Protein 6NSM (pdb70)

Sequence (385 aa):
RGRPRAFDRDTALQRAMDVFWVRGYEGASLAALTEAMEIRPPSLYAAFGSKEGLFREALAHYLGQHGRYRRDVLDGAPSARREGVAELLRETVARFTSDEFPRRGSLVVLAALTGTPESEAVRDALSAERGESIRLFRERMRRGIADGDLAADTDMEELATFYATVLFGLSVQAKDRVPRERLLAVVERALRAWPGRPRAFDRDTALQRAMDVFWVRGYEGASLAALTEAMEIRPPSLYAAFGSKEGLFREALAHYLGQHGRYRRDVLDGAPSAREGVAELLRETVARFTSDEFPRGSLVVLAALTGTPESEAVRDALSAERGESIRLFRERMRRGIADGDLAADTDMEELATFYATVLFGLSVQAKDRVPRERLLAVVERALRAWP

Nearest PDB structures (foldseek):
  6nsm-assembly1_B  TM=9.995E-01  e=8.859E-25  Pseudomonas aeruginosa UCBPP-PA14
  6nsr-assembly1_B  TM=1.001E+00  e=1.421E-24  Pseudomonas aeruginosa
  3qbm-assembly1_B  TM=8.547E-01  e=3.837E-04  Chloroflexus aurantiacus J-10-fl
  3eup-assembly1_B  TM=7.740E-01  e=1.070E-04  Cytophaga hutchinsonii ATCC 33406
  5gpa-assembly1_B  TM=7.477E-01  e=4.422E-04  Halalkalibacterium halodurans C-125

Structure (mmCIF, N/CA/C/O backbone):
data_6NSM
#
_entry.id   6NSM
#
_cell.length_a   64.329
_cell.length_b   167.897
_cell.length_c   82.538
_cell.angle_alpha   90.000
_cell.angle_beta   90.000
_cell.angle_gamma   90.000
#
_symmetry.space_group_name_H-M   'P 21 21 2'
#
loop_
_entity.id
_entity.type
_entity.pdbx_description
1 polymer 'TetR family transcriptional regulator CifR'
2 polymer 'DNA (26-MER)'
3 polymer 'DNA (26-MER)'
4 water water
#
loop_
_atom_site.group_PDB
_atom_site.id
_atom_site.type_symbol
_atom_site.label_atom_id
_atom_site.label_alt_id
_atom_site.label_comp_id
_atom_site.label_asym_id
_atom_site.label_entity_id
_atom_site.label_seq_id
_atom_site.pdbx_PDB_ins_code
_atom_site.Cartn_x
_atom_site.Cartn_y
_atom_site.Cartn_z
_atom_site.occupancy
_atom_site.B_iso_or_equiv
_atom_site.auth_seq_id
_atom_site.auth_comp_id
_atom_site.auth_asym_id
_atom_site.auth_atom_id
_atom_site.pdbx_PDB_model_num
ATOM 1 N N . ARG A 1 6 ? 27.66000 78.37000 45.34400 1.000 109.36310 4 ARG A N 1
ATOM 2 C CA . ARG A 1 6 ? 26.75100 78.32000 44.20500 1.000 119.96606 4 ARG A CA 1
ATOM 3 C C . ARG A 1 6 ? 25.90200 77.05300 44.23500 1.000 117.89387 4 ARG A C 1
ATOM 4 O O . ARG A 1 6 ? 26.42700 75.94200 44.19000 1.000 116.25790 4 ARG A O 1
ATOM 12 N N . GLY A 1 7 ? 24.59000 77.23000 44.31300 1.000 118.01775 5 GLY A N 1
ATOM 13 C CA . GLY A 1 7 ? 23.64900 76.12800 44.34100 1.000 116.84321 5 GLY A CA 1
ATOM 14 C C . GLY A 1 7 ? 22.95300 76.01600 45.68700 1.000 110.80742 5 GLY A C 1
ATOM 15 O O . GLY A 1 7 ? 23.19000 76.79100 46.61500 1.000 113.30223 5 GLY A O 1
ATOM 16 N N . ARG A 1 8 ? 22.07500 75.02000 45.76700 1.000 100.47313 6 ARG A N 1
ATOM 17 C CA . ARG A 1 8 ? 21.39800 74.71800 47.01900 1.000 102.10302 6 ARG A CA 1
ATOM 18 C C . ARG A 1 8 ? 22.43100 74.42700 48.10500 1.000 102.27065 6 ARG A C 1
ATOM 19 O O . ARG A 1 8 ? 23.45400 73.78500 47.83300 1.000 104.13895 6 ARG A O 1
ATOM 27 N N . PRO A 1 9 ? 22.20500 74.87600 49.33900 1.000 100.63462 7 PRO A N 1
ATOM 28 C CA . PRO A 1 9 ? 23.17400 74.60400 50.40500 1.000 95.86155 7 PRO A CA 1
ATOM 29 C C . PRO A 1 9 ? 22.94700 73.24500 51.04700 1.000 98.26397 7 PRO A C 1
ATOM 30 O O . PRO A 1 9 ? 21.81300 72.79100 51.22100 1.000 102.86172 7 PRO A O 1
ATOM 34 N N . ARG A 1 10 ? 24.05500 72.59500 51.39400 1.000 91.27123 8 ARG A N 1
ATOM 35 C CA . ARG A 1 10 ? 24.00200 71.31700 52.08900 1.000 92.54145 8 ARG A CA 1
ATOM 36 C C . ARG A 1 10 ? 23.36700 71.50000 53.46200 1.000 91.29400 8 ARG A C 1
ATOM 37 O O . ARG A 1 10 ? 23.70100 72.43500 54.19500 1.000 95.23139 8 ARG A O 1
ATOM 45 N N . ALA A 1 11 ? 22.44400 70.60100 53.80900 1.000 92.63108 9 ALA A N 1
ATOM 46 C CA . ALA A 1 11 ? 21.64500 70.72200 55.02100 1.000 86.18347 9 ALA A CA 1
ATOM 47 C C . ALA A 1 11 ? 22.14800 69.84400 56.16200 1.000 87.50403 9 ALA A C 1
ATOM 48 O O . ALA A 1 11 ? 21.37600 69.52000 57.07100 1.000 92.93451 9 ALA A O 1
ATOM 50 N N . PHE A 1 12 ? 23.42100 69.45400 56.13800 1.000 81.16915 10 PHE A N 1
ATOM 51 C CA . PHE A 1 12 ? 24.00300 68.66700 57.21500 1.000 81.15137 10 PHE A CA 1
ATOM 52 C C . PHE A 1 12 ? 25.44500 69.10100 57.42800 1.000 84.05222 10 PHE A C 1
ATOM 53 O O . PHE A 1 12 ? 26.14000 69.48300 56.48300 1.000 79.66793 10 PHE A O 1
ATOM 61 N N . ASP A 1 13 ? 25.89000 69.04600 58.68000 1.000 85.63403 11 ASP A N 1
ATOM 62 C CA . ASP A 1 13 ? 27.30300 69.23500 58.97600 1.000 78.96659 11 ASP A CA 1
ATOM 63 C C . ASP A 1 13 ? 28.07500 68.01000 58.50100 1.000 82.11490 11 ASP A C 1
ATOM 64 O O . ASP A 1 13 ? 27.86900 66.90200 59.00800 1.000 88.19510 11 ASP A O 1
ATOM 69 N N . ARG A 1 14 ? 28.95600 68.20700 57.51700 1.000 78.45002 12 ARG A N 1
ATOM 70 C CA . ARG A 1 14 ? 29.72900 67.09100 56.98300 1.000 74.62680 12 ARG A CA 1
ATOM 71 C C . ARG A 1 14 ? 30.70000 66.53100 58.01600 1.000 82.12712 12 ARG A C 1
ATOM 72 O O . ARG A 1 14 ? 31.00200 65.33200 57.99500 1.000 85.69352 12 ARG A O 1
ATOM 80 N N . ASP A 1 15 ? 31.18900 67.37500 58.92800 1.000 88.85358 13 ASP A N 1
ATOM 81 C CA . ASP A 1 15 ? 32.03700 66.88600 60.01000 1.000 87.16229 13 ASP A CA 1
ATOM 82 C C . ASP A 1 15 ? 31.26000 65.98400 60.96200 1.000 82.68860 13 ASP A C 1
ATOM 83 O O . ASP A 1 15 ? 31.79000 64.97200 61.43800 1.000 71.15819 13 ASP A O 1
ATOM 88 N N . THR A 1 16 ? 30.00300 66.33000 61.25100 1.000 83.49380 14 THR A N 1
ATOM 89 C CA . THR A 1 16 ? 29.21400 65.52600 62.18000 1.000 76.30098 14 THR A CA 1
ATOM 90 C C . THR A 1 16 ? 28.76300 64.22100 61.53900 1.000 87.49333 14 THR A C 1
ATOM 91 O O . THR A 1 16 ? 28.75800 63.17200 62.19500 1.000 84.55963 14 THR A O 1
ATOM 95 N N . ALA A 1 17 ? 28.36200 64.26700 60.26500 1.000 87.06388 15 ALA A N 1
ATOM 96 C CA . ALA A 1 17 ? 28.02300 63.03800 59.55600 1.000 77.52232 15 ALA A CA 1
ATOM 97 C C . ALA A 1 17 ? 29.19700 62.06800 59.55200 1.000 76.69158 15 ALA A C 1
ATOM 98 O O . ALA A 1 17 ? 29.02200 60.86900 59.80100 1.000 81.93235 15 ALA A O 1
ATOM 100 N N . LEU A 1 18 ? 30.40400 62.57300 59.28200 1.000 77.60746 16 LEU A N 1
ATOM 101 C CA . LEU A 1 18 ? 31.58300 61.71400 59.24900 1.000 79.96417 16 LEU A CA 1
ATOM 102 C C . LEU A 1 18 ? 31.79700 61.02500 60.59100 1.000 74.66228 16 LEU A C 1
ATOM 103 O O . LEU A 1 18 ? 32.17500 59.84800 60.64000 1.000 68.53762 16 LEU A O 1
ATOM 108 N N . GLN A 1 19 ? 31.56600 61.74600 61.69200 1.000 75.08598 17 GLN A N 1
ATOM 109 C CA . GLN A 1 19 ? 31.71500 61.15100 63.01700 1.000 74.68612 17 GLN A CA 1
ATOM 110 C C . GLN A 1 19 ? 30.75500 59.98500 63.20600 1.000 74.70143 17 GLN A C 1
ATOM 111 O O . GLN A 1 19 ? 31.11800 58.95900 63.79400 1.000 76.54734 17 GLN A O 1
ATOM 117 N N . ARG A 1 20 ? 29.52400 60.12300 62.71000 1.000 73.47153 18 ARG A N 1
ATOM 118 C CA . ARG A 1 20 ? 28.50300 59.11400 62.96300 1.000 70.11484 18 ARG A CA 1
ATOM 119 C C . ARG A 1 20 ? 28.75500 57.84500 62.16000 1.000 66.27161 18 ARG A C 1
ATOM 120 O O . ARG A 1 20 ? 28.45900 56.74300 62.63600 1.000 65.69486 18 ARG A O 1
ATOM 128 N N . ALA A 1 21 ? 29.29400 57.97700 60.94500 1.000 64.33590 19 ALA A N 1
ATOM 129 C CA . ALA A 1 21 ? 29.72700 56.80100 60.19800 1.000 60.53605 19 ALA A CA 1
ATOM 130 C C . ALA A 1 21 ? 30.86100 56.08500 60.91800 1.000 64.71597 19 ALA A C 1
ATOM 131 O O . ALA A 1 21 ? 30.89300 54.85000 60.97300 1.000 64.23071 19 ALA A O 1
ATOM 133 N N . MET A 1 22 ? 31.80400 56.85000 61.47700 1.000 62.20070 20 MET A N 1
ATOM 134 C CA . MET A 1 22 ? 32.92500 56.25100 62.19200 1.000 60.47761 20 MET A CA 1
ATOM 135 C C . MET A 1 22 ? 32.44600 55.46000 63.40200 1.000 64.66744 20 MET A C 1
ATOM 136 O O . MET A 1 22 ? 33.00700 54.40600 63.72600 1.000 59.42547 20 MET A O 1
ATOM 141 N N . ASP A 1 23 ? 31.40300 55.94700 64.07900 1.000 60.31541 21 ASP A N 1
ATOM 142 C CA . ASP A 1 23 ? 30.88300 55.23200 65.23900 1.000 61.38356 21 ASP A CA 1
ATOM 143 C C . ASP A 1 23 ? 30.17300 53.94600 64.83300 1.000 66.00700 21 ASP A C 1
ATOM 144 O O . ASP A 1 23 ? 30.16700 52.97600 65.60000 1.000 65.32147 21 ASP A O 1
ATOM 149 N N . VAL A 1 24 ? 29.57400 53.91600 63.64100 1.000 66.70679 22 VAL A N 1
ATOM 150 C CA . VAL A 1 24 ? 28.96300 52.68400 63.15100 1.000 63.40867 22 VAL A CA 1
ATOM 151 C C . VAL A 1 24 ? 30.03800 51.69100 62.72600 1.000 58.66181 22 VAL A C 1
ATOM 152 O O . VAL A 1 24 ? 29.97400 50.50200 63.05800 1.000 58.71762 22 VAL A O 1
ATOM 156 N N . PHE A 1 25 ? 31.03600 52.16500 61.97400 1.000 59.84490 23 PHE A N 1
ATOM 157 C CA . PHE A 1 25 ? 32.18700 51.32800 61.65200 1.000 60.04402 23 PHE A CA 1
ATOM 158 C C . PHE A 1 25 ? 32.87400 50.81600 62.91000 1.000 62.87739 23 PHE A C 1
ATOM 159 O O . PHE A 1 25 ? 33.41400 49.70400 62.91600 1.000 62.16977 23 PHE A O 1
ATOM 167 N N . TRP A 1 26 ? 32.87200 51.61500 63.98000 1.000 62.27677 24 TRP A N 1
ATOM 168 C CA . TRP A 1 26 ? 33.57900 51.23800 65.19900 1.000 62.32810 24 TRP A CA 1
ATOM 169 C C . TRP A 1 26 ? 32.95600 50.00300 65.83800 1.000 62.13403 24 TRP A C 1
ATOM 170 O O . TRP A 1 26 ? 33.67100 49.12800 66.34000 1.000 67.47703 24 TRP A O 1
ATOM 181 N N . VAL A 1 27 ? 31.62900 49.91000 65.82200 1.000 63.67670 25 VAL A N 1
ATOM 182 C CA . VAL A 1 27 ? 30.93300 48.79800 66.46300 1.000 61.36793 25 VAL A CA 1
ATOM 183 C C . VAL A 1 27 ? 30.71900 47.63400 65.50100 1.000 63.75402 25 VAL A C 1
ATOM 184 O O . VAL A 1 27 ? 30.88400 46.47200 65.87900 1.000 71.64607 25 VAL A O 1
ATOM 188 N N . ARG A 1 28 ? 30.36200 47.92200 64.25000 1.000 59.35851 26 ARG A N 1
ATOM 189 C CA . ARG A 1 28 ? 29.96600 46.89300 63.29900 1.000 57.07056 26 ARG A CA 1
ATOM 190 C C . ARG A 1 28 ? 31.08400 46.47400 62.35400 1.000 64.64297 26 ARG A C 1
ATOM 191 O O . ARG A 1 28 ? 30.93000 45.47200 61.64700 1.000 65.16797 26 ARG A O 1
ATOM 199 N N . GLY A 1 29 ? 32.19600 47.20200 62.32300 1.000 62.36841 27 GLY A N 1
ATOM 200 C CA . GLY A 1 29 ? 33.23100 46.94300 61.34600 1.000 59.78371 27 GLY A CA 1
ATOM 201 C C . GLY A 1 29 ? 32.88700 47.54400 59.99700 1.000 56.68731 27 GLY A C 1
ATOM 202 O O . GLY A 1 29 ? 31.85400 48.18700 59.80500 1.000 61.26014 27 GLY A O 1
ATOM 203 N N . TYR A 1 30 ? 33.78700 47.32400 59.03700 1.000 54.92400 28 TYR A N 1
ATOM 204 C CA . TYR A 1 30 ? 33.58800 47.87800 57.70100 1.000 54.86710 28 TYR A CA 1
ATOM 205 C C . TYR A 1 30 ? 32.44600 47.22700 56.92900 1.000 61.51262 28 TYR A C 1
ATOM 206 O O . TYR A 1 30 ? 31.54000 47.91200 56.43800 1.000 65.29301 28 TYR A O 1
ATOM 215 N N . GLU A 1 31 ? 32.47300 45.89800 56.80600 1.000 67.21341 29 GLU A N 1
ATOM 216 C CA . GLU A 1 31 ? 31.45900 45.21400 56.00900 1.000 62.67850 29 GLU A CA 1
ATOM 217 C C . GLU A 1 31 ? 30.17400 45.09700 56.81800 1.000 56.07600 29 GLU A C 1
ATOM 218 O O . GLU A 1 31 ? 29.07900 45.11600 56.24400 1.000 66.34662 29 GLU A O 1
ATOM 224 N N . GLY A 1 32 ? 30.28200 44.97200 58.14300 1.000 64.64892 30 GLY A N 1
ATOM 225 C CA . GLY A 1 32 ? 29.09000 44.88500 58.96900 1.000 67.21350 30 GLY A CA 1
ATOM 226 C C . GLY A 1 32 ? 28.24500 46.14300 58.94600 1.000 63.29790 30 GLY A C 1
ATOM 227 O O . GLY A 1 32 ? 27.03600 46.08600 59.18500 1.000 68.21156 30 GLY A O 1
ATOM 228 N N . ALA A 1 33 ? 28.85800 47.28900 58.66000 1.000 65.68529 31 ALA A N 1
ATOM 229 C CA . ALA A 1 33 ? 28.13500 48.55700 58.59600 1.000 65.03278 31 ALA A CA 1
ATOM 230 C C . ALA A 1 33 ? 27.38100 48.62200 57.27500 1.000 68.92176 31 ALA A C 1
ATOM 231 O O . ALA A 1 33 ? 27.95700 48.92900 56.23000 1.000 68.38657 31 ALA A O 1
ATOM 233 N N . SER A 1 34 ? 26.08400 48.33100 57.32100 1.000 71.89820 32 SER A N 1
ATOM 234 C CA . SER A 1 34 ? 25.25100 48.42000 56.13200 1.000 66.80223 32 SER A CA 1
ATOM 235 C C . SER A 1 34 ? 24.98900 49.87800 55.77400 1.000 70.55079 32 SER A C 1
ATOM 236 O O . SER A 1 34 ? 25.02300 50.76800 56.62900 1.000 70.74206 32 SER A O 1
ATOM 239 N N . LEU A 1 35 ? 24.72900 50.12100 54.48600 1.000 74.98350 33 LEU A N 1
ATOM 240 C CA . LEU A 1 35 ? 24.40000 51.47400 54.05200 1.000 68.51190 33 LEU A CA 1
ATOM 241 C C . LEU A 1 35 ? 23.09500 51.95600 54.66700 1.000 65.24276 33 LEU A C 1
ATOM 242 O O . LEU A 1 35 ? 22.92700 53.15600 54.90400 1.000 68.76897 33 LEU A O 1
ATOM 247 N N . ALA A 1 36 ? 22.16200 51.04100 54.93600 1.000 65.58968 34 ALA A N 1
ATOM 248 C CA . ALA A 1 36 ? 20.95800 51.41500 55.66900 1.000 58.45097 34 ALA A CA 1
ATOM 249 C C . ALA A 1 36 ? 21.30200 51.91300 57.06600 1.000 66.64235 34 ALA A C 1
ATOM 250 O O . ALA A 1 36 ? 20.69600 52.87100 57.56000 1.000 69.00798 34 ALA A O 1
ATOM 252 N N . ALA A 1 37 ? 22.27900 51.27600 57.71700 1.000 68.20175 35 ALA A N 1
ATOM 253 C CA . ALA A 1 37 ? 22.65400 51.67700 59.06800 1.000 63.25507 35 ALA A CA 1
ATOM 254 C C . ALA A 1 37 ? 23.45200 52.97500 59.06700 1.000 66.17443 35 ALA A C 1
ATOM 255 O O . ALA A 1 37 ? 23.27400 53.81700 59.95500 1.000 65.94739 35 ALA A O 1
ATOM 257 N N . LEU A 1 38 ? 24.34300 53.15000 58.08800 1.000 64.25912 36 LEU A N 1
ATOM 258 C CA . LEU A 1 38 ? 25.12500 54.38000 58.00300 1.000 62.67959 36 LEU A CA 1
ATOM 259 C C . LEU A 1 38 ? 24.22700 55.59700 57.80800 1.000 69.75832 36 LEU A C 1
ATOM 260 O O . LEU A 1 38 ? 24.20600 56.50800 58.64300 1.000 72.36601 36 LEU A O 1
ATOM 265 N N . THR A 1 39 ? 23.46500 55.62300 56.70800 1.000 69.46601 37 THR A N 1
ATOM 266 C CA . THR A 1 39 ? 22.55800 56.74200 56.45200 1.000 72.09124 37 THR A CA 1
ATOM 267 C C . THR A 1 39 ? 21.58800 56.98000 57.60400 1.000 69.85262 37 THR A C 1
ATOM 268 O O . THR A 1 39 ? 21.09500 58.10100 57.77500 1.000 70.72960 37 THR A O 1
ATOM 272 N N . GLU A 1 40 ? 21.29800 55.94800 58.40000 1.000 67.78487 38 GLU A N 1
ATOM 273 C CA . GLU A 1 40 ? 20.39500 56.13200 59.53100 1.000 65.09616 38 GLU A CA 1
ATOM 274 C C . GLU A 1 40 ? 21.08100 56.87400 60.67100 1.000 70.20725 38 GLU A C 1
ATOM 275 O O . GLU A 1 40 ? 20.46500 57.72600 61.32300 1.000 70.61819 38 GLU A O 1
ATOM 281 N N . ALA A 1 41 ? 22.35600 56.57100 60.92600 1.000 71.93945 39 ALA A N 1
ATOM 282 C CA . ALA A 1 41 ? 23.08800 57.28200 61.96900 1.000 71.16493 39 ALA A CA 1
ATOM 283 C C . ALA A 1 41 ? 23.52300 58.66600 61.50200 1.000 71.98723 39 ALA A C 1
ATOM 284 O O . ALA A 1 41 ? 23.36300 59.65200 62.22900 1.000 69.01134 39 ALA A O 1
ATOM 286 N N . MET A 1 42 ? 24.07200 58.75700 60.28600 1.000 71.78453 40 MET A N 1
ATOM 287 C CA . MET A 1 42 ? 24.44100 60.04900 59.71400 1.000 69.67277 40 MET A CA 1
ATOM 288 C C . MET A 1 42 ? 23.24700 60.97400 59.52000 1.000 75.62305 40 MET A C 1
ATOM 289 O O . MET A 1 42 ? 23.44200 62.17600 59.30700 1.000 75.52350 40 MET A O 1
ATOM 294 N N . GLU A 1 43 ? 22.02300 60.44400 59.57600 1.000 72.81423 41 GLU A N 1
ATOM 295 C CA . GLU A 1 43 ? 20.80400 61.24200 59.43600 1.000 74.72632 41 GLU A CA 1
ATOM 296 C C . GLU A 1 43 ? 20.72700 61.91800 58.06900 1.000 75.60306 41 GLU A C 1
ATOM 297 O O . GLU A 1 43 ? 20.22100 63.03500 57.94100 1.000 81.51909 41 GLU A O 1
ATOM 303 N N . ILE A 1 44 ? 21.23300 61.24000 57.04100 1.000 76.87575 42 ILE A N 1
ATOM 304 C CA . ILE A 1 44 ? 21.16900 61.69600 55.66300 1.000 78.85213 42 ILE A CA 1
ATOM 305 C C . ILE A 1 44 ? 20.61300 60.57000 54.79600 1.000 82.30353 42 ILE A C 1
ATOM 306 O O . ILE A 1 44 ? 20.28200 59.48900 55.28100 1.000 84.22763 42 ILE A O 1
ATOM 311 N N . ARG A 1 45 ? 20.55300 60.83000 53.50400 1.000 84.88176 43 ARG A N 1
ATOM 312 C CA . ARG A 1 45 ? 19.99400 59.90700 52.54800 1.000 81.70707 43 ARG A CA 1
ATOM 313 C C . ARG A 1 45 ? 21.05200 59.48800 51.55900 1.000 79.84540 43 ARG A C 1
ATOM 314 O O . ARG A 1 45 ? 22.02700 60.18200 51.36600 1.000 81.16028 43 ARG A O 1
ATOM 322 N N . PRO A 1 46 ? 20.93000 58.30400 50.92600 1.000 80.72196 44 PRO A N 1
ATOM 323 C CA . PRO A 1 46 ? 22.05500 57.70200 50.16800 1.000 84.07002 44 PRO A CA 1
ATOM 324 C C . PRO A 1 46 ? 22.68500 58.64600 49.15400 1.000 83.38934 44 PRO A C 1
ATOM 325 O O . PRO A 1 46 ? 23.91900 58.77800 49.14000 1.000 79.39169 44 PRO A O 1
ATOM 329 N N . PRO A 1 47 ? 21.91300 59.31100 48.27700 1.000 83.32928 45 PRO A N 1
ATOM 330 C CA . PRO A 1 47 ? 22.58000 60.11600 47.23500 1.000 83.90985 45 PRO A CA 1
ATOM 331 C C . PRO A 1 47 ? 23.40600 61.26600 47.78700 1.000 84.31287 45 PRO A C 1
ATOM 332 O O . PRO A 1 47 ? 24.35900 61.70400 47.12900 1.000 86.63888 45 PRO A O 1
ATOM 336 N N . SER A 1 48 ? 23.07200 61.76900 48.97700 1.000 81.49052 46 SER A N 1
ATOM 337 C CA . SER A 1 48 ? 23.93000 62.75200 49.63100 1.000 83.32993 46 SER A CA 1
ATOM 338 C C . SER A 1 48 ? 25.25000 62.11900 50.05600 1.000 81.70355 46 SER A C 1
ATOM 339 O O . SER A 1 48 ? 26.32700 62.66600 49.79100 1.000 83.55429 46 SER A O 1
ATOM 342 N N . LEU A 1 49 ? 25.17500 60.97700 50.74800 1.000 76.81126 47 LEU A N 1
ATOM 343 C CA . LEU A 1 49 ? 26.36500 60.23400 51.15800 1.000 72.51498 47 LEU A CA 1
ATOM 344 C C . LEU A 1 49 ? 27.35000 60.06600 50.00700 1.000 75.17660 47 LEU A C 1
ATOM 345 O O . LEU A 1 49 ? 28.55600 60.28900 50.16400 1.000 74.28153 47 LEU A O 1
ATOM 350 N N . TYR A 1 50 ? 26.84900 59.66400 48.83800 1.000 79.41814 48 TYR A N 1
ATOM 351 C CA . TYR A 1 50 ? 27.73100 59.40600 47.70600 1.000 75.61869 48 TYR A CA 1
ATOM 352 C C . TYR A 1 50 ? 28.26400 60.69300 47.09100 1.000 77.80444 48 TYR A C 1
ATOM 353 O O . TYR A 1 50 ? 29.39200 60.71300 46.58600 1.000 77.06207 48 TYR A O 1
ATOM 362 N N . ALA A 1 51 ? 27.47100 61.76600 47.10300 1.000 79.47751 49 ALA A N 1
ATOM 363 C CA . ALA A 1 51 ? 27.98500 63.05300 46.64800 1.000 72.87575 49 ALA A CA 1
ATOM 364 C C . ALA A 1 51 ? 29.14200 63.51700 47.52400 1.000 78.79958 49 ALA A C 1
ATOM 365 O O . ALA A 1 51 ? 30.13300 64.06200 47.02400 1.000 79.29839 49 ALA A O 1
ATOM 367 N N . ALA A 1 52 ? 29.03600 63.29900 48.83500 1.000 72.85902 50 ALA A N 1
ATOM 368 C CA . ALA A 1 52 ? 30.06600 63.74600 49.76500 1.000 72.67879 50 ALA A CA 1
ATOM 369 C C . ALA A 1 52 ? 31.28400 62.82700 49.75200 1.000 76.26520 50 ALA A C 1
ATOM 370 O O . ALA A 1 52 ? 32.42100 63.29500 49.62700 1.000 75.02054 50 ALA A O 1
ATOM 372 N N . PHE A 1 53 ? 31.06800 61.51800 49.88200 1.000 78.42094 51 PHE A N 1
ATOM 373 C CA . PHE A 1 53 ? 32.15100 60.57900 50.14200 1.000 75.11811 51 PHE A CA 1
ATOM 374 C C . PHE A 1 53 ? 32.46500 59.65600 48.97200 1.000 72.96234 51 PHE A C 1
ATOM 375 O O . PHE A 1 53 ? 33.38600 58.84000 49.07700 1.000 76.09932 51 PHE A O 1
ATOM 383 N N . GLY A 1 54 ? 31.73200 59.75600 47.86800 1.000 74.19179 52 GLY A N 1
ATOM 384 C CA . GLY A 1 54 ? 32.00000 58.93800 46.70000 1.000 71.83861 52 GLY A CA 1
ATOM 385 C C . GLY A 1 54 ? 31.58700 57.48100 46.77200 1.000 71.26923 52 GLY A C 1
ATOM 386 O O . GLY A 1 54 ? 30.99800 56.96400 45.81800 1.000 77.04518 52 GLY A O 1
ATOM 387 N N . SER A 1 55 ? 31.88700 56.80300 47.87700 1.000 70.11640 53 SER A N 1
ATOM 388 C CA . SER A 1 55 ? 31.57500 55.38300 48.00300 1.000 73.62431 53 SER A CA 1
ATOM 389 C C . SER A 1 55 ? 31.69300 54.97500 49.46500 1.000 75.19366 53 SER A C 1
ATOM 390 O O . SER A 1 55 ? 32.23400 55.71100 50.29500 1.000 73.03149 53 SER A O 1
ATOM 393 N N . LYS A 1 56 ? 31.15400 53.79000 49.76900 1.000 73.25529 54 LYS A N 1
ATOM 394 C CA . LYS A 1 56 ? 31.35900 53.17600 51.07900 1.000 66.21690 54 LYS A CA 1
ATOM 395 C C . LYS A 1 56 ? 32.83900 53.11100 51.43500 1.000 70.37515 54 LYS A C 1
ATOM 396 O O . LYS A 1 56 ? 33.24400 53.51100 52.53300 1.000 70.79827 54 LYS A O 1
ATOM 402 N N . GLU A 1 57 ? 33.65800 52.58700 50.52000 1.000 74.42962 55 GLU A N 1
ATOM 403 C CA . GLU A 1 57 ? 35.09600 52.50500 50.75800 1.000 71.23980 55 GLU A CA 1
ATOM 404 C C . GLU A 1 57 ? 35.67800 53.87700 51.07400 1.000 75.64782 55 GLU A C 1
ATOM 405 O O . GLU A 1 57 ? 36.41700 54.04100 52.05200 1.000 71.18644 55 GLU A O 1
ATOM 411 N N . GLY A 1 58 ? 35.34700 54.87800 50.25700 1.000 75.07870 56 GLY A N 1
ATOM 412 C CA . GLY A 1 58 ? 35.84400 56.22200 50.50600 1.000 74.30753 56 GLY A CA 1
ATOM 413 C C . GLY A 1 58 ? 35.35300 56.79300 51.82300 1.000 71.44587 56 GLY A C 1
ATOM 414 O O . GLY A 1 58 ? 36.08900 57.49700 52.51800 1.000 71.82460 56 GLY A O 1
ATOM 415 N N . LEU A 1 59 ? 34.10000 56.50200 52.18000 1.000 70.38720 57 LEU A N 1
ATOM 416 C CA . LEU A 1 59 ? 33.56100 56.97900 53.45000 1.000 65.47442 57 LEU A CA 1
ATOM 417 C C . LEU A 1 59 ? 34.30900 56.37500 54.63200 1.000 68.20284 57 LEU A C 1
ATOM 418 O O . LEU A 1 59 ? 34.59800 57.07000 55.61300 1.000 70.81479 57 LEU A O 1
ATOM 423 N N . PHE A 1 60 ? 34.63000 55.08100 54.56000 1.000 71.06004 58 PHE A N 1
ATOM 424 C CA . PHE A 1 60 ? 35.41800 54.46400 55.62300 1.000 67.40268 58 PHE A CA 1
ATOM 425 C C . PHE A 1 60 ? 36.82500 55.04300 55.67700 1.000 66.60325 58 PHE A C 1
ATOM 426 O O . PHE A 1 60 ? 37.36500 55.27300 56.76600 1.000 66.45031 58 PHE A O 1
ATOM 434 N N . ARG A 1 61 ? 37.44100 55.27100 54.51400 1.000 66.61739 59 ARG A N 1
ATOM 435 C CA . ARG A 1 61 ? 38.79200 55.82400 54.48900 1.000 61.60732 59 ARG A CA 1
ATOM 436 C C . ARG A 1 61 ? 38.83000 57.21200 55.11700 1.000 65.85820 59 ARG A C 1
ATOM 437 O O . ARG A 1 61 ? 39.80700 57.57300 55.78500 1.000 71.08269 59 ARG A O 1
ATOM 445 N N . GLU A 1 62 ? 37.77300 58.00300 54.92000 1.000 65.71872 60 GLU A N 1
ATOM 446 C CA . GLU A 1 62 ? 37.69300 59.29600 55.59000 1.000 66.56906 60 GLU A CA 1
ATOM 447 C C . GLU A 1 62 ? 37.37200 59.12600 57.06900 1.000 66.07952 60 GLU A C 1
ATOM 448 O O . GLU A 1 62 ? 37.89400 59.86400 57.91200 1.000 69.43684 60 GLU A O 1
ATOM 454 N N . ALA A 1 63 ? 36.50800 58.16200 57.40000 1.000 67.37950 61 ALA A N 1
ATOM 455 C CA . ALA A 1 63 ? 36.23100 57.86800 58.80200 1.000 62.80915 61 ALA A CA 1
ATOM 456 C C . ALA A 1 63 ? 37.48800 57.39500 59.52100 1.000 64.49854 61 ALA A C 1
ATOM 457 O O . ALA A 1 63 ? 37.70800 57.73100 60.69100 1.000 62.31991 61 ALA A O 1
ATOM 459 N N . LEU A 1 64 ? 38.32100 56.60600 58.83700 1.000 64.59661 62 LEU A N 1
ATOM 460 C CA . LEU A 1 64 ? 39.56200 56.12800 59.43800 1.000 59.73796 62 LEU A CA 1
ATOM 461 C C . LEU A 1 64 ? 40.48200 57.28800 59.79400 1.000 68.02899 62 LEU A C 1
ATOM 462 O O . LEU A 1 64 ? 40.96800 57.38600 60.92600 1.000 69.18901 62 LEU A O 1
ATOM 467 N N . ALA A 1 65 ? 40.74400 58.17400 58.82700 1.000 68.56343 63 ALA A N 1
ATOM 468 C CA . ALA A 1 65 ? 41.58500 59.33600 59.09400 1.000 61.98589 63 ALA A CA 1
ATOM 469 C C . ALA A 1 65 ? 40.99400 60.20800 60.19500 1.000 60.85892 63 ALA A C 1
ATOM 470 O O . ALA A 1 65 ? 41.73100 60.79000 60.99900 1.000 65.95818 63 ALA A O 1
ATOM 472 N N . HIS A 1 66 ? 39.66400 60.31400 60.24500 1.000 62.58551 64 HIS A N 1
ATOM 473 C CA . HIS A 1 66 ? 39.02400 61.05800 61.32500 1.000 68.18329 64 HIS A CA 1
ATOM 474 C C . HIS A 1 66 ? 39.26700 60.38100 62.66800 1.000 72.62553 64 HIS A C 1
ATOM 475 O O . HIS A 1 66 ? 39.66900 61.03000 63.64100 1.000 73.09164 64 HIS A O 1
ATOM 482 N N . TYR A 1 67 ? 39.00400 59.07200 62.74000 1.000 67.58391 65 TYR A N 1
ATOM 483 C CA . TYR A 1 67 ? 39.25200 58.32000 63.96600 1.000 63.43868 65 TYR A CA 1
ATOM 484 C C . TYR A 1 67 ? 40.70100 58.46400 64.41000 1.000 65.37418 65 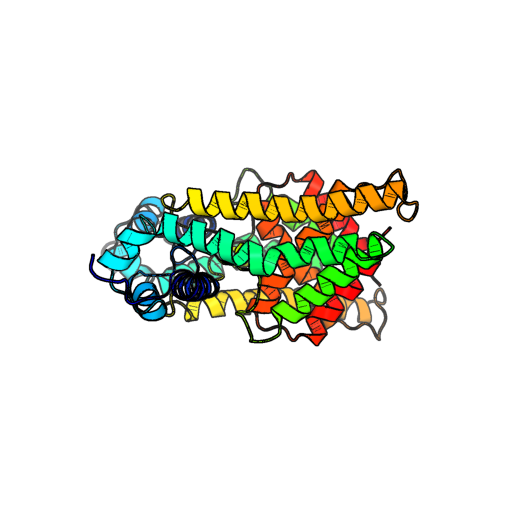TYR A C 1
ATOM 485 O O . TYR A 1 67 ? 40.98100 58.64500 65.60100 1.000 60.22714 65 TYR A O 1
ATOM 494 N N . LEU A 1 68 ? 41.63600 58.39000 63.46000 1.000 65.96276 66 LEU A N 1
ATOM 495 C CA . LEU A 1 68 ? 43.05500 58.41000 63.79700 1.000 61.11111 66 LEU A CA 1
ATOM 496 C C . LEU A 1 68 ? 43.46200 59.75100 64.39400 1.000 65.56424 66 LEU A C 1
ATOM 497 O O . LEU A 1 68 ? 44.25200 59.79900 65.34400 1.000 70.25567 66 LEU A O 1
ATOM 502 N N . GLY A 1 69 ? 42.94200 60.85100 63.84600 1.000 69.31741 67 GLY A N 1
ATOM 503 C CA . GLY A 1 69 ? 43.32900 62.16500 64.32700 1.000 66.01263 67 GLY A CA 1
ATOM 504 C C . GLY A 1 69 ? 42.59400 62.62300 65.56700 1.000 75.06769 67 GLY A C 1
ATOM 505 O O . GLY A 1 69 ? 43.07300 63.53000 66.25500 1.000 86.87944 67 GLY A O 1
ATOM 506 N N . GLN A 1 70 ? 41.44200 62.02400 65.86600 1.000 73.35823 68 GLN A N 1
ATOM 507 C CA . GLN A 1 70 ? 40.64400 62.41700 67.01900 1.000 75.11710 68 GLN A CA 1
ATOM 508 C C . GLN A 1 70 ? 40.71500 61.42900 68.17400 1.000 75.15404 68 GLN A C 1
ATOM 509 O O . GLN A 1 70 ? 40.60800 61.84100 69.33100 1.000 83.57514 68 GLN A O 1
ATOM 515 N N . HIS A 1 71 ? 40.92900 60.14200 67.89300 1.000 72.52310 69 HIS A N 1
ATOM 516 C CA . HIS A 1 71 ? 41.08500 59.13500 68.93200 1.000 72.08350 69 HIS A CA 1
ATOM 517 C C . HIS A 1 71 ? 42.47600 58.52100 68.98800 1.000 71.20183 69 HIS A C 1
ATOM 518 O O . HIS A 1 71 ? 42.74300 57.72800 69.89600 1.000 62.72068 69 HIS A O 1
ATOM 525 N N . GLY A 1 72 ? 43.35700 58.84500 68.04500 1.000 72.03375 70 GLY A N 1
ATOM 526 C CA . GLY A 1 72 ? 44.73100 58.38400 68.09400 1.000 63.63459 70 GLY A CA 1
ATOM 527 C C . GLY A 1 72 ? 45.73900 59.49600 68.29100 1.000 73.80879 70 GLY A C 1
ATOM 528 O O . GLY A 1 72 ? 46.94900 59.25500 68.26900 1.000 77.71657 70 GLY A O 1
ATOM 529 N N . ARG A 1 73 ? 45.25200 60.72500 68.48400 1.000 78.25731 71 ARG A N 1
ATOM 530 C CA . ARG A 1 73 ? 46.15100 61.84500 68.73900 1.000 72.75922 71 ARG A CA 1
ATOM 531 C C . ARG A 1 73 ? 46.80400 61.74500 70.11300 1.000 76.80606 71 ARG A C 1
ATOM 532 O O . ARG A 1 73 ? 47.92400 62.23700 70.30300 1.000 78.45610 71 ARG A O 1
ATOM 540 N N . TYR A 1 74 ? 46.14400 61.08900 71.07100 1.000 77.55917 72 TYR A N 1
ATOM 541 C CA . TYR A 1 74 ? 46.72400 60.95700 72.40400 1.000 74.34812 72 TYR A CA 1
ATOM 542 C C . TYR A 1 74 ? 47.97500 60.08900 72.38600 1.000 72.67498 72 TYR A C 1
ATOM 543 O O . TYR A 1 74 ? 48.87800 60.29300 73.20400 1.000 77.05076 72 TYR A O 1
ATOM 552 N N . ARG A 1 75 ? 48.04000 59.12000 71.46900 1.000 71.04236 73 ARG A N 1
ATOM 553 C CA . ARG A 1 75 ? 49.13500 58.15500 71.45800 1.000 63.27110 73 ARG A CA 1
ATOM 554 C C . ARG A 1 75 ? 50.48400 58.85100 71.32400 1.000 70.77073 73 ARG A C 1
ATOM 555 O O . ARG A 1 75 ? 51.37500 58.67600 72.16200 1.000 72.59678 73 ARG A O 1
ATOM 563 N N . ARG A 1 76 ? 50.65300 59.64400 70.26200 1.000 73.47678 74 ARG A N 1
ATOM 564 C CA . ARG A 1 76 ? 51.91600 60.34500 70.05400 1.000 70.73646 74 ARG A CA 1
ATOM 565 C C . ARG A 1 76 ? 52.19700 61.32300 71.18800 1.000 76.45889 74 ARG A C 1
ATOM 566 O O . 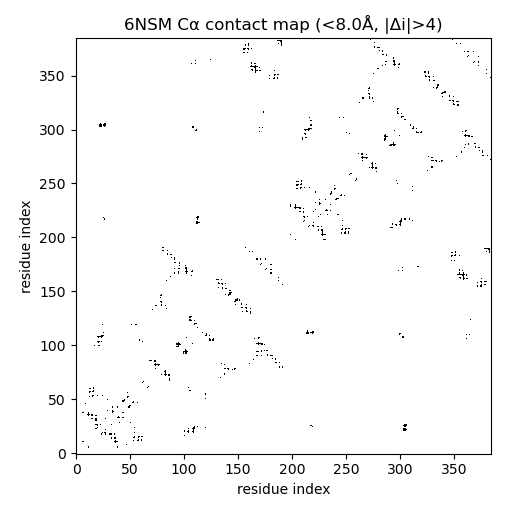ARG A 1 76 ? 53.33100 61.41500 71.67300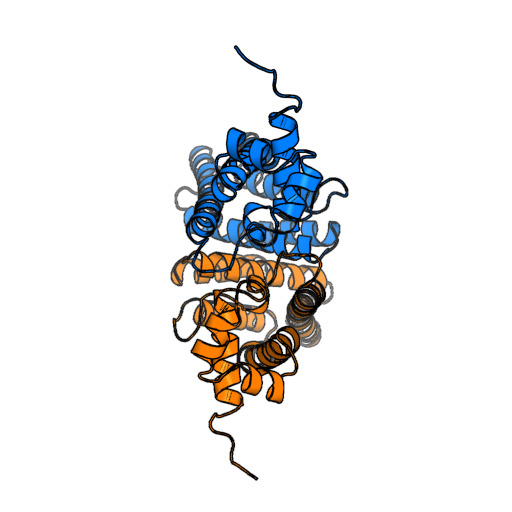 1.000 76.88355 74 ARG A O 1
ATOM 574 N N . ASP A 1 77 ? 51.17300 62.06200 71.62100 1.000 78.88588 75 ASP A N 1
ATOM 575 C CA . ASP A 1 77 ? 51.34100 63.04500 72.68700 1.000 76.60715 75 ASP A CA 1
ATOM 576 C C . ASP A 1 77 ? 51.84300 62.38100 73.96500 1.000 73.31733 75 ASP A C 1
ATOM 577 O O . ASP A 1 77 ? 52.87500 62.77100 74.52400 1.000 72.03336 75 ASP A O 1
ATOM 582 N N . VAL A 1 78 ? 51.10600 61.37600 74.44500 1.000 70.30310 76 VAL A N 1
ATOM 583 C CA . VAL A 1 78 ? 51.51200 60.62300 75.63000 1.000 71.41080 76 VAL A CA 1
ATOM 584 C C . VAL A 1 78 ? 52.91100 60.04100 75.45500 1.000 72.33360 76 VAL A C 1
ATOM 585 O O . VAL A 1 78 ? 53.71700 60.02900 76.39300 1.000 71.20410 76 VAL A O 1
ATOM 589 N N . LEU A 1 79 ? 53.22800 59.55600 74.25300 1.000 74.54406 77 LEU A N 1
ATOM 590 C CA . LEU A 1 79 ? 54.54500 58.98100 74.00200 1.000 71.77226 77 LEU A CA 1
ATOM 591 C C . LEU A 1 79 ? 55.63100 60.05100 74.04700 1.000 74.62551 77 LEU A C 1
ATOM 592 O O . LEU A 1 79 ? 56.66800 59.87000 74.69600 1.000 70.47804 77 LEU A O 1
ATOM 597 N N . ASP A 1 80 ? 55.40000 61.17500 73.36600 1.000 74.26659 78 ASP A N 1
ATOM 598 C CA . ASP A 1 80 ? 56.44100 62.19100 73.24400 1.000 75.99014 78 ASP A CA 1
ATOM 599 C C . ASP A 1 80 ? 56.67600 62.92000 74.56300 1.000 78.87099 78 ASP A C 1
ATOM 600 O O . ASP A 1 80 ? 57.82500 63.20500 74.92300 1.000 83.53068 78 ASP A O 1
ATOM 605 N N . GLY A 1 81 ? 55.60900 63.23100 75.29400 1.000 77.49308 79 GLY A N 1
ATOM 606 C CA . GLY A 1 81 ? 55.73500 63.97400 76.53400 1.000 67.03442 79 GLY A CA 1
ATOM 607 C C . GLY A 1 81 ? 56.28800 63.19800 77.71200 1.000 75.03426 79 GLY A C 1
ATOM 608 O O . GLY A 1 81 ? 56.30000 63.70700 78.83700 1.000 85.76667 79 GLY A O 1
ATOM 609 N N . ALA A 1 82 ? 56.75200 61.96100 77.47600 1.000 72.68349 80 ALA A N 1
ATOM 610 C CA . ALA A 1 82 ? 57.25600 61.20200 78.60700 1.000 71.91961 80 ALA A CA 1
ATOM 611 C C . ALA A 1 82 ? 58.76900 61.35300 78.72700 1.000 74.15373 80 ALA A C 1
ATOM 612 O O . ALA A 1 82 ? 59.47300 61.44900 77.71700 1.000 77.50514 80 ALA A O 1
ATOM 614 N N . PRO A 1 83 ? 59.29800 61.37500 79.95500 1.000 77.73183 81 PRO A N 1
ATOM 615 C CA . PRO A 1 83 ? 60.73800 61.60900 80.13600 1.000 78.90302 81 PRO A CA 1
ATOM 616 C C . PRO A 1 83 ? 61.61600 60.41800 79.78900 1.000 76.39493 81 PRO A C 1
ATOM 617 O O . PRO A 1 83 ? 62.83300 60.59700 79.64100 1.000 81.53488 81 PRO A O 1
ATOM 621 N N . SER A 1 84 ? 61.05300 59.21900 79.65800 1.000 75.57451 82 SER A N 1
ATOM 622 C CA . SER A 1 84 ? 61.81200 58.05400 79.23000 1.000 71.59079 82 SER A CA 1
ATOM 623 C C . SER A 1 84 ? 60.95400 57.20100 78.30800 1.000 69.86388 82 SER A C 1
ATOM 624 O O . SER A 1 84 ? 59.73000 57.34600 78.25300 1.000 64.65598 82 SER A O 1
ATOM 627 N N . ALA A 1 85 ? 61.62200 56.30800 77.57300 1.000 68.69943 83 ALA A N 1
ATOM 628 C CA . ALA A 1 85 ? 60.91000 55.42000 76.65900 1.000 62.45803 83 ALA A CA 1
ATOM 629 C C . ALA A 1 85 ? 59.98900 54.46900 77.41400 1.000 64.19418 83 ALA A C 1
ATOM 630 O O . ALA A 1 85 ? 58.89900 54.13700 76.93300 1.000 64.92746 83 ALA A O 1
ATOM 632 N N A ARG A 1 86 ? 60.41100 54.02200 78.60000 0.549 63.72145 84 ARG A N 1
ATOM 633 N N B ARG A 1 86 ? 60.41100 54.01500 78.59700 0.451 64.11153 84 ARG A N 1
ATOM 634 C CA A ARG A 1 86 ? 59.59200 53.10400 79.38400 0.549 65.19834 84 ARG A CA 1
ATOM 635 C CA B ARG A 1 86 ? 59.57600 53.10200 79.37000 0.451 63.61186 84 ARG A CA 1
ATOM 636 C C A ARG A 1 86 ? 58.32300 53.78400 79.88200 0.549 64.45761 84 ARG A C 1
ATOM 637 C C B ARG A 1 86 ? 58.31100 53.79200 79.86200 0.451 63.28701 84 ARG A C 1
ATOM 638 O O A ARG A 1 86 ? 57.24700 53.17500 79.89000 0.549 62.36734 84 ARG A O 1
ATOM 639 O O B ARG A 1 86 ? 57.22600 53.19800 79.84800 0.451 63.03923 84 ARG A O 1
ATOM 654 N N . GLU A 1 87 ? 58.42900 55.04700 80.30200 1.000 66.22383 85 GLU A N 1
ATOM 655 C CA . GLU A 1 87 ? 57.25700 55.77300 80.78000 1.000 64.74416 85 GLU A CA 1
ATOM 656 C C . GLU A 1 87 ? 56.28100 56.07500 79.65100 1.000 63.18634 85 GLU A C 1
ATOM 657 O O . GLU A 1 87 ? 55.06500 56.08800 79.87400 1.000 64.02506 85 GLU A O 1
ATOM 663 N N . GLY A 1 88 ? 56.78700 56.31800 78.44100 1.000 62.94376 86 GLY A N 1
ATOM 664 C CA . GLY A 1 88 ? 55.89800 56.56800 77.31900 1.000 63.48997 86 GLY A CA 1
ATOM 665 C C . GLY A 1 88 ? 55.08500 55.34700 76.93900 1.000 60.83930 86 GLY A C 1
ATOM 666 O O . GLY A 1 88 ? 53.87900 55.44400 76.69500 1.000 63.75473 86 GLY A O 1
ATOM 667 N N . VAL A 1 89 ? 55.73300 54.18400 76.87500 1.000 60.09040 87 VAL A N 1
ATOM 668 C CA . VAL A 1 89 ? 55.01400 52.94800 76.57900 1.000 57.24849 87 VAL A CA 1
ATOM 669 C C . VAL A 1 89 ? 54.00500 52.65100 77.68100 1.000 60.09467 87 VAL A C 1
ATOM 670 O O . VAL A 1 89 ? 52.84500 52.31500 77.41500 1.000 60.68542 87 VAL A O 1
ATOM 674 N N . ALA A 1 90 ? 54.43800 52.77100 78.93900 1.000 59.04921 88 ALA A N 1
ATOM 675 C CA . ALA A 1 90 ? 53.54100 52.54900 80.06900 1.000 55.86938 88 ALA A CA 1
ATOM 676 C C . ALA A 1 90 ? 52.33000 53.46900 80.00600 1.000 59.79475 88 ALA A C 1
ATOM 677 O O . ALA A 1 90 ? 51.18300 53.01100 80.06300 1.000 57.96470 88 ALA A O 1
ATOM 679 N N . GLU A 1 91 ? 52.56800 54.77700 79.88800 1.000 63.40339 89 GLU A N 1
ATOM 680 C CA . GLU A 1 91 ? 51.46700 55.73400 79.91500 1.000 60.29195 89 GLU A CA 1
ATOM 681 C C . GLU A 1 91 ? 50.54700 55.57300 78.70900 1.000 60.01195 89 GLU A C 1
ATOM 682 O O . GLU A 1 91 ? 49.33100 55.76700 78.82500 1.000 60.13415 89 GLU A O 1
ATOM 688 N N . LEU A 1 92 ? 51.10200 55.22700 77.54400 1.000 56.72748 90 LEU A N 1
ATOM 689 C CA . LEU A 1 92 ? 50.26800 55.00900 76.36500 1.000 56.25757 90 LEU A CA 1
ATOM 690 C C . LEU A 1 92 ? 49.32000 53.83500 76.57800 1.000 58.59918 90 LEU A C 1
ATOM 691 O O . LEU A 1 92 ? 48.12700 53.91900 76.26700 1.000 57.93878 90 LEU A O 1
ATOM 696 N N . LEU A 1 93 ? 49.84200 52.72400 77.10300 1.000 61.81875 91 LEU A N 1
ATOM 697 C CA . LEU A 1 93 ? 49.00200 51.55600 77.34100 1.000 55.75617 91 LEU A CA 1
ATOM 698 C C . LEU A 1 93 ? 47.99800 51.82100 78.45500 1.000 55.26690 91 LEU A C 1
ATOM 699 O O . LEU A 1 93 ? 46.83100 51.42400 78.35400 1.000 58.64971 91 LEU A O 1
ATOM 704 N N . ARG A 1 94 ? 48.43700 52.48000 79.53100 1.000 50.38910 92 ARG A N 1
ATOM 705 C CA . ARG A 1 94 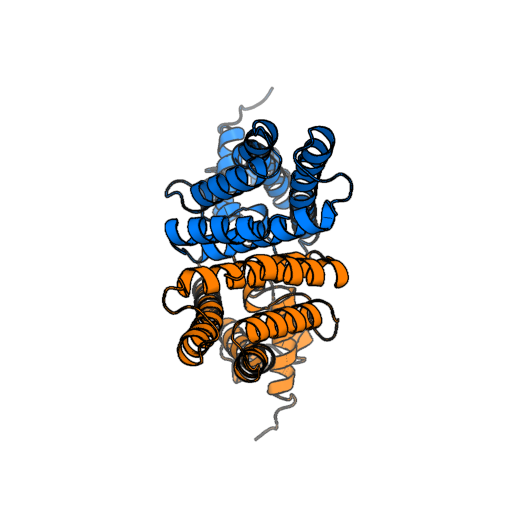? 47.51700 52.83900 80.60500 1.000 56.35576 92 ARG A CA 1
ATOM 706 C C . ARG A 1 94 ? 46.39800 53.73400 80.08700 1.000 59.16528 92 ARG A C 1
ATOM 707 O O . ARG A 1 94 ? 45.23500 53.57800 80.47700 1.000 56.06823 92 ARG A O 1
ATOM 715 N N . GLU A 1 95 ? 46.73100 54.67700 79.20300 1.000 59.65675 93 GLU A N 1
ATOM 716 C CA . GLU A 1 95 ? 45.71100 55.54900 78.63100 1.000 59.04611 93 GLU A CA 1
ATOM 717 C C . GLU A 1 95 ? 44.82900 54.79300 77.64500 1.000 59.47714 93 GLU A C 1
ATOM 718 O O . GLU A 1 95 ? 43.62000 55.04200 77.56800 1.000 59.50733 93 GLU A O 1
ATOM 724 N N . THR A 1 96 ? 45.41100 53.87600 76.87000 1.000 56.47815 94 THR A N 1
ATOM 725 C CA . THR A 1 96 ? 44.62500 53.07000 75.94000 1.000 59.40624 94 THR A CA 1
ATOM 726 C C . THR A 1 96 ? 43.58900 52.23300 76.68000 1.000 60.11908 94 THR A C 1
ATOM 727 O O . THR A 1 96 ? 42.42500 52.16100 76.27000 1.000 62.05720 94 THR A O 1
ATOM 731 N N . VAL A 1 97 ? 44.00700 51.57800 77.77900 1.000 58.76158 95 VAL A N 1
ATOM 732 C CA . VAL A 1 97 ? 43.07700 50.77400 78.57000 1.000 59.43632 95 VAL A CA 1
ATOM 733 C C . VAL A 1 97 ? 41.94200 51.63700 79.10800 1.000 57.52043 95 VAL A C 1
ATOM 734 O O . VAL A 1 97 ? 40.78400 51.20400 79.16000 1.000 59.35591 95 VAL A O 1
ATOM 738 N N . ALA A 1 98 ? 42.25400 52.87100 79.51000 1.000 59.62139 96 ALA A N 1
ATOM 739 C CA . ALA A 1 98 ? 41.21800 53.78700 79.97700 1.000 59.61187 96 ALA A CA 1
ATOM 740 C C . ALA A 1 98 ? 40.16900 54.02400 78.89700 1.000 61.81716 96 ALA A C 1
ATOM 741 O O . ALA A 1 98 ? 38.96900 53.83200 79.12700 1.000 62.10666 96 ALA A O 1
ATOM 743 N N . ARG A 1 99 ? 40.60600 54.45300 77.71100 1.000 59.95836 97 ARG A N 1
ATOM 744 C CA . ARG A 1 99 ? 39.66900 54.69000 76.61800 1.000 60.97900 97 ARG A CA 1
ATOM 745 C C . ARG A 1 99 ? 38.98100 53.40200 76.18100 1.000 59.64614 97 ARG A C 1
ATOM 746 O O . ARG A 1 99 ? 37.77800 53.40000 75.89400 1.000 62.79320 97 ARG A O 1
ATOM 754 N N . PHE A 1 100 ? 39.73000 52.29600 76.11800 1.000 62.08572 98 PHE A N 1
ATOM 755 C CA . PHE A 1 100 ? 39.14500 51.01100 75.74600 1.000 55.41540 98 PHE A CA 1
ATOM 756 C C . PHE A 1 100 ? 38.02200 50.58200 76.68100 1.000 57.55626 98 PHE A C 1
ATOM 757 O O . PHE A 1 100 ? 37.20700 49.73300 76.30200 1.000 60.10768 98 PHE A O 1
ATOM 765 N N . THR A 1 101 ? 37.95400 51.14600 77.89000 1.000 60.37215 99 THR A N 1
ATOM 766 C CA . THR A 1 101 ? 36.99600 50.70700 78.89900 1.000 64.28575 99 THR A CA 1
ATOM 767 C C . THR A 1 101 ? 36.09700 51.84300 79.37400 1.000 63.04011 99 THR A C 1
ATOM 768 O O . THR A 1 101 ? 35.49300 51.74400 80.44600 1.000 60.35008 99 THR A O 1
ATOM 772 N N . SER A 1 102 ? 35.99800 52.92100 78.60200 1.000 65.95278 100 SER A N 1
ATOM 773 C CA . SER A 1 102 ? 35.12700 54.02600 78.96800 1.000 72.50316 100 SER A CA 1
ATOM 774 C C . SER A 1 102 ? 33.69500 53.74600 78.53000 1.000 70.21223 100 SER A C 1
ATOM 775 O O . SER A 1 102 ? 33.44800 53.11100 77.50100 1.000 79.02018 100 SER A O 1
ATOM 778 N N . ASP A 1 103 ? 32.74500 54.23200 79.32900 1.000 62.88490 101 ASP A N 1
ATOM 779 C CA . ASP A 1 103 ? 31.33000 54.12000 78.99700 1.000 76.02435 101 ASP A CA 1
ATOM 780 C C . ASP A 1 103 ? 30.90600 55.06700 77.88200 1.000 72.32969 101 ASP A C 1
ATOM 781 O O . ASP A 1 103 ? 29.71300 55.12800 77.56800 1.000 74.85498 101 ASP A O 1
ATOM 786 N N . GLU A 1 104 ? 31.84700 55.79800 77.28100 1.000 81.17416 102 GLU A N 1
ATOM 787 C CA . GLU A 1 104 ? 31.53700 56.90200 76.38500 1.000 78.71431 102 GLU A CA 1
ATOM 788 C C . GLU A 1 104 ? 31.84600 56.60400 74.92200 1.000 73.42714 102 GLU A C 1
ATOM 789 O O . GLU A 1 104 ? 31.23000 57.21300 74.04100 1.000 70.37513 102 GLU A O 1
ATOM 795 N N . PHE A 1 105 ? 32.72100 55.64800 74.64800 1.000 71.50763 103 PHE A N 1
ATOM 796 C CA . PHE A 1 105 ? 33.11600 55.24900 73.30800 1.000 65.31847 103 PHE A CA 1
ATOM 797 C C . PHE A 1 105 ? 32.90200 53.75300 73.15400 1.000 63.47010 103 PHE A C 1
ATOM 798 O O . PHE A 1 105 ? 32.76700 53.03100 74.14900 1.000 69.39984 103 PHE A O 1
ATOM 806 N N . PRO A 1 106 ? 32.86000 53.25400 71.91800 1.000 60.16702 104 PRO A N 1
ATOM 807 C CA . PRO A 1 106 ? 32.95500 51.80500 71.70700 1.000 59.05685 104 PRO A CA 1
ATOM 808 C C . PRO A 1 106 ? 34.24500 51.24300 72.28600 1.000 58.16605 104 PRO A C 1
ATOM 809 O O . PRO A 1 106 ? 35.29800 51.88100 72.24700 1.000 59.96629 104 PRO A O 1
ATOM 813 N N A ARG A 1 107 ? 34.15100 50.03000 72.82400 0.518 63.84601 105 ARG A N 1
ATOM 814 N N B ARG A 1 107 ? 34.14900 50.03300 72.82900 0.482 63.49347 105 ARG A N 1
ATOM 815 C CA A ARG A 1 107 ? 35.30800 49.37600 73.41400 0.518 61.02862 105 ARG A CA 1
ATOM 816 C CA B ARG A 1 107 ? 35.30900 49.38200 73.41500 0.482 61.09287 105 ARG A CA 1
ATOM 817 C C A ARG A 1 107 ? 36.26300 48.91400 72.32100 0.518 60.10506 105 ARG A C 1
ATOM 818 C C B ARG A 1 107 ? 36.26300 48.91000 72.32400 0.482 60.78264 105 ARG A C 1
ATOM 819 O O A ARG A 1 107 ? 35.85400 48.57500 71.20700 0.518 59.39157 105 ARG A O 1
ATOM 820 O O B ARG A 1 107 ? 35.85300 48.56800 71.21200 0.482 60.12661 105 ARG A O 1
ATOM 835 N N . GLY A 1 108 ? 37.55100 48.89400 72.65400 1.000 60.42671 106 GLY A N 1
ATOM 836 C CA . GLY A 1 108 ? 38.56400 48.48300 71.70500 1.000 55.73196 106 GLY A CA 1
ATOM 837 C C . GLY A 1 108 ? 38.86200 49.56000 70.68000 1.000 52.50893 106 GLY A C 1
ATOM 838 O O . GLY A 1 108 ? 38.32800 50.67100 70.71100 1.000 54.22184 106 GLY A O 1
ATOM 839 N N . SER A 1 109 ? 39.74300 49.21500 69.74600 1.000 54.43422 107 SER A N 1
ATOM 840 C CA . SER A 1 109 ? 40.20400 50.14100 68.72300 1.000 55.93336 107 SER A CA 1
ATOM 841 C C . SER A 1 109 ? 39.58500 49.77400 67.38100 1.000 59.38034 107 SER A C 1
ATOM 842 O O . SER A 1 109 ? 39.53100 48.59700 67.01200 1.000 60.91191 107 SER A O 1
ATOM 845 N N . LEU A 1 110 ? 39.10300 50.79500 66.66600 1.000 59.14614 108 LEU A N 1
ATOM 846 C CA . LEU A 1 110 ? 38.57000 50.59100 65.32200 1.000 55.87293 108 LEU A CA 1
ATOM 847 C C . LEU A 1 110 ? 39.56900 49.87700 64.42100 1.000 55.92408 108 LEU A C 1
ATOM 848 O O . LEU A 1 110 ? 39.19600 48.97600 63.66300 1.000 51.61143 108 LEU A O 1
ATOM 853 N N . VAL A 1 111 ? 40.84600 50.26300 64.49400 1.000 59.58410 109 VAL A N 1
ATOM 854 C CA . VAL A 1 111 ? 41.83600 49.75900 63.54500 1.000 55.80884 109 VAL A CA 1
ATOM 855 C C . VAL A 1 111 ? 41.97100 48.24400 63.65700 1.000 58.98187 109 VAL A C 1
ATOM 856 O O . VAL A 1 111 ? 42.12900 47.54300 62.64900 1.000 62.79828 109 VAL A O 1
ATOM 860 N N . VAL A 1 112 ? 41.89000 47.71400 64.87600 1.000 55.29781 110 VAL A N 1
ATOM 861 C CA . VAL A 1 112 ? 42.02500 46.27400 65.06600 1.000 55.72877 110 VAL A CA 1
ATOM 862 C C . VAL A 1 112 ? 40.69800 45.56200 64.82200 1.000 60.63089 110 VAL A C 1
ATOM 863 O O . VAL A 1 112 ? 40.66500 44.46400 64.25400 1.000 62.42787 110 VAL A O 1
ATOM 867 N N . LEU A 1 113 ? 39.58600 46.18200 65.21500 1.000 56.22941 111 LEU A N 1
ATOM 868 C CA . LEU A 1 113 ? 38.30100 45.49700 65.26100 1.000 52.58660 111 LEU A CA 1
ATOM 869 C C . LEU A 1 113 ? 37.50500 45.58000 63.96400 1.000 56.87179 111 LEU A C 1
ATOM 870 O O . LEU A 1 113 ? 36.62500 44.74000 63.74500 1.000 56.34563 111 LEU A O 1
ATOM 875 N N . ALA A 1 114 ? 37.78600 46.55800 63.10000 1.000 60.24927 112 ALA A N 1
ATOM 876 C CA . ALA A 1 114 ? 36.84900 46.87200 62.02500 1.000 56.01195 112 ALA A CA 1
ATOM 877 C C . ALA A 1 114 ? 36.93500 45.88400 60.86800 1.000 57.59889 112 ALA A C 1
ATOM 878 O O . ALA A 1 114 ? 35.91300 45.56100 60.25300 1.000 59.43183 112 ALA A O 1
ATOM 880 N N . ALA A 1 115 ? 38.13300 45.39300 60.55400 1.000 61.30661 113 ALA A N 1
ATOM 881 C CA . ALA A 1 115 ? 38.28200 44.51600 59.39900 1.000 54.83984 113 ALA A CA 1
ATOM 882 C C . ALA A 1 115 ? 39.51200 43.62500 59.50500 1.000 66.36173 113 ALA A C 1
ATOM 883 O O . ALA A 1 115 ? 40.55400 43.92300 58.91200 1.000 69.25196 113 ALA A O 1
ATOM 885 N N . LEU A 1 116 ? 39.40700 42.53600 60.26400 1.000 63.13652 114 LEU A N 1
ATOM 886 C CA . LEU A 1 116 ? 40.48100 41.55200 60.30600 1.000 57.02193 114 LEU A CA 1
ATOM 887 C C . LEU A 1 116 ? 40.33000 40.51800 59.19900 1.000 65.11093 114 LEU A C 1
ATOM 888 O O . LEU A 1 116 ? 41.32300 40.12300 58.57700 1.000 65.36341 114 LEU A O 1
ATOM 893 N N . THR A 1 117 ? 39.10200 40.07200 58.94600 1.000 64.21390 115 THR A N 1
ATOM 894 C CA . THR A 1 117 ? 38.78900 39.14700 57.87000 1.000 67.28031 115 THR A CA 1
ATOM 895 C C . THR A 1 117 ? 37.56500 39.66700 57.12800 1.000 68.97857 115 THR A C 1
ATOM 896 O O . THR A 1 117 ? 36.85300 40.55400 57.60700 1.000 65.12022 115 THR A O 1
ATOM 900 N N . GLY A 1 118 ? 37.31700 39.11000 55.94900 1.000 68.89167 116 GLY A N 1
ATOM 901 C CA . GLY A 1 118 ? 36.15300 39.50500 55.18400 1.000 70.14590 116 GLY A CA 1
ATOM 902 C C . GLY A 1 118 ? 36.21900 38.96900 53.76800 1.000 75.27152 116 GLY A C 1
ATOM 903 O O . GLY A 1 118 ? 37.06600 38.13600 53.43400 1.000 79.11501 116 GLY A O 1
ATOM 904 N N . THR A 1 119 ? 35.29700 39.46800 52.94600 1.000 71.93168 117 THR A N 1
ATOM 905 C CA . THR A 1 119 ? 35.21700 39.06800 51.55400 1.000 75.86155 117 THR A CA 1
ATOM 906 C C . THR A 1 119 ? 36.46200 39.52500 50.79600 1.000 77.61195 117 THR A C 1
ATOM 907 O O . THR A 1 119 ? 37.12600 40.48500 51.19500 1.000 73.22817 117 THR A O 1
ATOM 911 N N . PRO A 1 120 ? 36.80100 38.84900 49.69500 1.000 79.75611 118 PRO A N 1
ATOM 912 C CA . PRO A 1 120 ? 37.90700 39.33400 48.85100 1.000 85.67975 118 PRO A CA 1
ATOM 913 C C . PRO A 1 120 ? 37.68000 40.72500 48.28300 1.000 81.80323 118 PRO A C 1
ATOM 914 O O . PRO A 1 120 ? 38.63900 41.35200 47.81700 1.000 81.93586 118 PRO A O 1
ATOM 918 N N . GLU A 1 121 ? 36.44200 41.22600 48.30500 1.000 76.60843 119 GLU A N 1
ATOM 919 C CA . GLU A 1 121 ? 36.14200 42.51300 47.68600 1.000 79.70588 119 GLU A CA 1
ATOM 920 C C . GLU A 1 121 ? 36.77500 43.66700 48.45400 1.000 78.85849 119 GLU A C 1
ATOM 921 O O . GLU A 1 121 ? 37.06700 44.71500 47.86600 1.000 77.81233 119 GLU A O 1
ATOM 927 N N . SER A 1 122 ? 36.99100 43.49700 49.75800 1.000 71.84701 120 SER A N 1
ATOM 928 C CA . SER A 1 122 ? 37.36900 44.58700 50.64800 1.000 63.11502 120 SER A CA 1
ATOM 929 C C . SER A 1 122 ? 38.81200 44.47500 51.13300 1.000 66.87820 120 SER A C 1
ATOM 930 O O . SER A 1 122 ? 39.14900 44.98200 52.20500 1.000 60.88336 120 SER A O 1
ATOM 933 N N . GLU A 1 123 ? 39.67200 43.80300 50.36100 1.000 69.84666 121 GLU A N 1
ATOM 934 C CA . GLU A 1 123 ? 41.07300 43.69000 50.75700 1.000 71.17096 121 GLU A CA 1
ATOM 935 C C . GLU A 1 123 ? 41.74300 45.05600 50.83700 1.000 75.64279 121 GLU A C 1
ATOM 936 O O . GLU A 1 123 ? 42.66700 45.24500 51.63600 1.000 73.57152 121 GLU A O 1
ATOM 942 N N . ALA A 1 124 ? 41.30400 46.01000 50.01000 1.000 69.34908 122 ALA A N 1
ATOM 943 C CA . ALA A 1 124 ? 41.86500 47.35700 50.06500 1.000 63.66816 122 ALA A CA 1
ATOM 944 C C . ALA A 1 124 ? 41.66200 47.97500 51.44200 1.000 73.00043 122 ALA A C 1
ATOM 945 O O . ALA A 1 124 ? 42.53500 48.69000 51.94800 1.000 76.51337 122 ALA A O 1
ATOM 947 N N . VAL A 1 125 ? 40.51900 47.69500 52.07000 1.000 72.61240 123 VAL A N 1
ATOM 948 C CA . VAL A 1 125 ? 40.24800 48.21500 53.40500 1.000 65.35524 123 VAL A CA 1
ATOM 949 C C . VAL A 1 125 ? 40.99900 47.40500 54.45300 1.000 70.00821 123 VAL A C 1
ATOM 950 O O . VAL A 1 125 ? 41.49100 47.95400 55.44600 1.000 68.74384 123 VAL A O 1
ATOM 954 N N . ARG A 1 126 ? 41.11900 46.11300 54.24200 1.000 71.10038 124 ARG A N 1
ATOM 955 C CA . ARG A 1 126 ? 41.81800 45.29400 55.20100 1.000 68.56509 124 ARG A CA 1
ATOM 956 C C . ARG A 1 126 ? 43.29500 45.59900 55.22600 1.000 70.85710 124 ARG A C 1
ATOM 957 O O . ARG A 1 126 ? 43.90500 45.56600 56.26600 1.000 64.72741 124 ARG A O 1
ATOM 965 N N . ASP A 1 127 ? 43.87400 45.88700 54.07600 1.000 72.93447 125 ASP A N 1
ATOM 966 C CA . ASP A 1 127 ? 45.28900 46.22500 54.01200 1.000 66.57505 125 ASP A CA 1
ATOM 967 C C . ASP A 1 127 ? 45.54600 47.62500 54.54600 1.000 68.40078 125 ASP A C 1
ATOM 968 O O . ASP A 1 127 ? 46.63000 47.89500 55.07600 1.000 62.15647 125 ASP A O 1
ATOM 973 N N . ALA A 1 128 ? 44.56700 48.52200 54.40900 1.000 73.06973 126 ALA A N 1
ATOM 974 C CA . ALA A 1 128 ? 44.67900 49.85000 55.00200 1.000 64.16698 126 ALA A CA 1
ATOM 975 C C . ALA A 1 128 ? 44.80800 49.75900 56.51700 1.000 63.88978 126 ALA A C 1
ATOM 976 O O . ALA A 1 128 ? 45.70100 50.37100 57.11500 1.000 68.19413 126 ALA A O 1
ATOM 978 N N . LEU A 1 129 ? 43.92000 48.99300 57.15800 1.000 64.15832 127 LEU A N 1
ATOM 979 C CA . LEU A 1 129 ? 43.99400 48.83600 58.60600 1.000 58.66939 127 LEU A CA 1
ATOM 980 C C . LEU A 1 129 ? 45.24600 48.07600 59.02200 1.000 60.52216 127 LEU A C 1
ATOM 981 O O . LEU A 1 129 ? 45.79600 48.33400 60.09900 1.000 60.93286 127 LEU A O 1
ATOM 986 N N . SER A 1 130 ? 45.70600 47.13600 58.19300 1.000 62.39754 128 SER A N 1
ATOM 987 C CA . SER A 1 130 ? 46.92900 46.40900 58.51300 1.000 64.80211 128 SER A CA 1
ATOM 988 C C . SER A 1 130 ? 48.14300 47.32500 58.44200 1.000 64.47339 128 SER A C 1
ATOM 989 O O . SER A 1 130 ? 49.05100 47.22900 59.27600 1.000 58.95176 128 SER A O 1
ATOM 992 N N . ALA A 1 131 ? 48.18100 48.21200 57.44400 1.000 64.30166 129 ALA A N 1
ATOM 993 C CA . ALA A 1 131 ? 49.25000 49.20200 57.37200 1.000 58.99154 129 ALA A CA 1
ATOM 994 C C . ALA A 1 131 ? 49.22300 50.13100 58.57800 1.000 58.35935 129 ALA A C 1
ATOM 995 O O . ALA A 1 131 ? 50.27600 50.54600 59.07600 1.000 60.01390 129 ALA A O 1
ATOM 997 N N . GLU A 1 132 ? 48.02500 50.46800 59.06300 1.000 58.71237 130 GLU A N 1
ATOM 998 C CA . GLU A 1 132 ? 47.92100 51.33700 60.22900 1.000 61.68898 130 GLU A CA 1
ATOM 999 C C . GLU A 1 132 ? 48.37800 50.63400 61.50000 1.000 64.34651 130 GLU A C 1
ATOM 1000 O O . GLU A 1 132 ? 48.88800 51.28700 62.41700 1.000 59.45382 130 GLU A O 1
ATOM 1006 N N . ARG A 1 133 ? 48.20800 49.31200 61.57500 1.000 66.47800 131 ARG A N 1
ATOM 1007 C CA . ARG A 1 133 ? 48.75600 48.57400 62.70700 1.000 61.49556 131 ARG A CA 1
ATOM 1008 C C . ARG A 1 133 ? 50.27600 48.51900 62.64400 1.000 58.98293 131 ARG A C 1
ATOM 1009 O O . ARG A 1 133 ? 50.94000 48.53300 63.68700 1.000 57.02349 131 ARG A O 1
ATOM 1017 N N . GLY A 1 134 ? 50.84000 48.45300 61.43600 1.000 54.39780 132 GLY A N 1
ATOM 1018 C CA . GLY A 1 134 ? 52.27700 48.59700 61.29100 1.000 61.24263 132 GLY A CA 1
ATOM 1019 C C . GLY A 1 134 ? 52.78300 49.93300 61.79500 1.000 63.09399 132 GLY A C 1
ATOM 1020 O O . GLY A 1 134 ? 53.89100 50.02000 62.33100 1.000 63.61110 132 GLY A O 1
ATOM 1021 N N . GLU A 1 135 ? 51.98300 50.99100 61.62800 1.000 59.90594 133 GLU A N 1
ATOM 1022 C CA . GLU A 1 135 ? 52.35500 52.29800 62.16100 1.000 58.24543 133 GLU A CA 1
ATOM 1023 C C . GLU A 1 135 ? 52.45600 52.26200 63.68000 1.000 66.92020 133 GLU A C 1
ATOM 1024 O O . GLU A 1 135 ? 53.34800 52.88800 64.26400 1.000 71.26843 133 GLU A O 1
ATOM 1030 N N . SER A 1 136 ? 51.53500 51.54900 64.33800 1.000 61.64049 134 SER A N 1
ATOM 1031 C CA . SER A 1 136 ? 51.60200 51.40800 65.78900 1.000 61.37236 134 SER A CA 1
ATOM 1032 C C . SER A 1 136 ? 52.94000 50.82000 66.21900 1.000 64.34844 134 SER A C 1
ATOM 1033 O O . SER A 1 136 ? 53.52800 51.25700 67.21600 1.000 69.86311 134 SER A O 1
ATOM 1036 N N . ILE A 1 137 ? 53.42900 49.81700 65.48600 1.000 66.00459 135 ILE A N 1
ATOM 1037 C CA . ILE A 1 137 ? 54.76400 49.28400 65.74700 1.000 65.92067 135 ILE A CA 1
ATOM 1038 C C . ILE A 1 137 ? 55.81300 50.36300 65.51200 1.000 69.82524 135 ILE A C 1
ATOM 1039 O O . ILE A 1 137 ? 56.72300 50.56200 66.32700 1.000 69.95889 135 ILE A O 1
ATOM 1044 N N . ARG A 1 138 ? 55.70700 51.06700 64.38100 1.000 67.15323 136 ARG A N 1
ATOM 1045 C CA . ARG A 1 138 ? 56.65200 52.13600 64.07200 1.000 68.04479 136 ARG A CA 1
ATOM 1046 C C . ARG A 1 138 ? 56.59600 53.25300 65.10600 1.000 69.99347 136 ARG A C 1
ATOM 1047 O O . ARG A 1 138 ? 57.62400 53.86900 65.41000 1.000 69.24891 136 ARG A O 1
ATOM 1055 N N . LEU A 1 139 ? 55.41100 53.52700 65.65800 1.000 65.95558 137 LEU A N 1
ATOM 1056 C CA . LEU A 1 139 ? 55.27900 54.61600 66.62000 1.000 62.54233 137 LEU A CA 1
ATOM 1057 C C . LEU A 1 139 ? 56.01600 54.30000 67.91500 1.000 65.11952 137 LEU A C 1
ATOM 1058 O O . LEU A 1 139 ? 56.70800 55.16300 68.46700 1.000 65.96897 137 LEU A O 1
ATOM 1063 N N . PHE A 1 140 ? 55.86800 53.07300 68.42200 1.000 68.19182 138 PHE A N 1
ATOM 1064 C CA . PHE A 1 140 ? 56.68500 52.63500 69.54900 1.000 61.27412 138 PHE A CA 1
ATOM 1065 C C . PHE A 1 140 ? 58.16600 52.71700 69.20700 1.000 60.70595 138 PHE A C 1
ATOM 1066 O O . PHE A 1 140 ? 58.96200 53.27500 69.97000 1.000 63.16378 138 PHE A O 1
ATOM 1074 N N . ARG A 1 141 ? 58.55000 52.16400 68.05100 1.000 60.69340 139 ARG A N 1
ATOM 1075 C CA . ARG A 1 141 ? 59.95000 52.15000 67.63300 1.000 61.94472 139 ARG A CA 1
ATOM 1076 C C . ARG A 1 141 ? 60.56300 53.54400 67.65800 1.000 67.00807 139 ARG A C 1
ATOM 1077 O O . ARG A 1 141 ? 61.71500 53.71800 68.07400 1.000 70.17465 139 ARG A O 1
ATOM 1085 N N . GLU A 1 142 ? 59.80900 54.54900 67.20700 1.000 69.52020 140 GLU A N 1
ATOM 1086 C CA . GLU A 1 142 ? 60.31400 55.92000 67.20000 1.000 67.70757 140 GLU A CA 1
ATOM 1087 C C . GLU A 1 142 ? 60.63900 56.40300 68.60800 1.000 69.85866 140 GLU A C 1
ATOM 1088 O O . GLU A 1 142 ? 61.63800 57.10300 68.81700 1.000 70.81528 140 GLU A O 1
ATOM 1094 N N . ARG A 1 143 ? 59.80500 56.04500 69.58700 1.000 64.74422 141 ARG A N 1
ATOM 1095 C CA . ARG A 1 143 ? 60.03900 56.49200 70.95700 1.000 62.14037 141 ARG A CA 1
ATOM 1096 C C . ARG A 1 143 ? 61.25400 55.80700 71.56800 1.000 67.10213 141 ARG A C 1
ATOM 1097 O O . ARG A 1 143 ? 62.03200 56.44100 72.29100 1.000 71.75372 141 ARG A O 1
ATOM 1105 N N . MET A 1 144 ? 61.46200 54.56700 71.23700 1.000 67.51936 142 MET A N 1
ATOM 1106 C CA . MET A 1 144 ? 62.60500 53.85400 71.73800 1.000 69.04151 142 MET A CA 1
ATOM 1107 C C . MET A 1 144 ? 63.87400 54.37500 71.13100 1.000 70.76561 142 MET A C 1
ATOM 1108 O O . MET A 1 144 ? 64.91500 54.37300 71.74900 1.000 67.67793 142 MET A O 1
ATOM 1113 N N . ARG A 1 145 ? 63.76500 54.84100 69.91000 1.000 72.06421 143 ARG A N 1
ATOM 1114 C CA . ARG A 1 145 ? 64.89900 55.50900 69.27900 1.000 70.71529 143 ARG A CA 1
ATOM 1115 C C . ARG A 1 145 ? 65.31400 56.70300 70.12800 1.000 69.41417 143 ARG A C 1
ATOM 1116 O O . ARG A 1 145 ? 66.50000 56.89100 70.42500 1.000 68.90092 143 ARG A O 1
ATOM 1124 N N . ARG A 1 146 ? 64.34100 57.52900 70.52500 1.000 71.30446 144 ARG A N 1
ATOM 1125 C CA . ARG A 1 146 ? 64.63200 58.67700 71.37800 1.000 67.33436 144 ARG A CA 1
ATOM 1126 C C . ARG A 1 146 ? 65.18000 58.24100 72.73100 1.000 74.25046 144 ARG A C 1
ATOM 1127 O O . ARG A 1 146 ? 66.04000 58.92200 73.30200 1.000 70.52694 144 ARG A O 1
ATOM 1135 N N . GLY A 1 147 ? 64.70900 57.10500 73.25100 1.000 68.37254 145 GLY A N 1
ATOM 1136 C CA . GLY A 1 147 ? 65.21300 56.61100 74.52000 1.000 65.95695 145 GLY A CA 1
ATOM 1137 C C . GLY A 1 147 ? 66.67300 56.21100 74.46600 1.000 70.28594 145 GLY A C 1
ATOM 1138 O O . GLY A 1 147 ? 67.39600 56.35700 75.45600 1.000 67.31718 145 GLY A O 1
ATOM 1139 N N . ILE A 1 148 ? 67.12600 55.70100 73.32000 1.000 69.99718 146 ILE A N 1
ATOM 1140 C CA . ILE A 1 148 ? 68.53400 55.34900 73.17300 1.000 67.64012 146 ILE A CA 1
ATOM 1141 C C . ILE A 1 148 ? 69.39900 56.60300 73.16700 1.000 74.66318 146 ILE A C 1
ATOM 1142 O O . ILE A 1 148 ? 70.44600 56.65500 73.82300 1.000 76.08277 146 ILE A O 1
ATOM 1147 N N . ALA A 1 149 ? 68.97200 57.63500 72.43500 1.000 79.21832 147 ALA A N 1
ATOM 1148 C CA . ALA A 1 149 ? 69.71800 58.88800 72.41600 1.000 76.26260 147 ALA A CA 1
ATOM 1149 C C . ALA A 1 149 ? 69.65300 59.59200 73.76600 1.000 76.38254 147 ALA A C 1
ATOM 1150 O O . ALA A 1 149 ? 70.66200 60.12800 74.24100 1.000 79.85101 147 ALA A O 1
ATOM 1152 N N . ASP A 1 150 ? 68.47600 59.60500 74.39600 1.000 73.57278 148 ASP A N 1
ATOM 1153 C CA . ASP A 1 150 ? 68.33300 60.22500 75.70900 1.000 73.82139 148 ASP A CA 1
ATOM 1154 C C . ASP A 1 150 ? 69.12100 59.49500 76.78900 1.000 76.75041 148 ASP A C 1
ATOM 1155 O O . ASP A 1 150 ? 69.45400 60.10300 77.81200 1.000 78.69837 148 ASP A O 1
ATOM 1160 N N . GLY A 1 151 ? 69.42300 58.21400 76.59000 1.000 77.48895 149 GLY A N 1
ATOM 1161 C CA . GLY A 1 151 ? 70.23300 57.45000 77.51700 1.000 70.57008 149 GLY A CA 1
ATOM 1162 C C . GLY A 1 151 ? 69.46700 56.46000 78.36500 1.000 69.23414 149 GLY A C 1
ATOM 1163 O O . GLY A 1 151 ? 70.09700 55.62800 79.03100 1.000 71.96817 149 GLY A O 1
ATOM 1164 N N . ASP A 1 152 ? 68.13400 56.51500 78.37000 1.000 63.37601 150 ASP A N 1
ATOM 1165 C CA . ASP A 1 152 ? 67.35200 55.61400 79.20700 1.000 64.07237 150 ASP A CA 1
ATOM 1166 C C . ASP A 1 152 ? 67.20200 54.22200 78.60800 1.000 64.31408 150 ASP A C 1
ATOM 1167 O O . ASP A 1 152 ? 66.77300 53.30600 79.31800 1.000 64.70817 150 ASP A O 1
ATOM 1172 N N . LEU A 1 153 ? 67.61300 54.05400 77.37000 1.000 67.71676 151 LEU A N 1
ATOM 1173 C CA . LEU A 1 153 ? 67.58700 52.76200 76.74800 1.000 62.62053 151 LEU A CA 1
ATOM 1174 C C . LEU A 1 153 ? 68.95500 52.41600 76.19800 1.000 77.50655 151 LEU A C 1
ATOM 1175 O O . LEU A 1 153 ? 69.66600 53.26800 75.73500 1.000 75.81719 151 LEU A O 1
ATOM 1180 N N . ALA A 1 154 ? 69.33400 51.15300 76.26600 1.000 84.80017 152 ALA A N 1
ATOM 1181 C CA . ALA A 1 154 ? 70.68000 50.75400 75.87900 1.000 80.15314 152 ALA A CA 1
ATOM 1182 C C . ALA A 1 154 ? 70.86700 50.90500 74.37500 1.000 77.78546 152 ALA A C 1
ATOM 1183 O O . ALA A 1 154 ? 69.95400 50.63800 73.58900 1.000 79.06509 152 ALA A O 1
ATOM 1185 N N . ALA A 1 155 ? 72.06600 51.33600 73.97500 1.000 83.80903 153 ALA A N 1
ATOM 1186 C CA . ALA A 1 155 ? 72.33600 51.63700 72.57400 1.000 82.67329 153 ALA A CA 1
ATOM 1187 C C . ALA A 1 155 ? 72.25800 50.41300 71.66900 1.000 82.82635 153 ALA A C 1
ATOM 1188 O O . ALA A 1 155 ? 72.22200 50.57400 70.44400 1.000 86.34320 153 ALA A O 1
ATOM 1190 N N . ASP A 1 156 ? 72.23100 49.20600 72.23000 1.000 88.14246 154 ASP A N 1
ATOM 1191 C CA . ASP A 1 156 ? 72.15600 47.97800 71.44800 1.000 85.31936 154 ASP A CA 1
ATOM 1192 C C . ASP A 1 156 ? 70.78600 47.31400 71.51200 1.000 80.49004 154 ASP A C 1
ATOM 1193 O O . ASP A 1 156 ? 70.64900 46.15500 71.10400 1.000 80.94867 154 ASP A O 1
ATOM 1198 N N . THR A 1 157 ? 69.76900 48.01800 72.00500 1.000 81.15793 155 THR A N 1
ATOM 1199 C CA . THR A 1 157 ? 68.45600 47.41300 72.18400 1.000 76.78125 155 THR A CA 1
ATOM 1200 C C . THR A 1 157 ? 67.83100 47.14800 70.82000 1.000 74.89365 155 THR A C 1
ATOM 1201 O O . THR A 1 157 ? 67.89300 47.99200 69.92000 1.000 78.91765 155 THR A O 1
ATOM 1205 N N . ASP A 1 158 ? 67.23200 45.97000 70.67100 1.000 75.48847 156 ASP A N 1
ATOM 1206 C CA . ASP A 1 158 ? 66.48400 45.61900 69.46700 1.000 70.79141 156 ASP A CA 1
ATOM 1207 C C . ASP A 1 158 ? 65.17500 46.39400 69.51400 1.000 73.63831 156 ASP A C 1
ATOM 1208 O O . ASP A 1 158 ? 64.21800 45.98500 70.17600 1.000 72.93893 156 ASP A O 1
ATOM 1213 N N . MET A 1 159 ? 65.13200 47.53000 68.81300 1.000 76.42656 157 MET A N 1
ATOM 1214 C CA . MET A 1 159 ? 63.95600 48.39300 68.87200 1.000 70.65307 157 MET A CA 1
ATOM 1215 C C . MET A 1 159 ? 62.73400 47.71300 68.26800 1.000 70.56160 157 MET A C 1
ATOM 1216 O O . MET A 1 159 ? 61.61300 47.89700 68.75700 1.000 68.03226 157 MET A O 1
ATOM 1221 N N . GLU A 1 160 ? 62.92400 46.92700 67.20700 1.000 68.70176 158 GLU A N 1
ATOM 1222 C 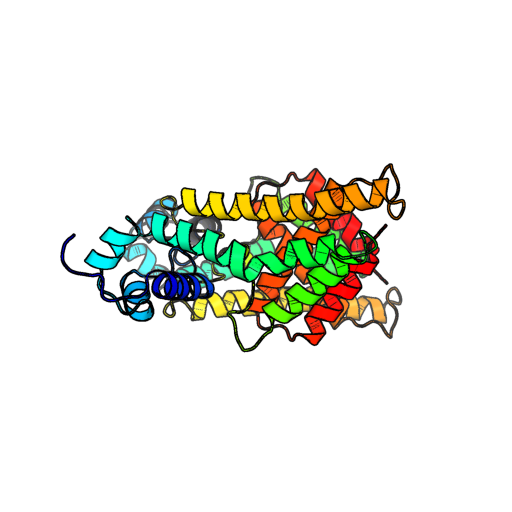CA . GLU A 1 160 ? 61.78500 46.27600 66.56800 1.000 72.81393 158 GLU A CA 1
ATOM 1223 C C . GLU A 1 160 ? 61.21700 45.16600 67.44500 1.000 69.06164 158 GLU A C 1
ATOM 1224 O O . GLU A 1 160 ? 59.99400 45.01700 67.55000 1.000 66.11423 158 GLU A O 1
ATOM 1230 N N . GLU A 1 161 ? 62.08700 44.38200 68.08800 1.000 70.60784 159 GLU A N 1
ATOM 1231 C CA . GLU A 1 161 ? 61.61600 43.29700 68.94500 1.000 65.84800 159 GLU A CA 1
ATOM 1232 C C . GLU A 1 161 ? 60.80300 43.82800 70.11900 1.000 64.99120 159 GLU A C 1
ATOM 1233 O O . GLU A 1 161 ? 59.77600 43.24700 70.48900 1.000 61.00832 159 GLU A O 1
ATOM 1239 N N . LEU A 1 162 ? 61.24800 44.93400 70.71700 1.000 63.13120 160 LEU A N 1
ATOM 1240 C CA . LEU A 1 162 ? 60.52900 45.50000 71.85400 1.000 60.42867 160 LEU A CA 1
ATOM 1241 C C . LEU A 1 162 ? 59.24000 46.18200 71.41000 1.000 65.07360 160 LEU A C 1
ATOM 1242 O O . LEU A 1 162 ? 58.19100 46.01200 72.04200 1.000 59.86210 160 LEU A O 1
ATOM 1247 N N . ALA A 1 163 ? 59.30200 46.96200 70.32700 1.000 67.55533 161 ALA A N 1
ATOM 1248 C CA . ALA A 1 163 ? 58.10500 47.62500 69.81600 1.000 57.66583 161 ALA A CA 1
ATOM 1249 C C . ALA A 1 163 ? 57.04700 46.61600 69.38700 1.000 55.65820 161 ALA A C 1
ATOM 1250 O O . ALA A 1 163 ? 55.85200 46.82000 69.63100 1.000 54.13016 161 ALA A O 1
ATOM 1252 N N . THR A 1 164 ? 57.46500 45.52200 68.74500 1.000 56.99738 162 THR A N 1
ATOM 1253 C CA . THR A 1 164 ? 56.49900 44.54500 68.25100 1.000 57.14512 162 THR A CA 1
ATOM 1254 C C . THR A 1 164 ? 55.81100 43.82100 69.40300 1.000 55.48284 162 THR A C 1
ATOM 1255 O O . THR A 1 164 ? 54.59900 43.57900 69.35500 1.000 55.31782 162 THR A O 1
ATOM 1259 N N . PHE A 1 165 ? 56.56800 43.46900 70.44700 1.000 53.87313 163 PHE A N 1
ATOM 1260 C CA . PHE A 1 165 ? 55.97300 42.85200 71.63000 1.000 51.20690 163 PHE A CA 1
ATOM 1261 C C . PHE A 1 165 ? 54.86000 43.71900 72.20400 1.000 52.94435 163 PHE A C 1
ATOM 1262 O O . PHE A 1 165 ? 53.75400 43.23500 72.47200 1.000 53.63928 163 PHE A O 1
ATOM 1270 N N . TYR A 1 166 ? 55.13700 45.00700 72.41000 1.000 55.26459 164 TYR A N 1
ATOM 1271 C CA . TYR A 1 166 ? 54.13800 45.87700 73.01800 1.000 55.88137 164 TYR A CA 1
ATOM 1272 C C . TYR A 1 166 ? 52.98800 46.16400 72.06200 1.000 54.82693 164 TYR A C 1
ATOM 1273 O O . TYR A 1 166 ? 51.86100 46.40700 72.50700 1.000 52.50876 164 TYR A O 1
ATOM 1282 N N . ALA A 1 167 ? 53.24900 46.14100 70.75400 1.000 53.26157 165 ALA A N 1
ATOM 1283 C CA . ALA A 1 167 ? 52.15800 46.21200 69.78900 1.000 48.69549 165 ALA A CA 1
ATOM 1284 C C . ALA A 1 167 ? 51.27600 44.97200 69.86600 1.000 54.31751 165 ALA A C 1
ATOM 1285 O O . ALA A 1 167 ? 50.05800 45.05800 69.67700 1.000 56.32461 165 ALA A O 1
ATOM 1287 N N . THR A 1 168 ? 51.87500 43.80900 70.13900 1.000 55.76040 166 THR A N 1
ATOM 1288 C CA . THR A 1 168 ? 51.08400 42.60000 70.34700 1.000 51.80143 166 THR A CA 1
ATOM 1289 C C . THR A 1 168 ? 50.16600 42.76000 71.55100 1.000 51.02382 166 THR A C 1
ATOM 1290 O O . THR A 1 168 ? 48.96200 42.48500 71.47200 1.000 51.28552 166 THR A O 1
ATOM 1294 N N . VAL A 1 169 ? 50.72700 43.19000 72.68500 1.000 52.33364 167 VAL A N 1
ATOM 1295 C CA . VAL A 1 169 ? 49.91900 43.43900 73.87600 1.000 48.34207 167 VAL A CA 1
ATOM 1296 C C . VAL A 1 169 ? 48.84600 44.47800 73.58100 1.000 49.21369 167 VAL A C 1
ATOM 1297 O O . VAL A 1 169 ? 47.70900 44.37300 74.05600 1.000 51.72993 167 VAL A O 1
ATOM 1301 N N . LEU A 1 170 ? 49.18400 45.48800 72.77400 1.000 54.40627 168 LEU A N 1
ATOM 1302 C CA . LEU A 1 170 ? 48.22600 46.54400 72.46100 1.000 51.31295 168 LEU A CA 1
ATOM 1303 C C . LEU A 1 170 ? 47.06600 46.01100 71.63000 1.000 53.77290 168 LEU A C 1
ATOM 1304 O O . LEU A 1 170 ? 45.90400 46.34500 71.89200 1.000 53.85502 168 LEU A O 1
ATOM 1309 N N . PHE A 1 171 ? 47.35800 45.18500 70.62200 1.000 51.38368 169 PHE A N 1
ATOM 1310 C CA . PHE A 1 171 ? 46.29000 44.64000 69.78900 1.000 51.88251 169 PHE A CA 1
ATOM 1311 C C . PHE A 1 171 ? 45.41300 43.68100 70.58300 1.000 55.06741 169 PHE A C 1
ATOM 1312 O O . PHE A 1 171 ? 44.18400 43.70200 70.45200 1.000 55.65889 169 PHE A O 1
ATOM 1320 N N . GLY A 1 172 ? 46.02700 42.82600 71.40400 1.000 49.51384 170 GLY A N 1
ATOM 1321 C CA . GLY A 1 172 ? 45.26000 41.93100 72.25000 1.000 41.97401 170 GLY A CA 1
ATOM 1322 C C . GLY A 1 172 ? 44.33900 42.64100 73.22000 1.000 47.97484 170 GLY A C 1
ATOM 1323 O O . GLY A 1 172 ? 43.33200 42.06200 73.64000 1.000 48.22803 170 GLY A O 1
ATOM 1324 N N . LEU A 1 173 ? 44.64800 43.89100 73.57400 1.000 52.06594 171 LEU A N 1
ATOM 1325 C CA . LEU A 1 173 ? 43.79200 44.62700 74.49900 1.000 47.73407 171 LEU A CA 1
ATOM 1326 C C . LEU A 1 173 ? 42.48300 45.04900 73.84500 1.000 49.21014 171 LEU A C 1
ATOM 1327 O O . LEU A 1 173 ? 41.47500 45.22100 74.53900 1.000 50.07555 171 LEU A O 1
ATOM 1332 N N . SER A 1 174 ? 42.47500 45.22000 72.52100 1.000 51.23309 172 SER A N 1
ATOM 1333 C CA . SER A 1 174 ? 41.22300 45.48600 71.81900 1.000 53.54330 172 SER A CA 1
ATOM 1334 C C . SER A 1 174 ? 40.28400 44.29000 71.90700 1.000 51.33578 172 SER A C 1
ATOM 1335 O O . SER A 1 174 ? 39.07400 44.45400 72.10400 1.000 52.02363 172 SER A O 1
ATOM 1338 N N . VAL A 1 175 ? 40.82600 43.08100 71.76400 1.000 47.43777 173 VAL A N 1
ATOM 1339 C CA . VAL A 1 175 ? 40.00700 41.87800 71.85400 1.000 48.15650 173 VAL A CA 1
ATOM 1340 C C . VAL A 1 175 ? 39.49800 41.67700 73.27700 1.000 53.02509 173 VAL A C 1
ATOM 1341 O O . VAL A 1 175 ? 38.34300 41.28900 73.48900 1.000 52.24797 173 VAL A O 1
ATOM 1345 N N . GLN A 1 176 ? 40.34600 41.94000 74.27500 1.000 50.90103 174 GLN A N 1
ATOM 1346 C CA . GLN A 1 176 ? 39.91400 41.80700 75.66300 1.000 47.54600 174 GLN A CA 1
ATOM 1347 C C . GLN A 1 176 ? 38.91200 42.89200 76.03700 1.000 53.28245 174 GLN A C 1
ATOM 1348 O O . GLN A 1 176 ? 37.96200 42.63300 76.78600 1.000 54.40754 174 GLN A O 1
ATOM 1354 N N . ALA A 1 177 ? 39.10900 44.11400 75.53500 1.000 55.19665 175 ALA A N 1
ATOM 1355 C CA . ALA A 1 177 ? 38.12600 45.16900 75.76300 1.000 55.58493 175 ALA A CA 1
ATOM 1356 C C . ALA A 1 177 ? 36.79100 44.82200 75.11700 1.000 58.17702 175 ALA A C 1
ATOM 1357 O O . ALA A 1 177 ? 35.72900 45.05300 75.70600 1.000 58.72232 175 ALA A O 1
ATOM 1359 N N . LYS A 1 178 ? 36.82600 44.27400 73.89900 1.000 55.97775 176 LYS A N 1
ATOM 1360 C CA . LYS A 1 178 ? 35.59400 43.85900 73.23600 1.000 51.70296 176 LYS A CA 1
ATOM 1361 C C . LYS A 1 178 ? 34.89600 42.75700 74.02300 1.000 55.60633 176 LYS A C 1
ATOM 1362 O O . LYS A 1 178 ? 33.66200 42.71200 74.08600 1.000 63.19354 176 LYS A O 1
ATOM 1368 N N . ASP A 1 179 ? 35.67000 41.85800 74.62800 1.000 55.29156 177 ASP A N 1
ATOM 1369 C CA . ASP A 1 179 ? 35.14200 40.82800 75.51600 1.000 54.85729 177 ASP A CA 1
ATOM 1370 C C . ASP A 1 179 ? 34.76200 41.36800 76.89100 1.000 51.43599 177 ASP A C 1
ATOM 1371 O O . ASP A 1 179 ? 34.45400 40.57400 77.78700 1.000 46.45582 177 ASP A O 1
ATOM 1376 N N . ARG A 1 180 ? 34.78700 42.69000 77.07100 1.000 47.37267 178 ARG A N 1
ATOM 1377 C CA . ARG A 1 180 ? 34.30700 43.34800 78.28800 1.000 49.54591 178 ARG A CA 1
ATOM 1378 C C . ARG A 1 180 ? 35.06700 42.89800 79.53400 1.000 46.98171 178 ARG A C 1
ATOM 1379 O O . ARG A 1 180 ? 34.49300 42.79700 80.62100 1.000 52.19110 178 ARG A O 1
ATOM 1387 N N . VAL A 1 181 ? 36.35500 42.62400 79.38300 1.000 44.37417 179 VAL A N 1
ATOM 1388 C CA . VAL A 1 181 ? 37.20800 42.34400 80.54400 1.000 52.14955 179 VAL A CA 1
ATOM 1389 C C . VAL A 1 181 ? 37.34000 43.61300 81.38100 1.000 49.73527 179 VAL A C 1
ATOM 1390 O O . VAL A 1 181 ? 37.65200 44.68300 80.82700 1.000 49.35463 179 VAL A O 1
ATOM 1394 N N . PRO A 1 182 ? 37.08900 43.55700 82.69100 1.000 52.45269 180 PRO A N 1
ATOM 1395 C CA . PRO A 1 182 ? 37.04700 44.78100 83.50000 1.000 55.68708 180 PRO A CA 1
ATOM 1396 C C . PRO A 1 182 ? 38.33100 45.59400 83.39300 1.000 57.62677 180 PRO A C 1
ATOM 1397 O O . PRO A 1 182 ? 39.40200 45.08400 83.05500 1.000 60.92884 180 PRO A O 1
ATOM 1401 N N . ARG A 1 183 ? 38.20500 46.88900 83.69800 1.000 63.05531 181 ARG A N 1
ATOM 1402 C CA . ARG A 1 183 ? 39.31200 47.81600 83.48000 1.000 59.33453 181 ARG A CA 1
ATOM 1403 C C . ARG A 1 183 ? 40.47700 47.53400 84.42400 1.000 59.82846 181 ARG A C 1
ATOM 1404 O O . ARG A 1 183 ? 41.64200 47.59500 84.01300 1.000 54.64082 181 ARG A O 1
ATOM 1412 N N . GLU A 1 184 ? 40.18400 47.23500 85.69300 1.000 60.79504 182 GLU A N 1
ATOM 1413 C CA . GLU A 1 184 ? 41.24900 46.91000 86.63800 1.000 56.64067 182 GLU A CA 1
ATOM 1414 C C . GLU A 1 184 ? 42.04200 45.69500 86.17500 1.000 59.35433 182 GLU A C 1
ATOM 1415 O O . GLU A 1 184 ? 43.26300 45.63000 86.36300 1.000 62.66885 182 GLU A O 1
ATOM 1421 N N . ARG A 1 185 ? 41.36100 44.72000 85.57000 1.000 57.11997 183 ARG A N 1
ATOM 1422 C CA . ARG A 1 185 ? 42.04800 43.56000 85.01200 1.000 51.75879 183 ARG A CA 1
ATOM 1423 C C . ARG A 1 185 ? 43.02900 43.97900 83.92400 1.000 53.20716 183 ARG A C 1
ATOM 1424 O O . ARG A 1 185 ? 44.17600 43.52000 83.89300 1.000 53.18864 183 ARG A O 1
ATOM 1432 N N . LEU A 1 186 ? 42.59100 44.86000 83.02100 1.000 53.88206 184 LEU A N 1
ATOM 1433 C CA . LEU A 1 186 ? 43.42500 45.23600 81.88400 1.000 53.77899 184 LEU A CA 1
ATOM 1434 C C . LEU A 1 186 ? 44.56800 46.15500 82.29600 1.000 52.68094 184 LEU A C 1
ATOM 1435 O O . LEU A 1 186 ? 45.61900 46.15900 81.64600 1.000 51.61001 184 LEU A O 1
ATOM 1440 N N . LEU A 1 187 ? 44.38700 46.93700 83.36200 1.000 51.68300 185 LEU A N 1
ATOM 1441 C CA . LEU A 1 187 ? 45.50700 47.70500 83.89500 1.000 49.25047 185 LEU A CA 1
ATOM 1442 C C . LEU A 1 187 ? 46.54200 46.78700 84.53200 1.000 52.38370 185 LEU A C 1
ATOM 1443 O O . LEU A 1 187 ? 47.75000 47.03000 84.41800 1.000 53.20656 185 LEU A O 1
ATOM 1448 N N . ALA A 1 188 ? 46.08900 45.73000 85.21100 1.000 51.53702 186 ALA A N 1
ATOM 1449 C CA . ALA A 1 188 ? 47.01500 44.71900 85.71000 1.000 48.45741 186 ALA A CA 1
ATOM 1450 C C . ALA A 1 188 ? 47.77800 44.06400 84.56600 1.000 50.53972 186 ALA A C 1
ATOM 1451 O O . ALA A 1 188 ? 48.95800 43.72200 84.71000 1.000 51.97614 186 ALA A O 1
ATOM 1453 N N . VAL A 1 189 ? 47.11600 43.87600 83.42100 1.000 51.23893 187 VAL A N 1
ATOM 1454 C CA . VAL A 1 189 ? 47.78900 43.32100 82.24900 1.000 48.94513 187 VAL A CA 1
ATOM 1455 C C . VAL A 1 189 ? 48.89400 44.25700 81.77900 1.000 52.36741 187 VAL A C 1
ATOM 1456 O O . VAL A 1 189 ? 49.99900 43.81700 81.43800 1.000 49.09457 187 VAL A O 1
ATOM 1460 N N . VAL A 1 190 ? 48.61400 45.56300 81.75500 1.000 54.47999 188 VAL A N 1
ATOM 1461 C CA . VAL A 1 190 ? 49.61700 46.53100 81.31900 1.000 50.50701 188 VAL A CA 1
ATOM 1462 C C . VAL A 1 190 ? 50.80700 46.52700 82.26900 1.000 50.53704 188 VAL A C 1
ATOM 1463 O O . VAL A 1 190 ? 51.96600 46.55500 81.83600 1.000 55.04409 188 VAL A O 1
ATOM 1467 N N . GLU A 1 191 ? 50.54100 46.48700 83.57800 1.000 48.71534 189 GLU A N 1
ATOM 1468 C CA . GLU A 1 191 ? 51.62600 46.43600 84.55300 1.000 44.21856 189 GLU A CA 1
ATOM 1469 C C . GLU A 1 191 ? 52.48800 45.19600 84.34800 1.000 46.82428 189 GLU A C 1
ATOM 1470 O O . GLU A 1 191 ? 53.72100 45.27400 84.38300 1.000 55.04002 189 GLU A O 1
ATOM 1476 N N . ARG A 1 192 ? 51.85200 44.04000 84.13900 1.000 46.65231 190 ARG A N 1
ATOM 1477 C CA . ARG A 1 192 ? 52.59800 42.80500 83.92200 1.000 45.58920 190 ARG A CA 1
ATOM 1478 C C . ARG A 1 192 ? 53.45100 42.88900 82.66100 1.000 53.85332 190 ARG A C 1
ATOM 1479 O O . ARG A 1 192 ? 54.59700 42.42700 82.64500 1.000 51.89693 190 ARG A O 1
ATOM 1487 N N . ALA A 1 193 ? 52.90600 43.47800 81.59200 1.000 54.41134 191 ALA A N 1
ATOM 1488 C CA . ALA A 1 193 ? 53.65300 43.59000 80.34300 1.000 45.80092 191 ALA A CA 1
ATOM 1489 C C . ALA A 1 193 ? 54.89400 44.45500 80.51600 1.000 50.49933 191 ALA A C 1
ATOM 1490 O O . ALA A 1 193 ? 55.94400 44.17600 79.92400 1.000 55.21704 191 ALA A O 1
ATOM 1492 N N . LEU A 1 194 ? 54.79400 45.51100 81.32500 1.000 52.64829 192 LEU A N 1
ATOM 1493 C CA . LEU A 1 194 ? 55.92700 46.39900 81.54800 1.000 57.49214 192 LEU A CA 1
ATOM 1494 C C . LEU A 1 194 ? 57.02800 45.74000 82.36600 1.000 59.70072 192 LEU A C 1
ATOM 1495 O O . LEU A 1 194 ? 58.15600 46.24300 82.38500 1.000 57.34432 192 LEU A O 1
ATOM 1500 N N . ARG A 1 195 ? 56.72200 44.63400 83.04700 1.000 58.29684 193 ARG A N 1
ATOM 1501 C CA . ARG A 1 195 ? 57.74700 43.87900 83.75500 1.000 50.03346 193 ARG A CA 1
ATOM 1502 C C . ARG A 1 195 ? 58.69600 43.17100 82.79500 1.000 54.65467 193 ARG A C 1
ATOM 1503 O O . ARG A 1 195 ? 59.81200 42.81500 83.19000 1.000 60.24007 193 ARG A O 1
ATOM 1511 N N . ALA A 1 196 ? 58.29600 42.99100 81.53700 1.000 52.98746 194 ALA A N 1
ATOM 1512 C CA . ALA A 1 196 ? 59.17100 42.41200 80.52600 1.000 54.43907 194 ALA A CA 1
ATOM 1513 C C . ALA A 1 196 ? 60.16200 43.41200 79.94600 1.000 55.73199 194 ALA A C 1
ATOM 1514 O O . ALA A 1 196 ? 61.00200 43.01600 79.13000 1.000 56.11036 194 ALA A O 1
ATOM 1516 N N . TRP A 1 197 ? 60.07900 44.68200 80.33300 1.000 57.02633 195 TRP A N 1
ATOM 1517 C CA . TRP A 1 197 ? 60.98000 45.68800 79.79200 1.000 57.89711 195 TRP A CA 1
ATOM 1518 C C . TRP A 1 197 ? 62.42600 45.29400 80.08500 1.000 57.81291 195 TRP A C 1
ATOM 1519 O O . TRP A 1 197 ? 62.71900 44.76900 81.16700 1.000 58.16152 195 TRP A O 1
ATOM 1530 N N . PRO A 1 198 ? 63.35800 45.51800 79.14500 1.000 64.13946 196 PRO A N 1
ATOM 1531 C CA . PRO A 1 198 ? 64.75500 45.12500 79.34900 1.000 62.19895 196 PRO A CA 1
ATOM 1532 C C . PRO A 1 198 ? 65.44500 45.92700 80.45000 1.000 67.78298 196 PRO A C 1
ATOM 1533 O O . PRO A 1 198 ? 64.94400 46.95800 80.90000 1.000 64.86706 196 PRO A O 1
ATOM 1538 N N . GLY B 1 7 ? 18.55100 4.67700 51.26100 1.000 115.50862 5 GLY B N 1
ATOM 1539 C CA . GLY B 1 7 ? 18.17400 5.24400 49.98000 1.000 121.34648 5 GLY B CA 1
ATOM 1540 C C . GLY B 1 7 ? 19.36200 5.63500 49.12300 1.000 123.26775 5 GLY B C 1
ATOM 1541 O O . GLY B 1 7 ? 20.38200 4.94500 49.11400 1.000 123.58987 5 GLY B O 1
ATOM 1542 N N . ARG B 1 8 ? 19.23900 6.73900 48.39300 1.000 124.02352 6 ARG B N 1
ATOM 1543 C CA . ARG B 1 8 ? 20.34100 7.22300 47.56700 1.000 118.87261 6 ARG B CA 1
ATOM 1544 C C . ARG B 1 8 ? 21.51100 7.62400 48.45800 1.000 113.31102 6 ARG B C 1
ATOM 1545 O O . ARG B 1 8 ? 21.31500 8.26800 49.48900 1.000 114.89896 6 ARG B O 1
ATOM 1553 N N . PRO B 1 9 ? 22.72500 7.24100 48.07300 1.000 115.79647 7 PRO B N 1
ATOM 1554 C CA . PRO B 1 9 ? 23.88900 7.52600 48.91400 1.000 108.91482 7 PRO B CA 1
ATOM 1555 C C . PRO B 1 9 ? 24.28200 8.99400 48.85100 1.000 106.84181 7 PRO B C 1
ATOM 1556 O O . PRO B 1 9 ? 23.93700 9.72700 47.92200 1.000 111.32894 7 PRO B O 1
ATOM 1560 N N . ARG B 1 10 ? 25.05800 9.40200 49.84300 1.000 104.12179 8 ARG B N 1
ATOM 1561 C CA . ARG B 1 10 ? 25.55000 10.75700 49.94300 1.000 101.07108 8 ARG B CA 1
ATOM 1562 C C . ARG B 1 10 ? 26.84300 10.88800 49.19300 1.000 100.52459 8 ARG B C 1
ATOM 1563 O O . ARG B 1 10 ? 27.71400 10.06500 49.33200 1.000 104.49470 8 ARG B O 1
ATOM 1571 N N . ALA B 1 11 ? 26.97100 11.93200 48.39600 1.000 102.00743 9 ALA B N 1
ATOM 1572 C CA . ALA B 1 11 ? 28.09800 12.04500 47.47700 1.000 97.24222 9 ALA B CA 1
ATOM 1573 C C . ALA B 1 11 ? 29.34700 12.63400 48.12000 1.000 95.41976 9 ALA B C 1
ATOM 1574 O O . ALA B 1 11 ? 30.45300 12.37400 47.63600 1.000 102.18383 9 ALA B O 1
ATOM 1576 N N . PHE B 1 12 ? 29.20300 13.41200 49.18600 1.000 92.43574 10 PHE B N 1
ATOM 1577 C CA . PHE B 1 12 ? 30.33900 14.01600 49.86300 1.000 92.96929 10 PHE B CA 1
ATOM 1578 C C . PHE B 1 12 ? 30.65700 13.30500 51.15600 1.000 94.25009 10 PHE B C 1
ATOM 1579 O O . PHE B 1 12 ? 29.86900 12.48800 51.63900 1.000 100.84910 10 PHE B O 1
ATOM 1587 N N . ASP B 1 13 ? 31.81500 13.63400 51.72100 1.000 94.59117 11 ASP B N 1
ATOM 1588 C CA . ASP B 1 13 ? 32.18500 13.18700 53.05600 1.000 90.84164 11 ASP B CA 1
ATOM 1589 C C . ASP B 1 13 ? 31.95600 14.33100 54.03500 1.000 92.68858 11 ASP B C 1
ATOM 1590 O O . ASP B 1 13 ? 32.43600 15.44700 53.81200 1.000 92.05469 11 ASP B O 1
ATOM 1595 N N . ARG B 1 14 ? 31.20500 14.05000 55.10300 1.000 90.98527 12 ARG B N 1
ATOM 1596 C CA . ARG B 1 14 ? 30.80100 15.09300 56.04200 1.000 86.36510 12 ARG B CA 1
ATOM 1597 C C . ARG B 1 14 ? 32.00900 15.84600 56.58900 1.000 94.47344 12 ARG B C 1
ATOM 1598 O O . ARG B 1 14 ? 32.12300 17.06700 56.42900 1.000 95.31150 12 ARG B O 1
ATOM 1606 N N . ASP B 1 15 ? 32.92300 15.12800 57.24900 1.000 97.93543 13 ASP B N 1
ATOM 1607 C CA . ASP B 1 15 ? 34.05800 15.77600 57.89900 1.000 94.10142 13 ASP B CA 1
ATOM 1608 C C . ASP B 1 15 ? 34.97200 16.49600 56.91400 1.000 88.05960 13 ASP B C 1
ATOM 1609 O O . ASP B 1 15 ? 35.69400 17.41400 57.31800 1.000 87.57496 13 ASP B O 1
ATOM 1614 N N . THR B 1 16 ? 34.96100 16.10900 55.63600 1.000 89.27954 14 THR B N 1
ATOM 1615 C CA . THR B 1 16 ? 35.76900 16.82200 54.65200 1.000 88.67221 14 THR B CA 1
ATOM 1616 C C . THR B 1 16 ? 35.10000 18.11900 54.21400 1.000 85.21334 14 THR B C 1
ATOM 1617 O O . THR B 1 16 ? 35.76900 19.15200 54.08800 1.000 87.39149 14 THR B O 1
ATOM 1621 N N . ALA B 1 17 ? 33.78800 18.08400 53.97000 1.000 82.23708 15 ALA B N 1
ATOM 1622 C CA . ALA B 1 17 ? 33.05800 19.31800 53.70000 1.000 86.77760 15 ALA B CA 1
ATOM 1623 C C . ALA B 1 17 ? 33.10200 20.25300 54.90100 1.000 84.09247 15 ALA B C 1
ATOM 1624 O O . ALA B 1 17 ? 33.24600 21.47200 54.74500 1.000 83.86535 15 ALA B O 1
ATOM 1626 N N . LEU B 1 18 ? 32.97800 19.69800 56.11000 1.000 76.10921 16 LEU B N 1
ATOM 1627 C CA . LEU B 1 18 ? 33.12400 20.50000 57.32000 1.000 75.13626 16 LEU B CA 1
ATOM 1628 C C . LEU B 1 18 ? 34.51100 21.12000 57.42000 1.000 80.07870 16 LEU B C 1
ATOM 1629 O O . LEU B 1 18 ? 34.65700 22.23500 57.93200 1.000 78.91788 16 LEU B O 1
ATOM 1634 N N . GLN B 1 19 ? 35.54000 20.41300 56.94500 1.000 82.71627 17 GLN B N 1
ATOM 1635 C CA . GLN B 1 19 ? 36.89000 20.96400 56.97000 1.000 83.45641 17 GLN B CA 1
ATOM 1636 C C . GLN B 1 19 ? 37.03200 22.13000 55.99900 1.000 79.84663 17 GLN B C 1
ATOM 1637 O O . GLN B 1 19 ? 37.67000 23.14000 56.32000 1.000 77.78859 17 GLN B O 1
ATOM 1643 N N . ARG B 1 20 ? 36.44100 22.01300 54.80700 1.000 84.10576 18 ARG B N 1
ATOM 1644 C CA . ARG B 1 20 ? 36.56000 23.08400 53.82400 1.000 82.56519 18 ARG B CA 1
ATOM 1645 C C . ARG B 1 20 ? 35.69300 24.28100 54.19000 1.000 76.51298 18 ARG B C 1
ATOM 1646 O O . ARG B 1 20 ? 36.06200 25.42400 53.89800 1.000 79.68996 18 ARG B O 1
ATOM 1654 N N . ALA B 1 21 ? 34.54100 24.04200 54.82200 1.000 76.72581 19 ALA B N 1
ATOM 1655 C CA . ALA B 1 21 ? 33.75900 25.14300 55.37300 1.000 73.35396 19 ALA B CA 1
ATOM 1656 C C . ALA B 1 21 ? 34.53400 25.86700 56.46600 1.000 74.91326 19 ALA B C 1
ATOM 1657 O O . ALA B 1 21 ? 34.46700 27.09700 56.57800 1.000 72.50636 19 ALA B O 1
ATOM 1659 N N . MET B 1 22 ? 35.28000 25.11600 57.28100 1.000 76.50171 20 MET B N 1
ATOM 1660 C CA . MET B 1 22 ? 36.08600 25.72400 58.33500 1.000 76.11346 20 MET B CA 1
ATOM 1661 C C . MET B 1 22 ? 37.16600 26.62700 57.75100 1.000 77.58958 20 MET B C 1
ATOM 1662 O O . MET B 1 22 ? 37.43500 27.70900 58.28500 1.000 76.87010 20 MET B O 1
ATOM 1667 N N . ASP B 1 23 ? 37.80100 26.19300 56.65900 1.000 76.78465 21 ASP B N 1
ATOM 1668 C CA . ASP B 1 23 ? 38.86700 26.98700 56.05700 1.000 72.11621 21 ASP B CA 1
ATOM 1669 C C . ASP B 1 23 ? 38.33500 28.31700 55.53800 1.000 74.08016 21 ASP B C 1
ATOM 1670 O O . ASP B 1 23 ? 38.97900 29.35900 55.70600 1.000 74.10103 21 ASP B O 1
ATOM 1675 N N . VAL B 1 24 ? 37.16700 28.29900 54.89200 1.000 75.51049 22 VAL B N 1
ATOM 1676 C CA . VAL B 1 24 ? 36.60600 29.52800 54.33400 1.000 69.76270 22 VAL B CA 1
ATOM 1677 C C . VAL B 1 24 ? 36.27800 30.51400 55.45000 1.000 70.24034 22 VAL B C 1
ATOM 1678 O O . VAL B 1 24 ? 36.60300 31.70500 55.36700 1.000 76.60499 22 VAL B O 1
ATOM 1682 N N . PHE B 1 25 ? 35.61700 30.03100 56.50800 1.000 70.33775 23 PHE B N 1
ATOM 1683 C CA . PHE B 1 25 ? 35.40700 30.85500 57.69600 1.000 66.67325 23 PHE B CA 1
ATOM 1684 C C . PHE B 1 25 ? 36.72900 31.38400 58.24000 1.000 71.23901 23 PHE B C 1
ATOM 1685 O O . PHE B 1 25 ? 36.82000 32.54400 58.65600 1.000 75.95443 23 PHE B O 1
ATOM 1693 N N . TRP B 1 26 ? 37.76100 30.53700 58.25400 1.000 73.60678 24 TRP B N 1
ATOM 1694 C CA . TRP B 1 26 ? 39.05000 30.92000 58.82200 1.000 67.96703 24 TRP B CA 1
ATOM 1695 C C . TRP B 1 26 ? 39.65100 32.12100 58.09900 1.000 70.62525 24 TRP B C 1
ATOM 1696 O O . TRP B 1 26 ? 40.39900 32.89900 58.70200 1.000 70.87146 24 TRP B O 1
ATOM 1707 N N . VAL B 1 27 ? 39.32500 32.29900 56.82300 1.000 72.47190 25 VAL B N 1
ATOM 1708 C CA . VAL B 1 27 ? 39.92900 33.33900 56.00200 1.000 71.82441 25 VAL B CA 1
ATOM 1709 C C . VAL B 1 27 ? 38.98800 34.51900 55.79300 1.000 72.80149 25 VAL B C 1
ATOM 1710 O O . VAL B 1 27 ? 39.41200 35.67300 55.87600 1.000 77.02400 25 VAL B O 1
ATOM 1714 N N . ARG B 1 28 ? 37.71000 34.25600 55.52500 1.000 69.03340 26 ARG B N 1
ATOM 1715 C CA . ARG B 1 28 ? 36.74700 35.31900 55.26600 1.000 72.08393 26 ARG B CA 1
ATOM 1716 C C . ARG B 1 28 ? 35.92300 35.71000 56.48600 1.000 71.01630 26 ARG B C 1
ATOM 1717 O O . ARG B 1 28 ? 35.25300 36.74700 56.45000 1.000 72.74167 26 ARG B O 1
ATOM 1725 N N . GLY B 1 29 ? 35.95200 34.92300 57.55700 1.000 63.79311 27 GLY B N 1
ATOM 1726 C CA . GLY B 1 29 ? 35.12100 35.18600 58.71200 1.000 62.19570 27 GLY B CA 1
ATOM 1727 C C . GLY B 1 29 ? 33.71100 34.66000 58.52000 1.000 60.86789 27 GLY B C 1
ATOM 1728 O O . GLY B 1 29 ? 33.31800 34.20100 57.44600 1.000 62.76393 27 GLY B O 1
ATOM 1729 N N . TYR B 1 30 ? 32.93200 34.72200 59.60200 1.000 58.04787 28 TYR B N 1
ATOM 1730 C CA . TYR B 1 30 ? 31.57300 34.18800 59.56800 1.000 58.30340 28 TYR B CA 1
ATOM 1731 C C . TYR B 1 30 ? 30.67200 34.91700 58.57700 1.000 59.32350 28 TYR B C 1
ATOM 1732 O O . TYR B 1 30 ? 30.09500 34.30200 57.67300 1.000 62.83382 28 TYR B O 1
ATOM 1741 N N . GLU B 1 31 ? 30.54100 36.23800 58.73000 1.000 59.96866 29 GLU B N 1
ATOM 1742 C CA . GLU B 1 31 ? 29.67500 36.99400 57.83000 1.000 58.05589 29 GLU B CA 1
ATOM 1743 C C . GLU B 1 31 ? 30.35000 37.18300 56.47800 1.000 59.23003 29 GLU B C 1
ATOM 1744 O O . GLU B 1 31 ? 29.66300 37.30900 55.45800 1.000 62.46335 29 GLU B O 1
ATOM 1750 N N . GLY B 1 32 ? 31.68100 37.20400 56.44500 1.000 67.54978 30 GLY B N 1
ATOM 1751 C CA . GLY B 1 32 ? 32.38600 37.32800 55.18300 1.000 66.36583 30 GLY B CA 1
ATOM 1752 C C . GLY B 1 32 ? 32.31300 36.10300 54.29700 1.000 64.46758 30 GLY B C 1
ATOM 1753 O O . GLY B 1 32 ? 32.69400 36.18900 53.12400 1.000 67.18540 30 GLY B O 1
ATOM 1754 N N . ALA B 1 33 ? 31.83400 34.97700 54.82000 1.000 67.97324 31 ALA B N 1
ATOM 1755 C CA . ALA B 1 33 ? 31.75600 33.73900 54.05400 1.000 66.91203 31 ALA B CA 1
ATOM 1756 C C . ALA B 1 33 ? 30.36000 33.62300 53.45600 1.000 65.11352 31 ALA B C 1
ATOM 1757 O O . ALA B 1 33 ? 29.39300 33.33000 54.16700 1.000 70.22613 31 ALA B O 1
ATOM 1759 N N . SER B 1 34 ? 30.25500 33.85000 52.15100 1.000 64.84066 32 SER B N 1
ATOM 1760 C CA . SER B 1 34 ? 29.00100 33.65400 51.44800 1.000 67.23869 32 SER B CA 1
ATOM 1761 C C . SER B 1 34 ? 28.77100 32.17000 51.18500 1.000 74.18140 32 SER B C 1
ATOM 1762 O O . SER B 1 34 ? 29.70800 31.37000 51.12400 1.000 79.67105 32 SER B O 1
ATOM 1765 N N . LEU B 1 35 ? 27.51900 31.78500 50.97600 1.000 77.42012 33 LEU B N 1
ATOM 1766 C CA . LEU B 1 35 ? 27.21800 30.40500 50.62800 1.000 76.30313 33 LEU B CA 1
ATOM 1767 C C . LEU B 1 35 ? 27.74000 30.06800 49.25700 1.000 75.58617 33 LEU B C 1
ATOM 1768 O O . LEU B 1 35 ? 28.04100 28.93300 48.97100 1.000 74.98613 33 LEU B O 1
ATOM 1773 N N . ALA B 1 36 ? 27.86800 31.05700 48.40100 1.000 69.28833 34 ALA B N 1
ATOM 1774 C CA . ALA B 1 36 ? 28.52900 30.80300 47.12600 1.000 69.40724 34 ALA B CA 1
ATOM 1775 C C . ALA B 1 36 ? 29.94200 30.27600 47.34500 1.000 74.95687 34 ALA B C 1
ATOM 1776 O O . ALA B 1 36 ? 30.31300 29.21900 46.82300 1.000 80.36067 34 ALA B O 1
ATOM 1778 N N . ALA B 1 37 ? 30.74500 31.00700 48.12300 1.000 73.18504 35 ALA B N 1
ATOM 1779 C CA . ALA B 1 37 ? 32.12000 30.59100 48.37800 1.000 75.38043 35 ALA B CA 1
ATOM 1780 C C . ALA B 1 37 ? 32.16200 29.29700 49.17900 1.000 76.67062 35 ALA B C 1
ATOM 1781 O O . ALA B 1 37 ? 33.04200 28.45900 48.95300 1.000 80.26038 35 ALA B O 1
ATOM 1783 N N . LEU B 1 38 ? 31.23100 29.11900 50.11600 1.000 76.07451 36 LEU B N 1
ATOM 1784 C CA . LEU B 1 38 ? 31.19500 27.91800 50.93900 1.000 70.66129 36 LEU B CA 1
ATOM 1785 C C . LEU B 1 38 ? 30.84900 26.66100 50.15400 1.000 79.59811 36 LEU B C 1
ATOM 1786 O O . LEU B 1 38 ? 31.62300 25.69700 50.15000 1.000 81.11024 36 LEU B O 1
ATOM 1791 N N . THR B 1 39 ? 29.68600 26.66600 49.49400 1.000 79.28203 37 THR B N 1
ATOM 1792 C CA . THR B 1 39 ? 29.25200 25.51800 48.69900 1.000 82.14024 37 THR B CA 1
ATOM 1793 C C . THR B 1 39 ? 30.27900 25.19300 47.62100 1.000 85.08657 37 THR B C 1
ATOM 1794 O O . THR B 1 39 ? 30.42000 24.03000 47.22600 1.000 88.17787 37 THR B O 1
ATOM 1798 N N . GLU B 1 40 ? 31.00200 26.20300 47.13100 1.000 79.18017 38 GLU B N 1
ATOM 1799 C CA . GLU B 1 40 ? 32.08100 25.95100 46.18000 1.000 82.05446 38 GLU B CA 1
ATOM 1800 C C . GLU B 1 40 ? 33.23900 25.21100 46.84000 1.000 80.75350 38 GLU B C 1
ATOM 1801 O O . GLU B 1 40 ? 33.82500 24.30100 46.24100 1.000 84.52204 38 GLU B O 1
ATOM 1807 N N . ALA B 1 41 ? 33.57800 25.58000 48.07700 1.000 83.97483 39 ALA B N 1
ATOM 1808 C CA . ALA B 1 41 ? 34.69100 24.93400 48.76600 1.000 84.14572 39 ALA B CA 1
ATOM 1809 C C . ALA B 1 41 ? 34.32300 23.52400 49.21000 1.000 81.99928 39 ALA B C 1
ATOM 1810 O O . ALA B 1 41 ? 35.07600 22.57200 48.97200 1.000 82.71660 39 ALA B O 1
ATOM 1812 N N . MET B 1 42 ? 33.15800 23.36600 49.83400 1.000 83.06324 40 MET B N 1
ATOM 1813 C CA . MET B 1 42 ? 32.69600 22.05900 50.29700 1.000 83.52249 40 MET B CA 1
ATOM 1814 C C . MET B 1 42 ? 32.38900 21.10100 49.14400 1.000 89.89348 40 MET B C 1
ATOM 1815 O O . MET B 1 42 ? 32.34900 19.88500 49.33000 1.000 86.89116 40 MET B O 1
ATOM 1820 N N . GLU B 1 43 ? 32.16600 21.66800 47.94800 1.000 88.74069 41 GLU B N 1
ATOM 1821 C CA . GLU B 1 43 ? 31.83400 20.87800 46.76200 1.000 84.41294 41 GLU B CA 1
ATOM 1822 C C . GLU B 1 43 ? 30.43200 20.27900 46.83600 1.000 89.37901 41 GLU B C 1
ATOM 1823 O O . GLU B 1 43 ? 30.19200 19.18000 46.33200 1.000 90.33651 41 GLU B O 1
ATOM 1829 N N . ILE B 1 44 ? 29.52300 20.99900 47.45900 1.000 93.60560 42 ILE B N 1
ATOM 1830 C CA . ILE B 1 44 ? 28.16400 20.52900 47.51000 1.000 91.37363 42 ILE B CA 1
ATOM 1831 C C . ILE B 1 44 ? 27.27900 21.64900 47.01500 1.000 94.21546 42 ILE B C 1
ATOM 1832 O O . ILE B 1 44 ? 27.76000 22.69600 46.57200 1.000 94.71927 42 ILE B O 1
ATOM 1837 N N . ARG B 1 45 ? 25.98500 21.41500 47.07300 1.000 92.03832 43 ARG B N 1
ATOM 1838 C CA . ARG B 1 45 ? 25.03200 22.38000 46.60600 1.000 84.98251 43 ARG B CA 1
ATOM 1839 C C . ARG B 1 45 ? 24.21000 22.82700 47.78400 1.000 85.74026 43 ARG B C 1
ATOM 1840 O O . ARG B 1 45 ? 24.15200 22.14200 48.80500 1.000 86.24118 43 ARG B O 1
ATOM 1848 N N . PRO B 1 46 ? 23.56900 23.97800 47.65400 1.000 89.53064 44 PRO B N 1
ATOM 1849 C CA . PRO B 1 46 ? 22.92800 24.56300 48.84700 1.000 89.87542 44 PRO B CA 1
ATOM 1850 C C . PRO B 1 46 ? 21.98500 23.59600 49.54900 1.000 84.18186 44 PRO B C 1
ATOM 1851 O O . PRO B 1 46 ? 22.08900 23.43100 50.77400 1.000 86.12821 44 PRO B O 1
ATOM 1855 N N . PRO B 1 47 ? 21.04400 22.94400 48.84300 1.000 86.79067 45 PRO B N 1
ATOM 1856 C CA . PRO B 1 47 ? 20.12300 22.04400 49.56600 1.000 88.30327 45 PRO B CA 1
ATOM 1857 C C . PRO B 1 47 ? 20.82000 20.88900 50.26300 1.000 88.69436 45 PRO B C 1
ATOM 1858 O O . PRO B 1 47 ? 20.32800 20.40800 51.29200 1.000 92.53959 45 PRO B O 1
ATOM 1862 N N . SER B 1 48 ? 21.95100 20.42500 49.72900 1.000 89.46938 46 SER B N 1
ATOM 1863 C CA . SER B 1 48 ? 22.76500 19.44900 50.44700 1.000 88.03048 46 SER B CA 1
ATOM 1864 C C . SER B 1 48 ? 23.31700 20.03900 51.73800 1.000 85.48557 46 SER B C 1
ATOM 1865 O O . SER B 1 48 ? 23.32400 19.37400 52.78100 1.000 83.94455 46 SER B O 1
ATOM 1868 N N . LEU B 1 49 ? 23.78700 21.28700 51.68600 1.000 85.89142 47 LEU B N 1
ATOM 1869 C CA . LEU B 1 49 ? 24.38200 21.91400 52.86300 1.000 76.79755 47 LEU B CA 1
ATOM 1870 C C . LEU B 1 49 ? 23.35000 22.08600 53.97300 1.000 77.95482 47 LEU B C 1
ATOM 1871 O O . LEU B 1 49 ? 23.62400 21.78700 55.14100 1.000 79.77984 47 LEU B O 1
ATOM 1876 N N . TYR B 1 50 ? 22.15600 22.57200 53.62800 1.000 82.66786 48 TYR B N 1
ATOM 1877 C CA . TYR B 1 50 ? 21.12100 22.77100 54.63600 1.000 78.21979 48 TYR B CA 1
ATOM 1878 C C . TYR B 1 50 ? 20.55200 21.46200 55.16200 1.000 79.13650 48 TYR B C 1
ATOM 1879 O O . TYR B 1 50 ? 19.94200 21.45600 56.23700 1.000 79.24890 48 TYR B O 1
ATOM 1888 N N . ALA B 1 51 ? 20.72800 20.35900 54.43500 1.000 83.01696 49 ALA B N 1
ATOM 1889 C CA . ALA B 1 51 ? 20.30200 19.06400 54.95400 1.000 78.30044 49 ALA B CA 1
ATOM 1890 C C . ALA B 1 51 ? 21.16900 18.63900 56.13200 1.000 84.52550 49 ALA B C 1
ATOM 1891 O O . ALA B 1 51 ? 20.65900 18.18100 57.16200 1.000 83.70270 49 ALA B O 1
ATOM 1893 N N . ALA B 1 52 ? 22.48900 18.78600 55.99900 1.000 80.12560 50 ALA B N 1
ATOM 1894 C CA . ALA B 1 52 ? 23.40800 18.25900 57.00000 1.000 81.34328 50 ALA B CA 1
ATOM 1895 C C . ALA B 1 52 ? 23.61800 19.21400 58.16800 1.000 80.14292 50 ALA B C 1
ATOM 1896 O O . ALA B 1 52 ? 23.93500 18.76600 59.27600 1.000 85.55877 50 ALA B O 1
ATOM 1898 N N . PHE B 1 53 ? 23.45200 20.52000 57.95200 1.000 80.54512 51 PHE B N 1
ATOM 1899 C CA . PHE B 1 53 ? 23.89800 21.51200 58.91900 1.000 76.16336 51 PHE B CA 1
ATOM 1900 C C . PHE B 1 53 ? 22.81300 22.47000 59.39200 1.000 76.73684 51 PHE B C 1
ATOM 1901 O O . PHE B 1 53 ? 23.04300 23.19500 60.36700 1.000 76.57530 51 PHE B O 1
ATOM 1909 N N . GLY B 1 54 ? 21.65900 22.49800 58.75200 1.000 75.66392 52 GLY B N 1
ATOM 1910 C CA . GLY B 1 54 ? 20.53200 23.28200 59.24700 1.000 68.52975 52 GLY B CA 1
ATOM 1911 C C . GLY B 1 54 ? 20.46800 24.72200 58.78000 1.000 68.82310 52 GLY B C 1
ATOM 1912 O O . GLY B 1 54 ? 19.41700 25.18400 58.34000 1.000 80.64739 52 GLY B O 1
ATOM 1913 N N . SER B 1 55 ? 21.58600 25.43600 58.86500 1.000 77.64605 53 SER B N 1
ATOM 1914 C CA . SER B 1 55 ? 21.66500 26.83000 58.43700 1.000 77.88929 53 SER B CA 1
ATOM 1915 C C . SER B 1 55 ? 23.13600 27.22300 58.37700 1.000 74.12146 53 SER B C 1
ATOM 1916 O O . SER B 1 55 ? 24.02400 26.44400 58.73900 1.000 71.99775 53 SER B O 1
ATOM 1919 N N . LYS B 1 56 ? 23.38600 28.44700 57.90300 1.000 69.59304 54 LYS B N 1
ATOM 1920 C CA . LYS B 1 56 ? 24.73900 28.99500 57.91700 1.000 65.86774 54 LYS B CA 1
ATOM 1921 C C . LYS B 1 56 ? 25.30300 29.03300 59.33200 1.000 74.12170 54 LYS B C 1
ATOM 1922 O O . LYS B 1 56 ? 26.45900 28.66000 59.56400 1.000 72.12082 54 LYS B O 1
ATOM 1928 N N . GLU B 1 57 ? 24.49800 29.49400 60.29400 1.000 76.89829 55 GLU B N 1
ATOM 1929 C CA . GLU B 1 57 ? 24.95300 29.54700 61.68000 1.000 74.62581 55 GLU B CA 1
ATOM 1930 C C . GLU B 1 57 ? 25.26700 28.15500 62.21200 1.000 74.54928 55 GLU B C 1
ATOM 1931 O O . GLU B 1 57 ? 26.30100 27.94800 62.85800 1.000 66.55299 55 GLU B O 1
ATOM 1937 N N . GLY B 1 58 ? 24.39300 27.18400 61.93600 1.000 77.27191 56 GLY B N 1
ATOM 1938 C CA . GLY B 1 58 ? 24.66100 25.81700 62.35400 1.000 73.59068 56 GLY B CA 1
ATOM 1939 C C . GLY B 1 58 ? 25.90500 25.23900 61.70700 1.000 72.67940 56 GLY B C 1
ATOM 1940 O O . GLY B 1 58 ? 26.64100 24.46900 62.33100 1.000 62.82186 56 GLY B O 1
ATOM 1941 N N . LEU B 1 59 ? 26.15500 25.59900 60.44700 1.000 70.06235 57 LEU B N 1
ATOM 1942 C CA . LEU B 1 59 ? 27.38000 25.16400 59.78300 1.000 69.42666 57 LEU B CA 1
ATOM 1943 C C . LEU B 1 59 ? 28.61300 25.76800 60.44700 1.000 73.48674 57 LEU B C 1
ATOM 1944 O O . LEU B 1 59 ? 29.65900 25.11400 60.53600 1.000 71.27933 57 LEU B O 1
ATOM 1949 N N . PHE B 1 60 ? 28.51000 27.00800 60.93200 1.000 73.59452 58 PHE B N 1
ATOM 1950 C CA . PHE B 1 60 ? 29.64300 27.62100 6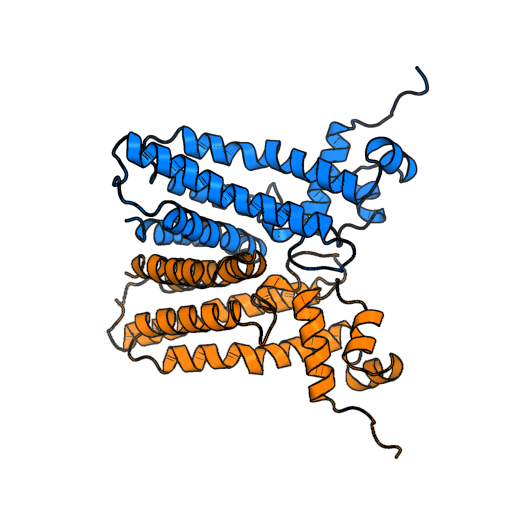1.61800 1.000 68.93512 58 PHE B CA 1
ATOM 1951 C C . PHE B 1 60 ? 29.89000 26.97200 62.97500 1.000 72.56519 58 PHE B C 1
ATOM 1952 O O . PHE B 1 60 ? 31.04100 26.70200 63.33800 1.000 74.13841 58 PHE B O 1
ATOM 1960 N N . ARG B 1 61 ? 28.82400 26.73200 63.74600 1.000 70.31265 59 ARG B N 1
ATOM 1961 C CA . ARG B 1 61 ? 28.98500 26.12900 65.06600 1.000 68.25659 59 ARG B CA 1
ATOM 1962 C C . ARG B 1 61 ? 29.61700 24.74700 64.96400 1.000 69.14795 59 ARG B C 1
ATOM 1963 O O . ARG B 1 61 ? 30.40200 24.34900 65.83300 1.000 68.24199 59 ARG B O 1
ATOM 1971 N N . GLU B 1 62 ? 29.29000 24.00000 63.90700 1.000 70.76198 60 GLU B N 1
ATOM 1972 C CA . GLU B 1 62 ? 29.92100 22.70100 63.70100 1.000 72.76540 60 GLU B CA 1
ATOM 1973 C C . GLU B 1 62 ? 31.36200 22.86100 63.23500 1.000 72.27102 60 GLU B C 1
ATOM 1974 O O . GLU B 1 62 ? 32.24100 22.09100 63.64100 1.000 74.95104 60 GLU B O 1
ATOM 1980 N N . ALA B 1 63 ? 31.62400 23.85300 62.38000 1.000 70.70060 61 ALA B N 1
ATOM 1981 C CA . ALA B 1 63 ? 32.99800 24.13800 61.97800 1.000 69.53815 61 ALA B CA 1
ATOM 1982 C C . ALA B 1 63 ? 33.82600 24.65900 63.14500 1.000 64.73173 61 ALA B C 1
ATOM 1983 O O . ALA B 1 63 ? 35.03900 24.42600 63.19500 1.000 64.71794 61 ALA B O 1
ATOM 1985 N N . LEU B 1 64 ? 33.19600 25.36700 64.08500 1.000 67.00159 62 LEU B N 1
ATOM 1986 C CA . LEU B 1 64 ? 33.90800 25.81000 65.27800 1.000 65.15558 62 LEU B CA 1
ATOM 1987 C C . LEU B 1 64 ? 34.31300 24.62000 66.14000 1.000 67.87568 62 LEU B C 1
ATOM 1988 O O . LEU B 1 64 ? 35.47000 24.51000 66.56000 1.000 67.61817 62 LEU B O 1
ATOM 1993 N N . ALA B 1 65 ? 33.36200 23.72400 66.41900 1.000 67.01120 63 ALA B N 1
ATOM 1994 C CA . ALA B 1 65 ? 33.67900 22.50400 67.15400 1.000 64.41792 63 ALA B CA 1
ATOM 1995 C C . ALA B 1 65 ? 34.74800 21.69000 66.43600 1.000 66.58954 63 ALA B C 1
ATOM 1996 O O . ALA B 1 65 ? 35.64200 21.12200 67.07500 1.000 58.88451 63 ALA B O 1
ATOM 1998 N N . HIS B 1 66 ? 34.67000 21.62300 65.10400 1.000 65.25667 64 HIS B N 1
ATOM 1999 C CA . HIS B 1 66 ? 35.70900 20.95400 64.32700 1.000 65.18904 64 HIS B CA 1
ATOM 2000 C C . HIS B 1 66 ? 37.05900 21.62800 64.53100 1.000 66.19850 64 HIS B C 1
ATOM 2001 O O . HIS B 1 66 ? 38.04700 20.97300 64.88200 1.000 71.12371 64 HIS B O 1
ATOM 2008 N N . TYR B 1 67 ? 37.12300 22.94100 64.29100 1.000 67.21851 65 TYR B N 1
ATOM 2009 C CA . TYR B 1 67 ? 38.36700 23.68300 64.47300 1.000 6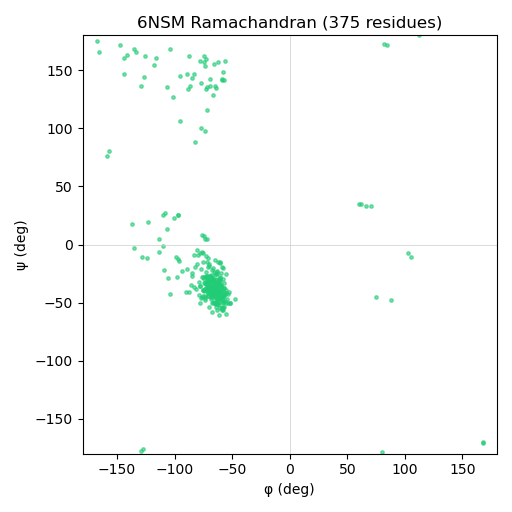9.97108 65 TYR B CA 1
ATOM 2010 C C . TYR B 1 67 ? 38.92100 23.48300 65.87800 1.000 69.85219 65 TYR B C 1
ATOM 2011 O O . TYR B 1 67 ? 40.11900 23.23500 66.05900 1.000 68.70415 65 TYR B O 1
ATOM 2020 N N . LEU B 1 68 ? 38.05600 23.60600 66.88800 1.000 70.20945 66 LEU B N 1
ATOM 2021 C CA . LEU B 1 68 ? 38.47900 23.44400 68.27600 1.000 66.75941 66 LEU B CA 1
ATOM 2022 C C . LEU B 1 68 ? 39.08800 22.08700 68.60500 1.000 78.66963 66 LEU B C 1
ATOM 2023 O O . LEU B 1 68 ? 40.09000 22.00100 69.32100 1.000 90.25512 66 LEU B O 1
ATOM 2028 N N . GLY B 1 69 ? 38.49200 21.01000 68.09000 1.000 76.43097 67 GLY B N 1
ATOM 2029 C CA . GLY B 1 69 ? 38.97700 19.68100 68.42300 1.000 77.03107 67 GLY B CA 1
ATOM 2030 C C . GLY B 1 69 ? 40.30300 19.43400 67.73000 1.000 86.80268 67 GLY B C 1
ATOM 2031 O O . GLY B 1 69 ? 41.13900 18.67900 68.23200 1.000 95.37973 67 GLY B O 1
ATOM 2032 N N . GLN B 1 70 ? 40.51400 20.06400 66.57500 1.000 84.64477 68 GLN B N 1
ATOM 2033 C CA . GLN B 1 70 ? 41.74200 19.90200 65.80800 1.000 78.01258 68 GLN B CA 1
ATOM 2034 C C . GLN B 1 70 ? 42.77300 20.99700 66.07900 1.000 79.01648 68 GLN B C 1
ATOM 2035 O O . GLN B 1 70 ? 43.95500 20.80500 65.77000 1.000 84.25160 68 GLN B O 1
ATOM 2041 N N . HIS B 1 71 ? 42.37600 22.11000 66.71600 1.000 81.87515 69 HIS B N 1
ATOM 2042 C CA . HIS B 1 71 ? 43.33200 23.16100 67.05300 1.000 77.70590 69 HIS B CA 1
ATOM 2043 C C . HIS B 1 71 ? 43.13800 23.72900 68.45800 1.000 80.28457 69 HIS B C 1
ATOM 2044 O O . HIS B 1 71 ? 43.62600 24.83000 68.73900 1.000 87.03295 69 HIS B O 1
ATOM 2051 N N . GLY B 1 72 ? 42.43200 23.03000 69.34100 1.000 80.78886 70 GLY B N 1
ATOM 2052 C CA . GLY B 1 72 ? 42.21500 23.53900 70.68200 1.000 83.54802 70 GLY B CA 1
ATOM 2053 C C . GLY B 1 72 ? 42.43200 22.49300 71.75500 1.000 90.43103 70 GLY B C 1
ATOM 2054 O O . GLY B 1 72 ? 42.41600 22.80500 72.94900 1.000 93.54602 70 GLY B O 1
ATOM 2055 N N . ARG B 1 73 ? 42.71700 21.27000 71.33600 1.000 91.87731 71 ARG B N 1
ATOM 2056 C CA . ARG B 1 73 ? 43.00600 20.19900 72.26200 1.000 83.27445 71 ARG B CA 1
ATOM 2057 C C . ARG B 1 73 ? 44.49100 19.99900 72.41100 1.000 83.93973 71 ARG B C 1
ATOM 2058 O O . ARG B 1 73 ? 44.94900 19.57300 73.44200 1.000 87.85608 71 ARG B O 1
ATOM 2066 N N . TYR B 1 74 ? 45.25000 20.32300 71.38400 1.000 79.77346 72 TYR B N 1
ATOM 2067 C CA . TYR B 1 74 ? 46.70000 20.35700 71.52100 1.000 75.29495 72 TYR B CA 1
ATOM 2068 C C . TYR B 1 74 ? 47.16700 21.36800 72.55800 1.000 82.15659 72 TYR B C 1
ATOM 2069 O O . TYR B 1 74 ? 48.32700 21.30900 72.97700 1.000 84.07284 72 TYR B O 1
ATOM 2078 N N . ARG B 1 75 ? 46.29700 22.28600 72.98100 1.000 87.39293 73 ARG B N 1
ATOM 2079 C CA . ARG B 1 75 ? 46.69200 23.32900 73.92100 1.000 80.31388 73 ARG B CA 1
ATOM 2080 C C . ARG B 1 75 ? 46.80400 22.79100 75.34200 1.000 78.98342 73 ARG B C 1
ATOM 2081 O O . ARG B 1 75 ? 47.77700 23.08000 76.04700 1.000 74.87436 73 ARG B O 1
ATOM 2089 N N . ARG B 1 76 ? 45.81900 22.00600 75.78200 1.000 71.91943 74 ARG B N 1
ATOM 2090 C CA . ARG B 1 76 ? 45.87800 21.44700 77.12800 1.000 71.66899 74 ARG B CA 1
ATOM 2091 C C . ARG B 1 76 ? 46.86500 20.29200 77.22500 1.000 82.01646 74 ARG B C 1
ATOM 2092 O O . ARG B 1 76 ? 47.41400 20.04300 78.30500 1.000 80.47523 74 ARG B O 1
ATOM 2100 N N . ASP B 1 77 ? 47.09600 19.57300 76.12300 1.000 80.28367 75 ASP B N 1
ATOM 2101 C CA . ASP B 1 77 ? 48.10900 18.52300 76.13100 1.000 80.31095 75 ASP B CA 1
ATOM 2102 C C . ASP B 1 77 ? 49.49700 19.10500 76.36200 1.000 76.65576 75 ASP B C 1
ATOM 2103 O O . ASP B 1 77 ? 50.28300 18.56700 77.15100 1.000 82.08349 75 ASP B O 1
ATOM 2108 N N . VAL B 1 78 ? 49.81800 20.20400 75.67400 1.000 71.24233 76 VAL B N 1
ATOM 2109 C CA . VAL B 1 78 ? 51.11500 20.85000 75.85000 1.000 73.73080 76 VAL B CA 1
ATOM 2110 C C . VAL B 1 78 ? 51.23700 21.45100 77.24600 1.000 80.29666 76 VAL B C 1
ATOM 2111 O O . VAL B 1 78 ? 52.30400 21.40000 77.86900 1.000 84.31375 76 VAL B O 1
ATOM 2115 N N . LEU B 1 79 ? 50.14600 22.02600 77.75900 1.000 77.21450 77 LEU B N 1
ATOM 2116 C CA . LEU B 1 79 ? 50.18700 22.67300 79.06800 1.000 72.32309 77 LEU B CA 1
ATOM 2117 C C . LEU B 1 79 ? 50.48800 21.66800 80.17300 1.000 77.59213 77 LEU B C 1
ATOM 2118 O O . LEU B 1 79 ? 51.42500 21.85200 80.95800 1.000 79.26374 77 LEU B O 1
ATOM 2123 N N . ASP B 1 80 ? 49.69900 20.59600 80.25200 1.000 79.47785 78 ASP B N 1
ATOM 2124 C CA . ASP B 1 80 ? 49.85100 19.64000 81.34100 1.000 83.48331 78 ASP B CA 1
ATOM 2125 C C . ASP B 1 80 ? 50.98900 18.65500 81.10900 1.000 82.34885 78 ASP B C 1
ATOM 2126 O O . ASP B 1 80 ? 51.42500 18.00000 82.06300 1.000 90.69141 78 ASP B O 1
ATOM 2131 N N . GLY B 1 81 ? 51.47800 18.53300 79.87500 1.000 80.98839 79 GLY B N 1
ATOM 2132 C CA . GLY B 1 81 ? 52.63100 17.69500 79.60800 1.000 75.51605 79 GLY B CA 1
ATOM 2133 C C . GLY B 1 81 ? 53.96700 18.30200 79.97800 1.000 77.07515 79 GLY B C 1
ATOM 2134 O O . GLY B 1 81 ? 54.98700 17.61100 79.90700 1.000 84.66400 79 GLY B O 1
ATOM 2135 N N . ALA B 1 82 ? 53.98500 19.57900 80.36800 1.000 77.83352 80 ALA B N 1
ATOM 2136 C CA . ALA B 1 82 ? 55.17600 20.29200 80.79800 1.000 78.39149 80 ALA B CA 1
ATOM 2137 C C . ALA B 1 82 ? 55.38000 20.13800 82.30200 1.000 73.71009 80 ALA B C 1
ATOM 2138 O O . ALA B 1 82 ? 54.40900 20.05600 83.06200 1.000 73.21073 80 ALA B O 1
ATOM 2140 N N . PRO B 1 83 ? 56.63600 20.09500 82.75800 1.000 76.61115 81 PRO B N 1
ATOM 2141 C CA . PRO B 1 83 ? 56.88500 19.86400 84.18900 1.000 74.35019 81 PRO B CA 1
ATOM 2142 C C . PRO B 1 83 ? 56.54000 21.04800 85.07600 1.000 69.68521 81 PRO B C 1
ATOM 2143 O O . PRO B 1 83 ? 56.44100 20.87300 86.29600 1.000 69.97076 81 PRO B O 1
ATOM 2147 N N . SER B 1 84 ? 56.36000 22.24100 84.51300 1.000 67.94481 82 SER B N 1
ATOM 2148 C CA . SER B 1 84 ? 56.02700 23.41900 85.30000 1.000 64.95598 82 SER B CA 1
ATOM 2149 C C . SER B 1 84 ? 55.06600 24.29800 84.51300 1.000 61.20367 82 SER B C 1
ATOM 2150 O O . SER B 1 84 ? 54.94800 24.18800 83.29000 1.000 62.65658 82 SER B O 1
ATOM 2153 N N . ALA B 1 85 ? 54.37100 25.17600 85.24200 1.000 64.53356 83 ALA B N 1
ATOM 2154 C CA . ALA B 1 85 ? 53.43300 26.09300 84.60300 1.000 59.34966 83 ALA B CA 1
ATOM 2155 C C . ALA B 1 85 ? 54.14400 27.03500 83.64000 1.000 60.82109 83 ALA B C 1
ATOM 2156 O O . ALA B 1 85 ? 53.61100 27.36200 82.57300 1.000 57.42885 83 ALA B O 1
ATOM 2158 N N . ARG B 1 86 ? 55.34900 27.48500 84.00000 1.000 64.57692 84 ARG B N 1
ATOM 2159 C CA . ARG B 1 86 ? 56.08100 28.40300 83.13400 1.000 56.81275 84 ARG B CA 1
ATOM 2160 C C . ARG B 1 86 ? 56.48600 27.72800 81.82900 1.000 56.62479 84 ARG B C 1
ATOM 2161 O O . ARG B 1 86 ? 56.39800 28.33700 80.75700 1.000 54.16768 84 ARG B O 1
ATOM 2169 N N . GLU B 1 87 ? 56.93200 26.47200 81.90100 1.000 62.64661 85 GLU B N 1
ATOM 2170 C CA . GLU B 1 87 ? 57.27600 25.74400 80.68400 1.000 63.53907 85 GLU B CA 1
ATOM 2171 C C . GLU B 1 87 ? 56.04400 25.44700 79.84100 1.000 63.50472 85 GLU B C 1
ATOM 2172 O O . GLU B 1 87 ? 56.13000 25.42400 78.60800 1.000 67.85775 85 GLU B O 1
ATOM 2178 N N . GLY B 1 88 ? 54.89600 25.21300 80.48100 1.000 62.71794 86 GLY B N 1
ATOM 2179 C CA . GLY B 1 88 ? 53.67500 24.98200 79.72700 1.000 60.42451 86 GLY B CA 1
ATOM 2180 C C . GLY B 1 88 ? 53.27000 26.18400 78.89700 1.000 60.07327 86 GLY B C 1
ATOM 2181 O O . GLY B 1 88 ? 53.00400 26.06800 77.69800 1.000 65.76278 86 GLY B O 1
ATOM 2182 N N . VAL B 1 89 ? 53.20200 27.35700 79.53300 1.000 59.62012 87 VAL B N 1
ATOM 2183 C CA . VAL B 1 89 ? 52.85800 28.58000 78.81200 1.000 61.02642 87 VAL B CA 1
ATOM 2184 C C . VAL B 1 89 ? 53.87800 28.85900 77.71500 1.000 64.29845 87 VAL B C 1
ATOM 2185 O O . VAL B 1 89 ? 53.52400 29.28600 76.60800 1.000 66.94045 87 VAL B O 1
ATOM 2189 N N . ALA B 1 90 ? 55.15900 28.61600 78.00100 1.000 59.35918 88 ALA B N 1
ATOM 2190 C CA . ALA B 1 90 ? 56.20000 28.82000 76.99800 1.000 61.29234 88 ALA B CA 1
ATOM 2191 C C . ALA B 1 90 ? 56.03600 27.85800 75.82900 1.000 68.46357 88 ALA B C 1
ATOM 2192 O O . ALA B 1 90 ? 56.05000 28.27100 74.66300 1.000 67.96370 88 ALA B O 1
ATOM 2194 N N . GLU B 1 91 ? 55.88600 26.56400 76.12400 1.000 65.86009 89 GLU B N 1
ATOM 2195 C CA . GLU B 1 91 ? 55.75500 25.56700 75.06600 1.000 66.62685 89 GLU B CA 1
ATOM 2196 C C . GLU B 1 91 ? 54.50000 25.79700 74.23100 1.000 64.24516 89 GLU B C 1
ATOM 2197 O O . GLU B 1 91 ? 54.52400 25.63600 73.00500 1.000 62.58531 89 GLU B O 1
ATOM 2203 N N . LEU B 1 92 ? 53.39300 26.17200 74.87500 1.000 63.91430 90 LEU B N 1
ATOM 2204 C CA . LEU B 1 92 ? 52.14800 26.35200 74.13500 1.000 62.46304 90 LEU B CA 1
ATOM 2205 C C . LEU B 1 92 ? 52.19300 27.61700 73.28500 1.000 65.60027 90 LEU B C 1
ATOM 2206 O O . LEU B 1 92 ? 51.69500 27.62700 72.15400 1.000 62.13206 90 LEU B O 1
ATOM 2211 N N . LEU B 1 93 ? 52.79400 28.69000 73.80700 1.000 64.89594 91 LEU B N 1
ATOM 2212 C CA . LEU B 1 93 ? 52.94300 29.90300 73.00900 1.000 60.06060 91 LEU B CA 1
ATOM 2213 C C . LEU B 1 93 ? 53.90000 29.69200 71.84400 1.000 61.18383 91 LEU B C 1
ATOM 2214 O O . LEU B 1 93 ? 53.74400 30.32400 70.79300 1.000 57.33612 91 LEU B O 1
ATOM 2219 N N . ARG B 1 94 ? 54.88700 28.80900 72.00700 1.000 68.19157 92 ARG B N 1
ATOM 2220 C CA . ARG B 1 94 ? 55.83800 28.54700 70.93300 1.000 63.20996 92 ARG B CA 1
ATOM 2221 C C . ARG B 1 94 ? 55.21500 27.69100 69.83800 1.000 61.97115 92 ARG B C 1
ATOM 2222 O O . ARG B 1 94 ? 55.39200 27.97500 68.64800 1.000 65.85547 92 ARG B O 1
ATOM 2230 N N . GLU B 1 95 ? 54.49100 26.63600 70.22100 1.000 61.45842 93 GLU B N 1
ATOM 2231 C CA . GLU B 1 95 ? 53.79700 25.82200 69.22900 1.000 65.25614 93 GLU B CA 1
ATOM 2232 C C . GLU B 1 95 ? 52.69100 26.61000 68.53900 1.000 67.35915 93 GLU B C 1
ATOM 2233 O O . GLU B 1 95 ? 52.42400 26.39300 67.35100 1.000 71.28721 93 GLU B O 1
ATOM 2239 N N . THR B 1 96 ? 52.04800 27.53300 69.25900 1.000 69.23588 94 THR B N 1
ATOM 2240 C CA . THR B 1 96 ? 51.04000 28.38900 68.64100 1.000 67.42602 94 THR B CA 1
ATOM 2241 C C . THR B 1 96 ? 51.66800 29.25600 67.55600 1.000 66.91383 94 THR B C 1
ATOM 2242 O O . THR B 1 96 ? 51.12400 29.38500 66.45300 1.000 73.22752 94 THR B O 1
ATOM 2246 N N . VAL B 1 97 ? 52.82000 29.86100 67.85700 1.000 65.06758 95 VAL B N 1
ATOM 2247 C CA . VAL B 1 97 ? 53.52000 30.67700 66.86700 1.000 67.93292 95 VAL B CA 1
ATOM 2248 C C . VAL B 1 97 ? 53.90700 29.82700 65.66300 1.000 68.86416 95 VAL B C 1
ATOM 2249 O O . VAL B 1 97 ? 53.87500 30.29100 64.51700 1.000 66.05123 95 VAL B O 1
ATOM 2253 N N . ALA B 1 98 ? 54.25300 28.55900 65.90100 1.000 70.09384 96 ALA B N 1
ATOM 2254 C CA . ALA B 1 98 ? 54.58400 27.66200 64.80000 1.000 69.36914 96 ALA B CA 1
ATOM 2255 C C . ALA B 1 98 ? 53.36800 27.44000 63.91200 1.000 76.95568 96 ALA B C 1
ATOM 2256 O O . ALA B 1 98 ? 53.44300 27.58900 62.68600 1.000 80.23691 96 ALA B O 1
ATOM 2258 N N . ARG B 1 99 ? 52.23400 27.07100 64.51600 1.000 71.31317 97 ARG B N 1
ATOM 2259 C CA . ARG B 1 99 ? 51.00900 26.89600 63.74400 1.000 71.70310 97 ARG B CA 1
ATOM 2260 C C . ARG B 1 99 ? 50.57600 28.20200 63.09000 1.000 79.25760 97 ARG B C 1
ATOM 2261 O O . ARG B 1 99 ? 49.99800 28.18700 61.99700 1.000 84.04961 97 ARG B O 1
ATOM 2269 N N . PHE B 1 100 ? 50.85500 29.33900 63.73100 1.000 74.96915 98 PHE B N 1
ATOM 2270 C CA . PHE B 1 100 ? 50.44000 30.62500 63.18800 1.000 68.46596 98 PHE B CA 1
ATOM 2271 C C . PHE B 1 100 ? 51.29900 31.07100 62.01400 1.000 72.90217 98 PHE B C 1
ATOM 2272 O O . PHE B 1 100 ? 50.97300 32.07900 61.38200 1.000 78.57367 98 PHE B O 1
ATOM 2280 N N . THR B 1 101 ? 52.38300 30.35200 61.71100 1.000 72.32196 99 THR B N 1
ATOM 2281 C CA . THR B 1 101 ? 53.38500 30.81700 60.76000 1.000 78.50743 99 THR B CA 1
ATOM 2282 C C . THR B 1 101 ? 53.70700 29.79900 59.67700 1.000 80.81520 99 THR B C 1
ATOM 2283 O O . THR B 1 101 ? 54.37200 30.15500 58.69800 1.000 79.07402 99 THR B O 1
ATOM 2287 N N . SER B 1 102 ? 53.24700 28.56300 59.81300 1.000 82.95168 100 SER B N 1
ATOM 2288 C CA . SER B 1 102 ? 53.28600 27.57200 58.75300 1.000 85.01686 100 SER B CA 1
ATOM 2289 C C . SER B 1 102 ? 52.02300 27.72700 57.92200 1.000 88.01793 100 SER B C 1
ATOM 2290 O O . SER B 1 102 ? 51.04100 28.32900 58.36100 1.000 95.36286 100 SER B O 1
ATOM 2293 N N . ASP B 1 103 ? 52.04200 27.17800 56.71100 1.000 87.19907 101 ASP B N 1
ATOM 2294 C CA . ASP B 1 103 ? 50.90800 27.35800 55.81500 1.000 91.93512 101 ASP B CA 1
ATOM 2295 C C . ASP B 1 103 ? 50.08600 26.08700 55.63300 1.000 93.55632 101 ASP B C 1
ATOM 2296 O O . ASP B 1 103 ? 49.41700 25.91400 54.61200 1.000 92.97908 101 ASP B O 1
ATOM 2301 N N . GLU B 1 104 ? 50.09800 25.20800 56.61300 1.000 98.68950 102 GLU B N 1
ATOM 2302 C CA . GLU B 1 104 ? 49.14800 24.12300 56.58800 1.000 93.09962 102 GLU B CA 1
ATOM 2303 C C . GLU B 1 104 ? 47.76800 24.66000 56.92000 1.000 91.31010 102 GLU B C 1
ATOM 2304 O O . GLU B 1 104 ? 46.78000 23.96200 56.80200 1.000 90.17086 102 GLU B O 1
ATOM 2310 N N . PHE B 1 105 ? 47.71100 25.90900 57.35800 1.000 90.57368 103 PHE B N 1
ATOM 2311 C CA . PHE B 1 105 ? 46.47800 26.51700 57.78500 1.000 84.93367 103 PHE B CA 1
ATOM 2312 C C . PHE B 1 105 ? 46.54700 27.96600 57.45800 1.000 80.11427 103 PHE B C 1
ATOM 2313 O O . PHE B 1 105 ? 47.58200 28.46400 57.08900 1.000 84.38916 103 PHE B O 1
ATOM 2321 N N . PRO B 1 106 ? 45.45000 28.66700 57.62200 1.000 76.70692 104 PRO B N 1
ATOM 2322 C CA . PRO B 1 106 ? 45.55900 30.12900 57.56300 1.000 79.13284 104 PRO B CA 1
ATOM 2323 C C . PRO B 1 106 ? 46.24300 30.68500 58.80400 1.000 77.41540 104 PRO B C 1
ATOM 2324 O O . PRO B 1 106 ? 46.30700 30.04700 59.85700 1.000 84.38017 104 PRO B O 1
ATOM 2328 N N . ARG B 1 107 ? 46.76100 31.90200 58.66000 1.000 75.15123 105 ARG B N 1
ATOM 2329 C CA . ARG B 1 107 ? 47.48500 32.54600 59.74800 1.000 73.21795 105 ARG B CA 1
ATOM 2330 C C . ARG B 1 107 ? 46.51900 32.97300 60.84700 1.000 77.69781 105 ARG B C 1
ATOM 2331 O O . ARG B 1 107 ? 45.45200 33.52900 60.57000 1.000 79.79434 105 ARG B O 1
ATOM 2339 N N . GLY B 1 108 ? 46.89500 32.71300 62.09700 1.000 68.91119 106 GLY B N 1
ATOM 2340 C CA . GLY B 1 108 ? 46.12200 33.15300 63.23800 1.000 65.55965 106 GLY B CA 1
ATOM 2341 C C . GLY B 1 108 ? 44.99200 32.20600 63.60200 1.000 64.07781 106 GLY B C 1
ATOM 2342 O O . GLY B 1 108 ? 44.67300 31.24700 62.89500 1.000 64.64013 106 GLY B O 1
ATOM 2343 N N . SER B 1 109 ? 44.37400 32.49300 64.74600 1.000 60.26432 107 SER B N 1
ATOM 2344 C CA . SER B 1 109 ? 43.33200 31.64400 65.30400 1.000 59.00640 107 SER B CA 1
ATOM 2345 C C . SER B 1 109 ? 41.97600 32.02800 64.72600 1.000 60.00004 107 SER B C 1
ATOM 2346 O O . SER B 1 109 ? 41.64900 33.21200 64.61100 1.000 64.56244 107 SER B O 1
ATOM 2349 N N . LEU B 1 110 ? 41.18900 31.01200 64.36400 1.000 60.39310 108 LEU B N 1
ATOM 2350 C CA . LEU B 1 110 ? 39.82800 31.25600 63.89500 1.000 56.41190 108 LEU B CA 1
ATOM 2351 C C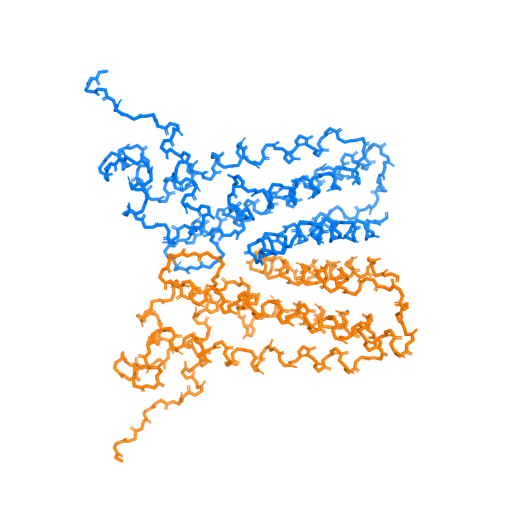 . LEU B 1 110 ? 38.99100 31.95000 64.96200 1.000 56.51111 108 LEU B C 1
ATOM 2352 O O . LEU B 1 110 ? 38.18300 32.83200 64.65200 1.000 52.98413 108 LEU B O 1
ATOM 2357 N N . VAL B 1 111 ? 39.17400 31.56700 66.22700 1.000 59.28805 109 VAL B N 1
ATOM 2358 C CA . VAL B 1 111 ? 38.36000 32.12100 67.30600 1.000 62.23481 109 VAL B CA 1
ATOM 2359 C C . VAL B 1 111 ? 38.58100 33.62300 67.44800 1.000 61.20213 109 VAL B C 1
ATOM 2360 O O . VAL B 1 111 ? 37.64800 34.37000 67.77000 1.000 62.01787 109 VAL B O 1
ATOM 2364 N N . VAL B 1 112 ? 39.79900 34.09500 67.18000 1.000 56.52821 110 VAL B N 1
ATOM 2365 C CA . VAL B 1 112 ? 40.08900 35.52000 67.30600 1.000 55.87563 110 VAL B CA 1
ATOM 2366 C C . VAL B 1 112 ? 39.63200 36.29300 66.07100 1.000 62.26696 110 VAL B C 1
ATOM 2367 O O . VAL B 1 112 ? 39.10900 37.40800 66.18300 1.000 60.37406 110 VAL B O 1
ATOM 2371 N N . LEU B 1 113 ? 39.79700 35.71400 64.88100 1.000 58.80082 111 LEU B N 1
ATOM 2372 C CA . LEU B 1 113 ? 39.64400 36.46500 63.63900 1.000 60.37894 111 LEU B CA 1
ATOM 2373 C C . LEU B 1 113 ? 38.25000 36.38300 63.02700 1.000 57.11241 111 LEU B C 1
ATOM 2374 O O . LEU B 1 113 ? 37.88300 37.27500 62.25400 1.000 60.84821 111 LEU B O 1
ATOM 2379 N N . ALA B 1 114 ? 37.46900 35.34700 63.34200 1.000 55.30479 112 ALA B N 1
ATOM 2380 C CA . ALA B 1 114 ? 36.30100 35.03500 62.52100 1.000 59.01308 112 ALA B CA 1
ATOM 2381 C C . ALA B 1 114 ? 35.17300 36.04600 62.69500 1.000 58.04761 112 ALA B C 1
ATOM 2382 O O . ALA B 1 114 ? 34.45900 36.33900 61.72900 1.000 62.62941 112 ALA B O 1
ATOM 2384 N N . ALA B 1 115 ? 34.99000 36.59100 63.89800 1.000 62.53213 113 ALA B N 1
ATOM 2385 C CA . ALA B 1 115 ? 33.86400 37.48900 64.13200 1.000 54.88664 113 ALA B CA 1
ATOM 2386 C C . ALA B 1 115 ? 34.07400 38.39300 65.34100 1.000 56.81415 113 ALA B C 1
ATOM 2387 O O . ALA B 1 115 ? 33.49000 38.16200 66.40400 1.000 58.57876 113 ALA B O 1
ATOM 2389 N N . LEU B 1 116 ? 34.90100 39.42800 65.18800 1.000 54.99167 114 LEU B N 1
ATOM 2390 C CA . LEU B 1 116 ? 35.11500 40.39200 66.26100 1.000 51.42110 114 LEU B CA 1
ATOM 2391 C C . LEU B 1 116 ? 34.06000 41.49300 66.25700 1.000 53.14779 114 LEU B C 1
ATOM 2392 O O . LEU B 1 116 ? 33.66300 41.97300 67.32400 1.000 54.21416 114 LEU B O 1
ATOM 2397 N N . THR B 1 117 ? 33.60600 41.90200 65.07500 1.000 51.91490 115 THR B N 1
ATOM 2398 C CA . THR B 1 117 ? 32.52800 42.86700 64.91900 1.000 63.41560 115 THR B CA 1
ATOM 2399 C C . THR B 1 117 ? 31.57200 42.35100 63.85200 1.000 59.94562 115 THR B C 1
ATOM 2400 O O . THR B 1 117 ? 31.87700 41.40400 63.12200 1.000 65.42555 115 THR B O 1
ATOM 2404 N N . GLY B 1 118 ? 30.40600 42.97900 63.75800 1.000 59.39521 116 GLY B N 1
ATOM 2405 C CA . GLY B 1 118 ? 29.46000 42.60200 62.72900 1.000 56.15632 116 GLY B CA 1
ATOM 2406 C C . GLY B 1 118 ? 28.09600 43.21400 62.97600 1.000 61.04185 116 GLY B C 1
ATOM 2407 O O . GLY B 1 118 ? 27.92000 44.07200 63.84600 1.000 61.02776 116 GLY B O 1
ATOM 2408 N N . THR B 1 119 ? 27.13700 42.75200 62.17800 1.000 63.61398 117 THR B N 1
ATOM 2409 C CA . THR B 1 119 ? 25.76200 43.20400 62.27400 1.000 67.06670 117 THR B CA 1
ATOM 2410 C C . THR B 1 119 ? 25.08800 42.59100 63.50200 1.000 67.54702 117 THR B C 1
ATOM 2411 O O . THR B 1 119 ? 25.52700 41.55700 64.01100 1.000 65.63312 117 THR B O 1
ATOM 2415 N N . PRO B 1 120 ? 24.02100 43.22300 64.00700 1.000 70.96554 118 PRO B N 1
ATOM 2416 C CA . PRO B 1 120 ? 23.29900 42.63900 65.15300 1.000 72.96591 118 PRO B CA 1
ATOM 2417 C C . PRO B 1 120 ? 22.76600 41.23700 64.90400 1.000 74.07776 118 PRO B C 1
ATOM 2418 O O . PRO B 1 120 ? 22.51100 40.51000 65.87200 1.000 74.76350 118 PRO B O 1
ATOM 2422 N N . GLU B 1 121 ? 22.61300 40.84200 63.64500 1.000 72.76076 119 GLU B N 1
ATOM 2423 C CA . GLU B 1 121 ? 22.05900 39.52700 63.32000 1.000 65.87983 119 GLU B CA 1
ATOM 2424 C C . GLU B 1 121 ? 22.97300 38.36000 63.70900 1.000 70.18536 119 GLU B C 1
ATOM 2425 O O . GLU B 1 121 ? 22.50000 37.29600 64.10800 1.000 74.75329 119 GLU B O 1
ATOM 2431 N N . SER B 1 122 ? 24.27900 38.56900 63.58300 1.000 70.70836 120 SER B N 1
ATOM 2432 C CA . SER B 1 122 ? 25.27500 37.53500 63.83400 1.000 62.56867 120 SER B CA 1
ATOM 2433 C C . SER B 1 122 ? 25.84300 37.66000 65.24400 1.000 62.77765 120 SER B C 1
ATOM 2434 O O . SER B 1 122 ? 26.97800 37.22900 65.49000 1.000 60.41802 120 SER B O 1
ATOM 2437 N N . GLU B 1 123 ? 25.08800 38.24300 66.17800 1.000 67.13288 121 GLU B N 1
ATOM 2438 C CA . GLU B 1 123 ? 25.60300 38.42800 67.53100 1.000 67.79154 121 GLU B CA 1
ATOM 2439 C C . GLU B 1 123 ? 25.82700 37.09700 68.24100 1.000 63.59978 121 GLU B C 1
ATOM 2440 O O . GLU B 1 123 ? 26.79300 36.94700 68.99800 1.000 63.56252 121 GLU B O 1
ATOM 2446 N N . ALA B 1 124 ? 24.94000 36.12400 68.01100 1.000 63.00841 122 ALA B N 1
ATOM 2447 C CA . ALA B 1 124 ? 25.08800 34.81100 68.63500 1.000 58.76993 122 ALA B CA 1
ATOM 2448 C C . ALA B 1 124 ? 26.43400 34.18500 68.29300 1.000 65.94909 122 ALA B C 1
ATOM 2449 O O . ALA B 1 124 ? 27.10400 33.61400 69.16300 1.000 67.61919 122 ALA B O 1
ATOM 2451 N N . VAL B 1 125 ? 26.84100 34.27700 67.02500 1.000 59.65361 123 VAL B N 1
ATOM 2452 C CA . VAL B 1 125 ? 28.14800 33.77200 66.61100 1.000 58.80573 123 VAL B CA 1
ATOM 2453 C C . VAL B 1 125 ? 29.26600 34.52900 67.31700 1.000 65.18811 123 VAL B C 1
ATOM 2454 O O . VAL B 1 125 ? 30.24400 33.93100 67.78400 1.000 67.00807 123 VAL B O 1
ATOM 2458 N N . ARG B 1 126 ? 29.14200 35.85600 67.40400 1.000 63.63456 124 ARG B N 1
ATOM 2459 C CA . ARG B 1 126 ? 30.17000 36.65600 68.06300 1.000 58.68906 124 ARG B CA 1
ATOM 2460 C C . ARG B 1 126 ? 30.28800 36.29200 69.53700 1.000 61.88361 124 ARG B C 1
ATOM 2461 O O . ARG B 1 126 ? 31.39800 36.18100 70.07100 1.000 62.25656 124 ARG B O 1
ATOM 2469 N N . ASP B 1 127 ? 29.15100 36.10500 70.21300 1.000 65.12357 125 ASP B N 1
ATOM 2470 C CA . ASP B 1 127 ? 29.17800 35.73000 71.62300 1.000 60.06781 125 ASP B CA 1
ATOM 2471 C C . ASP B 1 127 ? 29.79000 34.35000 71.82600 1.000 59.24817 125 ASP B C 1
ATOM 2472 O O . ASP B 1 127 ? 30.42200 34.10100 72.85900 1.000 57.86354 125 ASP B O 1
ATOM 2477 N N . ALA B 1 128 ? 29.61000 33.44500 70.86200 1.000 64.12475 126 ALA B N 1
ATOM 2478 C CA . ALA B 1 128 ? 30.22600 32.12500 70.95600 1.000 60.11071 126 ALA B CA 1
ATOM 2479 C C . ALA B 1 128 ? 31.74500 32.22900 70.94600 1.000 58.85384 126 ALA B C 1
ATOM 2480 O O . ALA B 1 128 ? 32.42700 31.63400 71.78800 1.000 60.10133 126 ALA B O 1
ATOM 2482 N N . LEU B 1 129 ? 32.29600 32.97900 69.98700 1.000 59.98163 127 LEU B N 1
ATOM 2483 C CA . LEU B 1 129 ? 33.74200 33.16200 69.93200 1.000 56.94787 127 LEU B CA 1
ATOM 2484 C C . LEU B 1 129 ? 34.25900 33.90000 71.16000 1.000 56.30896 127 LEU B C 1
ATOM 2485 O O . LEU B 1 129 ? 35.40600 33.69200 71.57200 1.000 57.43332 127 LEU B O 1
ATOM 2490 N N . SER B 1 130 ? 33.43300 34.76300 71.75500 1.000 60.93517 128 SER B N 1
ATOM 2491 C CA . SER B 1 130 ? 33.83300 35.44700 72.97900 1.000 56.46757 128 SER B CA 1
ATOM 2492 C C . SER B 1 130 ? 33.99500 34.45900 74.12700 1.000 56.58553 128 SER B C 1
ATOM 2493 O O . SER B 1 130 ? 35.01900 34.46000 74.82100 1.000 59.25440 128 SER B O 1
ATOM 2496 N N . ALA B 1 131 ? 32.98600 33.61100 74.34600 1.000 58.67406 129 ALA B N 1
ATOM 2497 C CA . ALA B 1 131 ? 33.06500 32.61800 75.41200 1.000 51.50734 129 ALA B CA 1
ATOM 2498 C C . ALA B 1 131 ? 34.23200 31.66200 75.20300 1.000 55.00424 129 ALA B C 1
ATOM 2499 O O . ALA B 1 131 ? 34.80400 31.15900 76.17700 1.000 56.14301 129 ALA B O 1
ATOM 2501 N N . GLU B 1 132 ? 34.60200 31.40300 73.94700 1.000 54.87005 130 GLU B N 1
ATOM 2502 C CA . GLU B 1 132 ? 35.72100 30.50800 73.67700 1.000 57.14015 130 GLU B CA 1
ATOM 2503 C C . GLU B 1 132 ? 37.05400 31.15800 74.02100 1.000 60.21146 130 GLU B C 1
ATOM 2504 O O . GLU B 1 132 ? 37.99200 30.46600 74.43200 1.000 60.27619 130 GLU B O 1
ATOM 2510 N N . ARG B 1 133 ? 37.16100 32.47800 73.85300 1.000 61.40257 131 ARG B N 1
ATOM 2511 C CA . ARG B 1 133 ? 38.37100 33.17300 74.27600 1.000 55.98258 131 ARG B CA 1
ATOM 2512 C C . ARG B 1 133 ? 38.52100 33.14000 75.79000 1.000 57.81666 131 ARG B C 1
ATOM 2513 O O . ARG B 1 133 ? 39.64000 33.03600 76.30700 1.000 59.04017 131 ARG B O 1
ATOM 2521 N N . GLY B 1 134 ? 37.40500 33.23300 76.51800 1.000 54.94226 132 GLY B N 1
ATOM 2522 C CA . GLY B 1 134 ? 37.45200 33.03800 77.95700 1.000 49.68736 132 GLY B CA 1
ATOM 2523 C C . GLY B 1 134 ? 37.94900 31.66100 78.34700 1.000 63.45139 132 GLY B C 1
ATOM 2524 O O . GLY B 1 134 ? 38.53800 31.48900 79.41800 1.000 65.30942 132 GLY B O 1
ATOM 2525 N N . GLU B 1 135 ? 37.72200 30.66200 77.48800 1.000 58.03117 133 GLU B N 1
ATOM 2526 C CA . GLU B 1 135 ? 38.22300 29.32000 77.76400 1.000 58.83113 133 GLU B CA 1
ATOM 2527 C C . GLU B 1 135 ? 39.74000 29.25500 77.65100 1.000 64.75594 133 GLU B C 1
ATOM 2528 O O . GLU B 1 135 ? 40.38000 28.47700 78.36600 1.000 68.42861 133 GLU B O 1
ATOM 2534 N N . SER B 1 136 ? 40.32900 30.05600 76.75900 1.000 62.84400 134 SER B N 1
ATOM 2535 C CA . SER B 1 136 ? 41.78400 30.14000 76.69100 1.000 59.72567 134 SER B CA 1
ATOM 2536 C C . SER B 1 136 ? 42.35800 30.69200 77.98900 1.000 65.13838 134 SER B C 1
ATOM 2537 O O . SER B 1 136 ? 43.39100 30.21300 78.47300 1.000 68.38953 134 SER B O 1
ATOM 2540 N N . ILE B 1 137 ? 41.70700 31.70900 78.55900 1.000 61.21900 135 ILE B N 1
ATOM 2541 C CA . ILE B 1 137 ? 42.11900 32.22300 79.86300 1.000 56.49113 135 ILE B CA 1
ATOM 2542 C C . ILE B 1 137 ? 42.01200 31.13100 80.91900 1.000 60.62313 135 ILE B C 1
ATOM 2543 O O . ILE B 1 137 ? 42.89200 30.98400 81.77500 1.000 60.66342 135 ILE B O 1
ATOM 2548 N N . ARG B 1 138 ? 40.93000 30.34900 80.87400 1.000 61.32378 136 ARG B N 1
ATOM 2549 C CA . ARG B 1 138 ? 40.74600 29.27600 81.84600 1.000 63.14133 136 ARG B CA 1
ATOM 2550 C C . ARG B 1 138 ? 41.81600 28.20200 81.69800 1.000 61.44122 136 ARG B C 1
ATOM 2551 O O . ARG B 1 138 ? 42.29500 27.65200 82.69700 1.000 65.01155 136 ARG B O 1
ATOM 2559 N N . LEU B 1 139 ? 42.19900 27.88300 80.45900 1.000 58.70921 137 LEU B N 1
ATOM 2560 C CA . LEU B 1 139 ? 43.27800 26.92300 80.24200 1.000 60.83316 137 LEU B CA 1
ATOM 2561 C C . LEU B 1 139 ? 44.57000 27.39300 80.89800 1.000 60.03407 137 LEU B C 1
ATOM 2562 O O . LEU B 1 139 ? 45.25100 26.61900 81.58000 1.000 57.80475 137 LEU B O 1
ATOM 2567 N N . PHE B 1 140 ? 44.92900 28.66200 80.69200 1.000 60.81600 138 PHE B N 1
ATOM 2568 C CA . PHE B 1 140 ? 46.07900 29.22800 81.38800 1.000 57.31309 138 PHE B CA 1
ATOM 2569 C C . PHE B 1 140 ? 45.89900 29.14100 82.89900 1.000 59.16846 138 PHE B C 1
ATOM 2570 O O . PHE B 1 140 ? 46.72500 28.55100 83.60200 1.000 62.65621 138 PHE B O 1
ATOM 2578 N N . ARG B 1 141 ? 44.79600 29.70000 83.40900 1.000 58.39814 139 ARG B N 1
ATOM 2579 C CA . ARG B 1 141 ? 44.57300 29.75700 84.85300 1.000 59.25863 139 ARG B CA 1
ATOM 2580 C C . ARG B 1 141 ? 44.59600 28.37000 85.48400 1.000 62.97448 139 ARG B C 1
ATOM 2581 O O . ARG B 1 141 ? 45.10800 28.19500 86.59700 1.000 68.92885 139 ARG B O 1
ATOM 2589 N N . GLU B 1 142 ? 44.05900 27.36800 84.78700 1.000 62.17828 140 GLU B N 1
ATOM 2590 C CA . GLU B 1 142 ? 44.05600 26.01400 85.33300 1.000 59.71928 140 GLU B CA 1
ATOM 2591 C C . GLU B 1 142 ? 45.47000 25.45400 85.42900 1.000 62.67436 140 GLU B C 1
ATOM 2592 O O . GLU B 1 142 ? 45.80400 24.76200 86.39800 1.000 69.38969 140 GLU B O 1
ATOM 2598 N N . ARG B 1 143 ? 46.31500 25.73900 84.43500 1.000 60.55022 141 ARG B N 1
ATOM 2599 C CA . ARG B 1 143 ? 47.69700 25.27500 84.49300 1.000 60.64501 141 ARG B CA 1
ATOM 2600 C C . ARG B 1 143 ? 48.47700 25.97600 85.60000 1.000 61.91114 141 ARG B C 1
ATOM 2601 O O . ARG B 1 143 ? 49.40500 25.39100 86.16800 1.000 63.27081 141 ARG B O 1
ATOM 2609 N N . MET B 1 144 ? 48.11500 27.22000 85.92500 1.000 63.81349 142 MET B N 1
ATOM 2610 C CA . MET B 1 144 ? 48.78600 27.91600 87.01900 1.000 65.27009 142 MET B CA 1
ATOM 2611 C C . MET B 1 144 ? 48.36700 27.34900 88.36800 1.000 71.13983 142 MET B C 1
ATOM 2612 O O . MET B 1 144 ? 49.18600 27.25800 89.29000 1.000 69.64506 142 MET B O 1
ATOM 2617 N N . ARG B 1 145 ? 47.09000 26.97700 88.50500 1.000 64.95633 143 ARG B N 1
ATOM 2618 C CA . ARG B 1 145 ? 46.62700 26.34400 89.73700 1.000 61.08855 143 ARG B CA 1
ATOM 2619 C C . ARG B 1 145 ? 47.43000 25.08600 90.04000 1.000 61.93873 143 ARG B C 1
ATOM 2620 O O . ARG B 1 145 ? 47.72600 24.79300 91.20400 1.000 61.77525 143 ARG B O 1
ATOM 2628 N N . ARG B 1 146 ? 47.79400 24.32900 89.00200 1.000 61.53470 144 ARG B N 1
ATOM 2629 C CA . ARG B 1 146 ? 48.67200 23.18000 89.20100 1.000 62.75841 144 ARG B CA 1
ATOM 2630 C C . ARG B 1 146 ? 50.07100 23.62500 89.60400 1.000 67.05002 144 ARG B C 1
ATOM 2631 O O . ARG B 1 146 ? 50.71400 22.98300 90.44300 1.000 73.09617 144 ARG B O 1
ATOM 2639 N N . GLY B 1 147 ? 50.55800 24.72000 89.01600 1.000 65.10609 145 GLY B N 1
ATOM 2640 C CA . GLY B 1 147 ? 51.88700 25.20400 89.35400 1.000 65.48242 145 GLY B CA 1
ATOM 2641 C C . GLY B 1 147 ? 52.00500 25.61700 90.80800 1.000 65.56941 145 GLY B C 1
ATOM 2642 O O . GLY B 1 147 ? 53.00800 25.33000 91.46500 1.000 65.70522 145 GLY B O 1
ATOM 2643 N N . ILE B 1 148 ? 50.98700 26.31000 91.32500 1.000 67.31539 146 ILE B N 1
ATOM 2644 C CA . ILE B 1 148 ? 50.96400 26.65900 92.74300 1.000 68.75188 146 ILE B CA 1
ATOM 2645 C C . ILE B 1 148 ? 50.97600 25.40200 93.60400 1.000 72.67877 146 ILE B C 1
ATOM 2646 O O . ILE B 1 148 ? 51.65600 25.34300 94.63600 1.000 79.77413 146 ILE B O 1
ATOM 2651 N N . ALA B 1 149 ? 50.23400 24.37300 93.18900 1.000 71.24222 147 ALA B N 1
ATOM 2652 C CA . ALA B 1 149 ? 50.18300 23.13600 93.96000 1.000 67.60582 147 ALA B CA 1
ATOM 2653 C C . ALA B 1 149 ? 51.45800 22.31700 93.79400 1.000 75.07170 147 ALA B C 1
ATOM 2654 O O . ALA B 1 149 ? 51.94300 21.72000 94.76200 1.000 69.66597 147 ALA B O 1
ATOM 2656 N N . ASP B 1 150 ? 52.00900 22.27000 92.57900 1.000 76.78328 148 ASP B N 1
ATOM 2657 C CA . ASP B 1 150 ? 53.26700 21.56700 92.35700 1.000 70.41242 148 ASP B CA 1
ATOM 2658 C C . ASP B 1 150 ? 54.44500 22.25200 93.03700 1.000 69.63614 148 ASP B C 1
ATOM 2659 O O . ASP B 1 150 ? 55.46200 21.60000 93.29300 1.000 78.65752 148 ASP B O 1
ATOM 2664 N N . GLY B 1 151 ? 54.33100 23.54500 93.33700 1.000 68.54463 149 GLY B N 1
ATOM 2665 C CA . GLY B 1 151 ? 55.37500 24.28500 94.01100 1.000 70.93586 149 GLY B CA 1
ATOM 2666 C C . GLY B 1 151 ? 56.20000 25.18700 93.11700 1.000 67.18624 149 GLY B C 1
ATOM 2667 O O . GLY B 1 151 ? 57.02000 25.95700 93.63300 1.000 67.17240 149 GLY B O 1
ATOM 2668 N N . ASP B 1 152 ? 56.01100 25.11800 91.79900 1.000 64.04150 150 ASP B N 1
ATOM 2669 C CA . ASP B 1 152 ? 56.81700 25.90200 90.87200 1.000 60.20052 150 ASP B CA 1
ATOM 2670 C C . ASP B 1 152 ? 56.31100 27.32800 90.70200 1.000 60.95506 150 ASP B C 1
ATOM 2671 O O . ASP B 1 152 ? 56.99700 28.14100 90.07300 1.000 67.65869 150 ASP B O 1
ATOM 2676 N N . LEU B 1 153 ? 55.13800 27.64900 91.24200 1.000 64.46159 151 LEU B N 1
ATOM 2677 C CA . LEU B 1 153 ? 54.57500 28.98900 91.18200 1.000 63.32377 151 LEU B CA 1
ATOM 2678 C C . LEU B 1 153 ? 54.17100 29.41600 92.58500 1.000 63.16352 151 LEU B C 1
ATOM 2679 O O . LEU B 1 153 ? 53.59800 28.62500 93.34000 1.000 65.20509 151 LEU B O 1
ATOM 2684 N N . ALA B 1 154 ? 54.49300 30.66100 92.93400 1.000 62.18582 152 ALA B N 1
ATOM 2685 C CA . ALA B 1 154 ? 54.20900 31.16900 94.27000 1.000 61.93324 152 ALA B CA 1
ATOM 2686 C C . ALA B 1 154 ? 52.71800 31.07600 94.58000 1.000 63.67033 152 ALA B C 1
ATOM 2687 O O . ALA B 1 154 ? 51.86600 31.19000 93.69600 1.000 68.09272 152 ALA B O 1
ATOM 2689 N N . ALA B 1 155 ? 52.41000 30.86800 95.86300 1.000 66.25757 153 ALA B N 1
ATOM 2690 C CA . ALA B 1 155 ? 51.02000 30.69800 96.27400 1.000 67.50062 153 ALA B CA 1
ATOM 2691 C C . ALA B 1 155 ? 50.24000 32.00600 96.22800 1.000 70.32106 153 ALA B C 1
ATOM 2692 O O . ALA B 1 155 ? 49.01400 31.98500 96.07000 1.000 71.93070 153 ALA B O 1
ATOM 2694 N N . ASP B 1 156 ? 50.92700 33.12900 96.31000 1.000 70.23322 154 ASP B N 1
ATOM 2695 C CA . ASP B 1 156 ? 50.24600 34.40400 96.28500 1.000 70.48293 154 ASP B CA 1
ATOM 2696 C C . ASP B 1 156 ? 50.23000 35.03300 94.90800 1.000 68.49718 154 ASP B C 1
ATOM 2697 O O . ASP B 1 156 ? 50.12700 36.22900 94.76700 1.000 69.50422 154 ASP B O 1
ATOM 2702 N N . THR B 1 157 ? 50.32400 34.21300 93.88900 1.000 66.19061 155 THR B N 1
ATOM 2703 C CA . THR B 1 157 ? 50.34800 34.69500 92.54000 1.000 63.36895 155 THR B CA 1
ATOM 2704 C C . THR B 1 157 ? 48.95800 35.07200 92.12100 1.000 66.95037 155 THR B C 1
ATOM 2705 O O . THR B 1 157 ? 48.01300 34.38600 92.42900 1.000 68.94838 155 THR B O 1
ATOM 2709 N N . ASP B 1 158 ? 48.84300 36.18100 91.41400 1.000 70.25444 156 ASP B N 1
ATOM 2710 C CA . ASP B 1 158 ? 47.58500 36.60500 90.85300 1.000 69.11078 156 ASP B CA 1
ATOM 2711 C C . ASP B 1 158 ? 47.44400 35.84000 89.57300 1.000 67.42110 156 ASP B C 1
ATOM 2712 O O . ASP B 1 158 ? 47.85800 36.28600 88.53700 1.000 64.49359 156 ASP B O 1
ATOM 2717 N N . MET B 1 159 ? 46.87700 34.65700 89.67600 1.000 72.32957 157 MET B N 1
ATOM 2718 C CA . MET B 1 159 ? 46.72900 33.72600 88.56300 1.000 65.20216 157 MET B CA 1
ATOM 2719 C C . MET B 1 159 ? 45.80800 34.32700 87.50900 1.000 68.14114 157 MET B C 1
ATOM 2720 O O . MET B 1 159 ? 46.01100 34.11800 86.30700 1.000 64.50117 157 MET B O 1
ATOM 2725 N N . GLU B 1 160 ? 44.78800 35.07400 87.93800 1.000 69.45341 158 GLU B N 1
ATOM 2726 C CA . GLU B 1 160 ? 43.87900 35.69300 86.97800 1.000 67.34660 158 GLU B CA 1
ATOM 2727 C C . GLU B 1 160 ? 44.58600 36.75300 86.14300 1.000 63.83209 158 GLU B C 1
ATOM 2728 O O . GLU B 1 160 ? 44.32100 36.88400 84.94200 1.000 66.40491 158 GLU B O 1
ATOM 2734 N N . GLU B 1 161 ? 45.48900 37.51900 86.75900 1.000 57.93271 159 GLU B N 1
ATOM 2735 C CA . GLU B 1 161 ? 46.24800 38.51200 86.00600 1.000 58.03942 159 GLU B CA 1
ATOM 2736 C C . GLU B 1 161 ? 47.26700 37.84900 85.08900 1.000 56.29588 159 GLU B C 1
ATOM 2737 O O . GLU B 1 161 ? 47.41100 38.24100 83.92500 1.000 60.55696 159 GLU B O 1
ATOM 2743 N N . LEU B 1 162 ? 47.99100 36.85100 85.60100 1.000 56.36778 160 LEU B N 1
ATOM 2744 C CA . LEU B 1 162 ? 48.96600 36.14300 84.77800 1.000 51.68275 160 LEU B CA 1
ATOM 2745 C C . LEU B 1 162 ? 48.29500 35.44700 83.60000 1.000 55.51428 160 LEU B C 1
ATOM 2746 O O . LEU B 1 162 ? 48.79400 35.50400 82.47000 1.000 52.96550 160 LEU B O 1
ATOM 2751 N N . ALA B 1 163 ? 47.16400 34.78200 83.84600 1.000 60.68280 161 ALA B N 1
ATOM 2752 C CA . ALA B 1 163 ? 46.44500 34.11500 82.76400 1.000 54.53612 161 ALA B CA 1
ATOM 2753 C C . ALA B 1 163 ? 45.94200 35.11600 81.73200 1.000 53.99499 161 ALA B C 1
ATOM 2754 O O . ALA B 1 163 ? 46.06500 34.88600 80.52300 1.000 54.42878 161 ALA B O 1
ATOM 2756 N N . THR B 1 164 ? 45.37300 36.23400 82.18900 1.000 55.96907 162 THR B N 1
ATOM 2757 C CA . THR B 1 164 ? 44.83800 37.22500 81.25900 1.000 53.16595 162 THR B CA 1
ATOM 2758 C C . THR B 1 164 ? 45.95100 37.87800 80.44800 1.000 50.52939 162 THR B C 1
ATOM 2759 O O . THR B 1 164 ? 45.78400 38.13300 79.24900 1.000 50.95303 162 THR B O 1
ATOM 2763 N N . PHE B 1 165 ? 47.09100 38.16100 81.08400 1.000 50.91691 163 PHE B N 1
ATOM 2764 C CA . PHE B 1 165 ? 48.21500 38.76000 80.36900 1.000 48.62824 163 PHE B CA 1
ATOM 2765 C C . PHE B 1 165 ? 48.65900 37.88200 79.20600 1.000 51.16646 163 PHE B C 1
ATOM 2766 O O . PHE B 1 165 ? 48.80500 38.35700 78.07400 1.000 51.29953 163 PHE B O 1
ATOM 2774 N N . TYR B 1 166 ? 48.87500 36.59200 79.46700 1.000 50.81775 164 TYR B N 1
ATOM 2775 C CA . TYR B 1 166 ? 49.34100 35.70000 78.41200 1.000 54.17092 164 TYR B CA 1
ATOM 2776 C C . TYR B 1 166 ? 48.24500 35.41900 77.39400 1.000 49.63921 164 TYR B C 1
ATOM 2777 O O . TYR B 1 166 ? 48.54200 35.13200 76.22900 1.000 52.90064 164 TYR B O 1
ATOM 2786 N N . ALA B 1 167 ? 46.98000 35.50200 77.80900 1.000 47.77596 165 ALA B N 1
ATOM 2787 C CA . ALA B 1 167 ? 45.88700 35.42400 76.84700 1.000 49.64052 165 ALA B CA 1
ATOM 2788 C C . ALA B 1 167 ? 45.86400 36.65500 75.95100 1.000 48.54743 165 ALA B C 1
ATOM 2789 O O . ALA B 1 167 ? 45.60500 36.54800 74.74600 1.000 47.38135 165 ALA B O 1
ATOM 2791 N N . THR B 1 168 ? 46.11700 37.83600 76.52500 1.000 47.10880 166 THR B N 1
ATOM 2792 C CA . THR B 1 168 ? 46.25200 39.04000 75.71100 1.000 49.36120 166 THR B CA 1
ATOM 2793 C C . THR B 1 168 ? 47.34300 38.86500 74.66300 1.000 50.97850 166 THR B C 1
ATOM 2794 O O . THR B 1 168 ? 47.16000 39.22900 73.49500 1.000 52.20321 166 THR B O 1
ATOM 2798 N N . VAL B 1 169 ? 48.48700 38.30600 75.06400 1.000 49.69526 167 VAL B N 1
ATOM 2799 C CA . VAL B 1 169 ? 49.57300 38.07100 74.11900 1.000 49.64478 167 VAL B CA 1
ATOM 2800 C C . VAL B 1 169 ? 49.14900 37.04600 73.07500 1.000 52.00368 167 VAL B C 1
ATOM 2801 O O . VAL B 1 169 ? 49.44000 37.19600 71.88100 1.000 54.27730 167 VAL B O 1
ATOM 2805 N N . LEU B 1 170 ? 48.45300 35.99100 73.50900 1.000 50.29176 168 LEU B N 1
ATOM 2806 C CA . LEU B 1 170 ? 47.97500 34.96900 72.58200 1.000 46.36891 168 LEU B CA 1
ATOM 2807 C C . LEU B 1 170 ? 47.05600 35.57200 71.52700 1.000 49.98297 168 LEU B C 1
ATOM 2808 O O . LEU B 1 170 ? 47.21100 35.30800 70.32900 1.000 47.73397 168 LEU B O 1
ATOM 2813 N N . PHE B 1 171 ? 46.08400 36.38300 71.95600 1.000 51.50073 169 PHE B N 1
ATOM 2814 C CA . PHE B 1 171 ? 45.16600 36.99800 71.00200 1.000 48.86721 169 PHE B CA 1
ATOM 2815 C C . PHE B 1 171 ? 45.89500 37.98200 70.09600 1.000 52.08185 169 PHE B C 1
ATOM 2816 O O . PHE B 1 171 ? 45.61600 38.04900 68.89300 1.000 53.82437 169 PHE B O 1
ATOM 2824 N N . GLY B 1 172 ? 46.82600 38.75700 70.65600 1.000 50.90743 170 GLY B N 1
ATOM 2825 C CA . GLY B 1 172 ? 47.58400 39.69100 69.84200 1.000 49.76420 170 GLY B CA 1
ATOM 2826 C C . GLY B 1 172 ? 48.38600 39.00800 68.75300 1.000 51.70024 170 GLY B C 1
ATOM 2827 O O . GLY B 1 172 ? 48.58300 39.57300 67.67400 1.000 57.06657 170 GLY B O 1
ATOM 2828 N N . LEU B 1 173 ? 48.85700 37.78500 69.01800 1.000 52.06273 171 LEU B N 1
ATOM 2829 C CA . LEU B 1 173 ? 49.64900 37.06000 68.03000 1.000 53.73820 171 LEU B CA 1
ATOM 2830 C C . LEU B 1 173 ? 48.81900 36.68100 66.81000 1.000 53.94038 171 LEU B C 1
ATOM 2831 O O . LEU B 1 173 ? 49.36600 36.55600 65.70900 1.000 54.41197 171 LEU B O 1
ATOM 2836 N N . SER B 1 174 ? 47.50800 36.48900 66.98200 1.000 58.36493 172 SER B N 1
ATOM 2837 C CA . SER B 1 174 ? 46.64500 36.24800 65.83000 1.000 59.20339 172 SER B CA 1
ATOM 2838 C C . SER B 1 174 ? 46.60800 37.46400 64.91400 1.000 60.14462 172 SER B C 1
ATOM 2839 O O . SER B 1 174 ? 46.67800 37.32900 63.68700 1.000 56.88686 172 SER B O 1
ATOM 2842 N N . VAL B 1 175 ? 46.49400 38.66100 65.49200 1.000 62.32581 173 VAL B N 1
ATOM 2843 C CA . VAL B 1 175 ? 46.49800 39.87700 64.68900 1.000 56.75257 173 VAL B CA 1
ATOM 2844 C C . VAL B 1 175 ? 47.84700 40.05800 64.00400 1.000 58.04123 173 VAL B C 1
ATOM 2845 O O . VAL B 1 175 ? 47.91700 40.47600 62.84300 1.000 59.01490 173 VAL B O 1
ATOM 2849 N N . GLN B 1 176 ? 48.93700 39.72400 64.70000 1.000 59.97214 174 GLN B N 1
ATOM 2850 C CA . GLN B 1 176 ? 50.26700 39.89100 64.12200 1.000 59.73109 174 GLN B CA 1
ATOM 2851 C C . GLN B 1 176 ? 50.52200 38.86800 63.02200 1.000 57.27081 174 GLN B C 1
ATOM 2852 O O . GLN B 1 176 ? 51.11000 39.19800 61.98500 1.000 63.58427 174 GLN B O 1
ATOM 2858 N N . ALA B 1 177 ? 50.10300 37.61700 63.24000 1.000 55.93479 175 ALA B N 1
ATOM 2859 C CA . ALA B 1 177 ? 50.27900 36.58200 62.22600 1.000 60.01173 175 ALA B CA 1
ATOM 2860 C C . ALA B 1 177 ? 49.50700 36.92200 60.95800 1.000 64.22179 175 ALA B C 1
ATOM 2861 O O . ALA B 1 177 ? 50.01700 36.74800 59.84500 1.000 68.97213 175 ALA B O 1
ATOM 2863 N N . LYS B 1 178 ? 48.26800 37.40000 61.10700 1.000 66.08772 176 LYS B N 1
ATOM 2864 C CA . LYS B 1 178 ? 47.50400 37.84300 59.94600 1.000 65.64850 176 LYS B CA 1
ATOM 2865 C C . LYS B 1 178 ? 48.22700 38.97000 59.22500 1.000 64.44781 176 LYS B C 1
ATOM 2866 O O . LYS B 1 178 ? 48.20800 39.04800 57.99000 1.000 69.78188 176 LYS B O 1
ATOM 2872 N N . ASP B 1 179 ? 48.87500 39.85200 59.98500 1.000 65.34119 177 ASP B N 1
ATOM 2873 C CA . ASP B 1 179 ? 49.64200 40.94200 59.39900 1.000 63.01947 177 ASP B CA 1
ATOM 2874 C C . ASP B 1 179 ? 50.93100 40.46600 58.73500 1.000 66.86188 177 ASP B C 1
ATOM 2875 O O . ASP B 1 179 ? 51.72100 41.30200 58.27400 1.000 69.47658 177 ASP B O 1
ATOM 2880 N N . ARG B 1 180 ? 51.15500 39.15100 58.67200 1.000 72.24552 178 ARG B N 1
ATOM 2881 C CA . ARG B 1 180 ? 52.30600 38.55400 57.99700 1.000 72.55545 178 ARG B CA 1
ATOM 2882 C C . ARG B 1 180 ? 53.63400 38.89400 58.66900 1.000 72.27728 178 ARG B C 1
ATOM 2883 O O . ARG B 1 180 ? 54.65800 39.05200 57.99700 1.000 71.09176 178 ARG B O 1
ATOM 2891 N N . VAL B 1 181 ? 53.62300 39.03400 59.98800 1.000 66.17709 179 VAL B N 1
ATOM 2892 C CA . VAL B 1 181 ? 54.86900 39.26000 60.72800 1.000 69.13848 179 VAL B CA 1
ATOM 2893 C C . VAL B 1 181 ? 55.66300 37.95800 60.75500 1.000 72.98666 179 VAL B C 1
ATOM 2894 O O . VAL B 1 181 ? 55.08000 36.89200 61.01800 1.000 70.87673 179 VAL B O 1
ATOM 2898 N N . PRO B 1 182 ? 56.96600 37.97800 60.47200 1.000 70.87462 180 PRO B N 1
ATOM 2899 C CA . PRO B 1 182 ? 57.70900 36.72100 60.31900 1.000 68.71893 180 PRO B CA 1
ATOM 2900 C C . PRO B 1 182 ? 57.72600 35.89200 61.59700 1.000 67.97061 180 PRO B C 1
ATOM 2901 O O . PRO B 1 182 ? 57.54200 36.39700 62.70700 1.000 74.77599 180 PRO B O 1
ATOM 2905 N N . ARG B 1 183 ? 57.94600 34.58600 61.41500 1.000 73.24942 181 ARG B N 1
ATOM 2906 C CA . ARG B 1 183 ? 57.94500 33.65500 62.54000 1.000 72.57301 181 ARG B CA 1
ATOM 2907 C C . ARG B 1 183 ? 59.02700 34.00700 63.55400 1.000 70.81359 181 ARG B C 1
ATOM 2908 O O . ARG B 1 183 ? 58.82700 33.86200 64.76600 1.000 64.55681 181 ARG B O 1
ATOM 2916 N N . GLU B 1 184 ? 60.18100 34.47700 63.07400 1.000 70.65247 182 GLU B N 1
ATOM 2917 C CA . GLU B 1 184 ? 61.28100 34.81100 63.97200 1.000 66.64075 182 GLU B CA 1
ATOM 2918 C C . GLU B 1 184 ? 60.91600 35.97000 64.89200 1.000 71.33987 182 GLU B C 1
ATOM 2919 O O . GLU B 1 184 ? 61.27200 35.96800 66.07600 1.000 72.21676 182 GLU B O 1
ATOM 2925 N N . ARG B 1 185 ? 60.20200 36.96800 64.36800 1.000 71.81562 183 ARG B N 1
ATOM 2926 C CA . ARG B 1 185 ? 59.79800 38.09400 65.20200 1.000 65.15611 183 ARG B CA 1
ATOM 2927 C C . ARG B 1 185 ? 58.70400 37.70100 66.18700 1.000 65.89970 183 ARG B C 1
ATOM 2928 O O . ARG B 1 185 ? 58.65300 38.23900 67.29900 1.000 68.59323 183 ARG B O 1
ATOM 2936 N N . LEU B 1 186 ? 57.82100 36.77600 65.80200 1.000 65.86136 184 LEU B N 1
ATOM 2937 C CA . LEU B 1 186 ? 56.78100 36.32500 66.72100 1.000 64.28326 184 LEU B CA 1
ATOM 2938 C C . LEU B 1 186 ? 57.36500 35.49800 67.86100 1.000 62.63093 184 LEU B C 1
ATOM 2939 O O . LEU B 1 186 ? 56.89500 35.58600 69.00200 1.000 57.95109 184 LEU B O 1
ATOM 2944 N N . LEU B 1 187 ? 58.38700 34.68600 67.57400 1.000 61.19786 185 LEU B N 1
ATOM 2945 C CA . LEU B 1 187 ? 59.02500 33.90700 68.63000 1.000 59.55462 185 LEU B CA 1
ATOM 2946 C C . LEU B 1 187 ? 59.77100 34.80000 69.61200 1.000 58.62807 185 LEU B C 1
ATOM 2947 O O . LEU B 1 187 ? 59.92400 34.43700 70.78400 1.000 60.97689 185 LEU B O 1
ATOM 2952 N N . ALA B 1 188 ? 60.24200 35.96300 69.15700 1.000 60.64223 186 ALA B N 1
ATOM 2953 C CA . ALA B 1 188 ? 60.86400 36.91600 70.06900 1.000 62.63842 186 ALA B CA 1
ATOM 2954 C C . ALA B 1 188 ? 59.82900 37.59300 70.95700 1.000 63.14042 186 ALA B C 1
ATOM 2955 O O . ALA B 1 188 ? 60.13200 37.94500 72.10300 1.000 63.97266 186 ALA B O 1
ATOM 2957 N N . VAL B 1 189 ? 58.61400 37.79600 70.44200 1.000 61.54418 187 VAL B N 1
ATOM 2958 C CA . VAL B 1 189 ? 57.51700 38.28200 71.27600 1.000 57.79109 187 VAL B CA 1
ATOM 2959 C C . VAL B 1 189 ? 57.23900 37.30200 72.40800 1.000 57.30603 187 VAL B C 1
ATOM 2960 O O . VAL B 1 189 ? 57.08400 37.69500 73.57100 1.000 55.46006 187 VAL B O 1
ATOM 2964 N N . VAL B 1 190 ? 57.16800 36.00900 72.08100 1.000 60.56495 188 VAL B N 1
ATOM 2965 C CA . VAL B 1 190 ? 56.90600 34.99400 73.09800 1.000 56.63376 188 VAL B CA 1
ATOM 2966 C C . VAL B 1 190 ? 58.02200 34.97300 74.13300 1.000 58.66695 188 VAL B C 1
ATOM 2967 O O . VAL B 1 190 ? 57.76800 34.91300 75.34300 1.000 59.94904 188 VAL B O 1
ATOM 2971 N N . GLU B 1 191 ? 59.27600 35.02200 73.67600 1.000 59.03786 189 GLU B N 1
ATOM 2972 C CA . GLU B 1 191 ? 60.40100 35.01700 74.60600 1.000 54.02058 189 GLU B CA 1
ATOM 2973 C C . GLU B 1 191 ? 60.38000 36.25500 75.49300 1.000 52.26247 189 GLU B C 1
ATOM 2974 O O . GLU B 1 191 ? 60.69200 36.18000 76.68700 1.000 55.98873 189 GLU B O 1
ATOM 2980 N N . ARG B 1 192 ? 60.01100 37.40600 74.92500 1.000 53.07441 190 ARG B N 1
ATOM 2981 C CA . ARG B 1 192 ? 59.93300 38.63100 75.71300 1.000 46.62494 190 ARG B CA 1
ATOM 2982 C C . ARG B 1 192 ? 58.79200 38.56100 76.72100 1.000 56.41403 190 ARG B C 1
ATOM 2983 O O . ARG B 1 192 ? 58.93400 39.01500 77.86200 1.000 56.33736 190 ARG B O 1
ATOM 2991 N N . ALA B 1 193 ? 57.65500 37.98700 76.31800 1.000 58.39233 191 ALA B N 1
ATOM 2992 C CA . ALA B 1 193 ? 56.51100 37.88100 77.21700 1.000 53.18142 191 ALA B CA 1
ATOM 2993 C C . ALA B 1 193 ? 56.81600 36.98800 78.41200 1.000 54.88242 191 ALA B C 1
ATOM 2994 O O . ALA B 1 193 ? 56.23300 37.16700 79.48700 1.000 58.05787 191 ALA B O 1
ATOM 2996 N N . LEU B 1 194 ? 57.74000 36.07000 78.26100 1.000 58.56792 192 LEU B N 1
ATOM 2997 C CA . LEU B 1 194 ? 58.08500 35.19700 79.35700 1.000 60.77030 192 LEU B CA 1
ATOM 2998 C C . LEU B 1 194 ? 58.95400 35.87400 80.38400 1.000 61.29277 192 LEU B C 1
ATOM 2999 O O . LEU B 1 194 ? 59.01400 35.45100 81.50500 1.000 56.55308 192 LEU B O 1
ATOM 3004 N N . ARG B 1 195 ? 59.62500 36.94000 80.00000 1.000 59.72097 193 ARG B N 1
ATOM 3005 C CA . ARG B 1 195 ? 60.38000 37.72500 80.96900 1.000 50.66821 193 ARG B CA 1
ATOM 3006 C C . ARG B 1 195 ? 59.47600 38.35300 82.02200 1.000 52.57402 193 ARG B C 1
ATOM 3007 O O . ARG B 1 195 ? 59.94100 38.65400 83.12700 1.000 57.61060 193 ARG B O 1
ATOM 3015 N N . ALA B 1 196 ? 58.19300 38.54100 81.71200 1.000 52.73276 194 ALA B N 1
ATOM 3016 C CA . ALA B 1 196 ? 57.23500 39.06900 82.67300 1.000 55.09422 194 ALA B CA 1
ATOM 3017 C C . ALA B 1 196 ? 56.78700 38.04300 83.70500 1.000 58.29416 194 ALA B C 1
ATOM 3018 O O . ALA B 1 196 ? 56.06300 38.40900 84.63800 1.000 53.37524 194 ALA B O 1
ATOM 3020 N N . TRP B 1 197 ? 57.18000 36.78100 83.55800 1.000 52.69307 195 TRP B N 1
ATOM 3021 C CA . TRP B 1 197 ? 56.80600 35.76600 84.53100 1.000 55.58553 195 TRP B CA 1
ATOM 3022 C C . TRP B 1 197 ? 57.32000 36.15900 85.91500 1.000 57.61672 195 TRP B C 1
ATOM 3023 O O . TRP B 1 197 ? 58.41500 36.72300 86.03400 1.000 58.45804 195 TRP B O 1
ATOM 3034 N N . PRO B 1 198 ? 56.55400 35.88900 86.98500 1.000 61.39958 196 PRO B N 1
ATOM 3035 C CA . PRO B 1 198 ? 56.97500 36.22400 88.35200 1.000 59.29041 196 PRO B CA 1
ATOM 3036 C C . PRO B 1 198 ? 58.24700 35.49400 88.77000 1.000 61.12682 196 PRO B C 1
ATOM 3037 O O . PRO B 1 198 ? 58.61500 34.47400 88.18700 1.000 60.66072 196 PRO B O 1
#

Secondary structure (DSSP, 8-state):
--SPP-S-HHHHHHHHHHHHHHHHHHHS-HHHHHHHHTS-HHHHHHHHSSHHHHHHHHHHHHHHHHSHHHHHHHHTSSSHHHHHHHHHHHHHHHHT-TTS-SS-HHHHS-SS--GGGHHHHHHHHHHHHHHHHHHHHHHHHHHHHTSS-TT--HHHHHHHHHHHHHHHHHHHHTT--HHHHHHHHHHHHTT--/-PPPSS-HHHHHHHHHHHHHHH-TTT--HHHHHHHHT--HHHHHHHHSSHHHHHHHHHHHHHHHHSSHHHHHHHTSSSHHHHHHHHHHHHHHHTTSSSS-SS-HHHHS-SS--GGGHHHHHHHHHHHHHHHHHHHHHHHHHHHHTSS-TT--HHHHHHHHHHHHHHHHHHHHTT--HHHHHHHHHHHHTT--

Foldseek 3Di:
DDDDDPADPVQLLQQLLQLLQPLALVRCDPVNSCVRSVHDVVVVCVVQVDSLSSVVSSVVVCCVPVVVVLLVLLVPDLALLSSLLSNQLVLLVVLQDPPGDHADSLLPRPCDDDPVCVVVNVVSVVVLVVQLVSSLVSVVVNCVSPVHPVPDPSSVLSVLSSVLNSVRRVVSNVVPDSVVSNVVSVVSSVPPD/DDDDDADDLQLLQQLLQQLLPLALVRRDVVNSCVRSVHDDVVVCVVQVDSVSSVVSSVVVLCVVPVPVLLCQLVVDPALLSSLLRNLLVLLVVQADVVGHHADSLLPRPCDDDPVCVVVNVVSVVVLVVQLVSSLVSVVVRCVSVVAPVPDPSSVLSVLSSVLNSVRSVVSNVVPHSVVSNVSSVVSSVPGD

Solvent-accessible surface area: 17156 Å² total; per-residue (Å²): 296,61,233,111,144,107,48,90,73,98,60,2,12,66,88,0,1,56,21,0,9,72,59,1,17,67,7,0,47,56,79,20,0,18,136,33,2,110,8,153,65,101,43,0,91,92,22,12,51,46,49,61,21,0,1,102,58,0,15,67,47,13,56,50,81,21,21,166,22,35,112,74,38,3,70,69,7,99,19,0,104,85,0,0,6,75,2,0,88,57,0,0,32,83,9,11,24,144,135,67,31,81,0,7,0,11,4,3,7,9,10,22,4,31,68,138,7,100,47,0,29,89,21,0,30,68,44,4,35,78,19,20,73,29,3,80,60,5,0,107,93,0,38,89,87,57,62,10,62,93,131,22,79,46,76,24,0,0,0,0,0,0,0,0,4,4,0,0,1,0,1,0,56,32,183,22,77,112,136,73,0,64,25,0,0,92,38,0,9,117,0,11,78,128,232,114,160,112,37,89,86,83,64,2,9,56,94,0,1,52,23,0,10,73,55,2,16,67,6,0,50,49,78,18,0,14,140,27,2,104,6,154,65,103,47,0,98,88,36,16,55,48,40,57,20,0,2,102,71,1,16,63,41,12,42,38,75,14,9,180,34,32,121,106,39,2,68,69,8,100,18,0,101,86,0,0,6,86,4,0,84,61,2,0,31,52,14,17,28,111,137,45,31,45,0,18,1,10,3,4,6,8,10,21,5,30,84,146,6,95,46,1,36,85,23,0,32,71,34,6,36,65,6,17,113,13,2,75,64,5,0,140,83,0,41,87,83,60,62,10,58,88,130,23,75,42,50,20,0,0,2,0,0,0,0,0,15,4,0,0,0,0,1,0,61,35,160,10,60,103,126,53,0,65,31,0,0,91,35,0,10,122,0,11,77

Radius of gyration: 22.14 Å; Cα contacts (8 Å, |Δi|>4): 523; chains: 2; bounding box: 54×73×52 Å

InterPro domains:
  IPR001647 DNA-binding HTH domain, TetR-type [PF00440] (16-61)
  IPR001647 DNA-binding HTH domain, TetR-type [PS50977] (9-69)
  IPR009057 Homedomain-like superfamily [SSF46689] (2-85)
  IPR011075 Tetracyclin repressor-like, C-terminal domain [PF16925] (91-175)
  IPR036271 Tetracyclin repressor-like, C-terminal domain superfamily [SSF48498] (81-196)

B-factor: mean 79.96, std 23.56, range [38.91, 162.65]

GO terms:
  GO:0045892 negative regulation of DNA-templated transcription (P, EXP)
  GO:0000976 transcription cis-regulatory region binding (F, IMP)
  GO:0032993 protein-DNA complex (C, IMP)
  GO:0001217 DNA-binding transcription repressor activity (F, IMP)
  GO:0045892 negative regulation of DNA-templated transcription (P, IEP)
  GO:0045892 negative regulation of DNA-templated transcription (P, IMP)

Organism: Pseudomonas aeruginosa (strain ATCC 15692 / DSM 22644 / CIP 104116 / JCM 14847 / LMG 12228 / 1C / PRS 101 / PAO1) (NCBI:txid208964)